Protein AF-A0A830I4G4-F1 (afdb_monomer_lite)

Secondary structure (DSSP, 8-state):
-----PPPP----------PPP------------S------S-EEEEEEE--TT--HHHHHHHHHHHHTSSEEEEEEE-HHHHHHHHS---SS-HHHHHHHHHTTS-TT-EEEEE-SS-THHHHHHHHHHHHHH-S-----------SS-----------PPPSEEEEEEETT-SS-TTHHHHHHTT-EEEEEPP-TT--HHHHHTSTTTT--SS-HHHHHHHHHHIIIIIIHHHHHHHHHHHHHHHHSHHHHHHHHHT--HHHHHHHHHHTHHHHHHHHHHHHHHHHHTTS--TTHHHHHHHHHHHHHHHHHHHHHHHHHHHHHHHHHHHHHHHHT----HHHHHHHHHHHHHHHHHHHHHHHHHHHHHHHHH-GGGG-SSSS-HHHHHHHHHHHHHHHHHHHHHHHHHHHHHHHHHHHHHHHHHHHHHHHTTS--S--------------SPPPPHHHHHHHHHHHHHHHHHHHHHHHTT-TTHHHHHHHHHHHHHHHHHHHHHHHHHHHHHHHHHTT-

Structure (mmCIF, N/CA/C/O backbone):
data_AF-A0A830I4G4-F1
#
_entry.id   AF-A0A830I4G4-F1
#
loop_
_atom_site.group_PDB
_atom_site.id
_atom_site.type_symbol
_atom_site.label_atom_id
_atom_site.label_alt_id
_atom_site.label_comp_id
_atom_site.label_asym_id
_atom_site.label_entity_id
_atom_site.label_seq_id
_atom_site.pdbx_PDB_ins_code
_atom_site.Cartn_x
_atom_site.Cartn_y
_atom_site.Cartn_z
_atom_site.occupancy
_atom_site.B_iso_or_equiv
_atom_site.auth_seq_id
_atom_site.auth_comp_id
_atom_site.auth_asym_id
_atom_site.auth_atom_id
_atom_site.pdbx_PDB_model_num
ATOM 1 N N . MET A 1 1 ? -38.313 -15.917 -20.978 1.00 35.00 1 MET A N 1
ATOM 2 C CA . MET A 1 1 ? -38.899 -17.261 -20.774 1.00 35.00 1 MET A CA 1
ATOM 3 C C . MET A 1 1 ? -38.043 -18.263 -21.531 1.00 35.00 1 MET A C 1
ATOM 5 O O . MET A 1 1 ? -37.627 -17.921 -22.624 1.00 35.00 1 MET A O 1
ATOM 9 N N . GLN A 1 2 ? -37.835 -19.449 -20.945 1.00 26.19 2 GLN A N 1
ATOM 10 C CA . GLN A 1 2 ? -36.913 -20.540 -21.333 1.00 26.19 2 GLN A CA 1
ATOM 11 C C . GLN A 1 2 ? -35.453 -20.353 -20.892 1.00 26.19 2 GLN A C 1
ATOM 13 O O . GLN A 1 2 ? -34.868 -19.310 -21.133 1.00 26.19 2 GLN A O 1
ATOM 18 N N . GLN A 1 3 ? -34.789 -21.314 -20.250 1.00 25.42 3 GLN A N 1
ATOM 19 C CA . GLN A 1 3 ? -35.221 -22.525 -19.545 1.00 25.42 3 GLN A CA 1
ATOM 20 C C . GLN A 1 3 ? -34.037 -22.918 -18.639 1.00 25.42 3 GLN A C 1
ATOM 22 O O . GLN A 1 3 ? -32.898 -22.975 -19.095 1.00 25.42 3 GLN A O 1
ATOM 27 N N . LEU A 1 4 ? -34.302 -23.142 -17.350 1.00 25.72 4 LEU A N 1
ATOM 28 C CA . LEU A 1 4 ? -33.340 -23.661 -16.376 1.00 25.72 4 LEU A CA 1
ATOM 29 C C . LEU A 1 4 ? -32.964 -25.103 -16.745 1.00 25.72 4 LEU A C 1
ATOM 31 O O . LEU A 1 4 ? -33.824 -25.985 -16.720 1.00 25.72 4 LEU A O 1
ATOM 35 N N . GLN A 1 5 ? -31.688 -25.355 -17.039 1.00 29.06 5 GLN A N 1
ATOM 36 C CA . GLN A 1 5 ? -31.151 -26.713 -17.081 1.00 29.06 5 GLN A CA 1
ATOM 37 C C . GLN A 1 5 ? -30.972 -27.234 -15.650 1.00 29.06 5 GLN A C 1
ATOM 39 O O . GLN A 1 5 ? -30.129 -26.769 -14.885 1.00 29.06 5 GLN A O 1
ATOM 44 N N . LYS A 1 6 ? -31.834 -28.195 -15.309 1.00 25.23 6 LYS A N 1
ATOM 45 C CA . LYS A 1 6 ? -31.786 -29.038 -14.114 1.00 25.23 6 LYS A CA 1
ATOM 46 C C . LYS A 1 6 ? -30.590 -29.989 -14.211 1.00 25.23 6 LYS A C 1
ATOM 48 O O . LYS A 1 6 ? -30.507 -30.754 -15.167 1.00 25.23 6 LYS A O 1
ATOM 53 N N . PHE A 1 7 ? -29.730 -29.992 -13.197 1.00 23.91 7 PHE A N 1
ATOM 54 C CA . PHE A 1 7 ? -28.850 -31.127 -12.910 1.00 23.91 7 PHE A CA 1
ATOM 55 C C . PHE A 1 7 ? -29.544 -32.078 -11.917 1.00 23.91 7 PHE A C 1
ATOM 57 O O . PHE A 1 7 ? -30.348 -31.617 -11.101 1.00 23.91 7 PHE A O 1
ATOM 64 N N . PRO A 1 8 ? -29.318 -33.399 -12.031 1.00 24.64 8 PRO A N 1
ATOM 65 C CA . PRO A 1 8 ? -30.169 -34.415 -11.426 1.00 24.64 8 PRO A CA 1
ATOM 66 C C . PRO A 1 8 ? -29.954 -34.547 -9.916 1.00 24.64 8 PRO A C 1
ATOM 68 O O . PRO A 1 8 ? -28.833 -34.548 -9.415 1.00 24.64 8 PRO A O 1
ATOM 71 N N . VAL A 1 9 ? -31.077 -34.698 -9.217 1.00 26.06 9 VAL A N 1
ATOM 72 C CA . VAL A 1 9 ? -31.178 -35.056 -7.803 1.00 26.06 9 VAL A CA 1
ATOM 73 C C . VAL A 1 9 ? -31.045 -36.573 -7.690 1.00 26.06 9 VAL A C 1
ATOM 75 O O . VAL A 1 9 ? -31.899 -37.304 -8.186 1.00 26.06 9 VAL A O 1
ATOM 78 N N . THR A 1 10 ? -30.007 -37.039 -7.004 1.00 26.08 10 THR A N 1
ATOM 79 C CA . THR A 1 10 ? -29.974 -38.369 -6.383 1.00 26.08 10 THR A CA 1
ATOM 80 C C . THR A 1 10 ? -30.012 -38.190 -4.866 1.00 26.08 10 THR A C 1
ATOM 82 O O . THR A 1 10 ? -29.250 -37.404 -4.307 1.00 26.08 10 THR A O 1
ATOM 85 N N . SER A 1 11 ? -30.965 -38.871 -4.237 1.00 28.25 11 SER A N 1
ATOM 86 C CA . SER A 1 11 ? -31.333 -38.867 -2.814 1.00 28.25 11 SER A CA 1
ATOM 87 C C . SER A 1 11 ? -30.364 -39.687 -1.927 1.00 28.25 11 SER A C 1
ATOM 89 O O . SER A 1 11 ? -29.368 -40.196 -2.433 1.00 28.25 11 SER A O 1
ATOM 91 N N . PRO A 1 12 ? -30.665 -39.913 -0.632 1.00 31.27 12 PRO A N 1
ATOM 92 C CA . PRO A 1 12 ? -30.313 -39.062 0.500 1.00 31.27 12 PRO A CA 1
ATOM 93 C C . PRO A 1 12 ? -29.294 -39.760 1.425 1.00 31.27 12 PRO A C 1
ATOM 95 O O . PRO A 1 12 ? -29.413 -40.951 1.702 1.00 31.27 12 PRO A O 1
ATOM 98 N N . ILE A 1 13 ? -28.321 -39.025 1.966 1.00 23.84 13 ILE A N 1
ATOM 99 C CA . ILE A 1 13 ? -27.503 -39.525 3.082 1.00 23.84 13 ILE A CA 1
ATOM 100 C C . ILE A 1 13 ? -28.044 -38.898 4.364 1.00 23.84 13 ILE A C 1
ATOM 102 O O . ILE A 1 13 ? -28.186 -37.681 4.469 1.00 23.84 13 ILE A O 1
ATOM 106 N N . ALA A 1 14 ? -28.427 -39.781 5.279 1.00 24.25 14 ALA A N 1
ATOM 107 C CA . ALA A 1 14 ? -29.059 -39.503 6.552 1.00 24.25 14 ALA A CA 1
ATOM 108 C C . ALA A 1 14 ? -28.147 -38.746 7.536 1.00 24.25 14 ALA A C 1
ATOM 110 O O . ALA A 1 14 ? -26.924 -38.795 7.454 1.00 24.25 14 ALA A O 1
ATOM 111 N N . HIS A 1 15 ? -28.822 -38.063 8.459 1.00 27.73 15 HIS A N 1
ATOM 112 C CA . HIS A 1 15 ? -28.374 -37.356 9.658 1.00 27.73 15 HIS A CA 1
ATOM 113 C C . HIS A 1 15 ? -27.020 -37.744 10.281 1.00 27.73 15 HIS A C 1
ATOM 115 O O . HIS A 1 15 ? -26.814 -38.887 10.673 1.00 27.73 15 HIS A O 1
ATOM 121 N N . SER A 1 16 ? -26.221 -36.716 10.584 1.00 23.80 16 SER A N 1
ATOM 122 C CA . SER A 1 16 ? -25.608 -36.528 11.909 1.00 23.80 16 SER A CA 1
ATOM 123 C C . SER A 1 16 ? -25.271 -35.043 12.095 1.00 23.80 16 SER A C 1
ATOM 125 O O . SER A 1 16 ? -24.335 -34.522 11.487 1.00 23.80 16 SER A O 1
ATOM 127 N N . VAL A 1 17 ? -26.086 -34.342 12.884 1.00 32.91 17 VAL A N 1
ATOM 128 C CA . VAL A 1 17 ? -25.791 -32.994 13.380 1.00 32.91 17 VAL A CA 1
ATOM 129 C C . VAL A 1 17 ? -24.954 -33.194 14.633 1.00 32.91 17 VAL A C 1
ATOM 131 O O . VAL A 1 17 ? -25.516 -33.498 15.669 1.00 32.91 17 VAL A O 1
ATOM 134 N N . ASP A 1 18 ? -23.634 -33.113 14.499 1.00 30.33 18 ASP A N 1
ATOM 135 C CA . ASP A 1 18 ? -22.709 -32.905 15.615 1.00 30.33 18 ASP A CA 1
ATOM 136 C C . ASP A 1 18 ? -21.326 -32.550 15.062 1.00 30.33 18 ASP A C 1
ATOM 138 O O . ASP A 1 18 ? -20.577 -33.396 14.576 1.00 30.33 18 ASP A O 1
ATOM 142 N N . ALA A 1 19 ? -20.997 -31.262 15.099 1.00 27.09 19 ALA A N 1
ATOM 143 C CA . ALA A 1 19 ? -19.624 -30.777 15.032 1.00 27.09 19 ALA A CA 1
ATOM 144 C C . ALA A 1 19 ? -19.590 -29.382 15.661 1.00 27.09 19 ALA A C 1
ATOM 146 O O . ALA A 1 19 ? -19.895 -28.374 15.019 1.00 27.09 19 ALA A O 1
ATOM 147 N N . GLY A 1 20 ? -19.280 -29.363 16.957 1.00 25.45 20 GLY A N 1
ATOM 148 C CA . GLY A 1 20 ? -19.210 -28.176 17.795 1.00 25.45 20 GLY A CA 1
ATOM 149 C C . GLY A 1 20 ? -18.312 -27.077 17.227 1.00 25.45 20 GLY A C 1
ATOM 150 O O . GLY A 1 20 ? -17.227 -27.315 16.693 1.00 25.45 20 GLY A O 1
ATOM 151 N N . VAL A 1 21 ? -18.775 -25.839 17.385 1.00 28.77 21 VAL A N 1
ATOM 152 C CA . VAL A 1 21 ? -17.962 -24.640 17.179 1.00 28.77 21 VAL A CA 1
ATOM 153 C C . VAL A 1 21 ? -16.932 -24.572 18.319 1.00 28.77 21 VAL A C 1
ATOM 155 O O . VAL A 1 21 ? -17.333 -24.653 19.480 1.00 28.77 21 VAL A O 1
ATOM 158 N N . PRO A 1 22 ? -15.620 -24.423 18.052 1.00 28.53 22 PRO A N 1
ATOM 159 C CA . PRO A 1 22 ? -14.620 -24.422 19.114 1.00 28.53 22 PRO A CA 1
ATOM 160 C C . PRO A 1 22 ? -14.761 -23.196 20.023 1.00 28.53 22 PRO A C 1
ATOM 162 O O . PRO A 1 22 ? -14.618 -22.054 19.581 1.00 28.53 22 PRO A O 1
ATOM 165 N N . VAL A 1 23 ? -14.979 -23.446 21.313 1.00 36.16 23 VAL A N 1
ATOM 166 C CA . VAL A 1 23 ? -14.815 -22.477 22.401 1.00 36.16 23 VAL A CA 1
ATOM 167 C C . VAL A 1 23 ? -13.324 -22.400 22.741 1.00 36.16 23 VAL A C 1
ATOM 169 O O . VAL A 1 23 ? -12.758 -23.354 23.263 1.00 36.16 23 VAL A O 1
ATOM 172 N N . ALA A 1 24 ? -12.666 -21.271 22.456 1.00 26.39 24 ALA A N 1
ATOM 173 C CA . ALA A 1 24 ? -11.331 -20.978 22.986 1.00 26.39 24 ALA A CA 1
ATOM 174 C C . ALA A 1 24 ? -11.082 -19.465 23.157 1.00 26.39 24 ALA A C 1
ATOM 176 O O . ALA A 1 24 ? -10.860 -18.728 22.199 1.00 26.39 24 ALA A O 1
ATOM 177 N N . LEU A 1 25 ? -11.166 -19.045 24.425 1.00 32.75 25 LEU A N 1
ATOM 178 C CA . LEU A 1 25 ? -10.258 -18.174 25.192 1.00 32.75 25 LEU A CA 1
ATOM 179 C C . LEU A 1 25 ? -9.370 -17.171 24.437 1.00 32.75 25 LEU A C 1
ATOM 181 O O . LEU A 1 25 ? -8.476 -17.578 23.711 1.00 32.75 25 LEU A O 1
ATOM 185 N N . LEU A 1 26 ? -9.497 -15.882 24.788 1.00 28.77 26 LEU A N 1
ATOM 186 C CA . LEU A 1 26 ? -8.393 -14.919 24.980 1.00 28.77 26 LEU A CA 1
ATOM 187 C C . LEU A 1 26 ? -8.947 -13.660 25.691 1.00 28.77 26 LEU A C 1
ATOM 189 O O . LEU A 1 26 ? -9.829 -12.983 25.166 1.00 28.77 26 LEU A O 1
ATOM 193 N N . LYS A 1 27 ? -8.452 -13.360 26.903 1.00 30.16 27 LYS A N 1
ATOM 194 C CA . LYS A 1 27 ? -8.827 -12.184 27.721 1.00 30.16 27 LYS A CA 1
ATOM 195 C C . LYS A 1 27 ? -7.914 -10.984 27.415 1.00 30.16 27 LYS A C 1
ATOM 197 O O . LYS A 1 27 ? -6.696 -11.149 27.476 1.00 30.16 27 LYS A O 1
ATOM 202 N N . PRO A 1 28 ? -8.461 -9.775 27.203 1.00 25.80 28 PRO A N 1
ATOM 203 C CA . PRO A 1 28 ? -7.726 -8.527 27.418 1.00 25.80 28 PRO A CA 1
ATOM 204 C C . PRO A 1 28 ? -8.340 -7.641 28.520 1.00 25.80 28 PRO A C 1
ATOM 206 O O . PRO A 1 28 ? -9.493 -7.800 28.916 1.00 25.80 28 PRO A O 1
ATOM 209 N N . SER A 1 29 ? -7.500 -6.733 29.023 1.00 28.81 29 SER A N 1
ATOM 210 C CA . SER A 1 29 ? -7.589 -5.961 30.270 1.00 28.81 29 SER A CA 1
ATOM 211 C C . SER A 1 29 ? -8.479 -4.709 30.239 1.00 28.81 29 SER A C 1
ATOM 213 O O . SER A 1 29 ? -8.705 -4.105 29.194 1.00 28.81 29 SER A O 1
ATOM 215 N N . CYS A 1 30 ? -8.900 -4.307 31.440 1.00 29.00 30 CYS A N 1
ATOM 216 C CA . CYS A 1 30 ? -9.918 -3.314 31.782 1.00 29.00 30 CYS A CA 1
ATOM 217 C C . CYS A 1 30 ? -9.571 -1.831 31.528 1.00 29.00 30 CYS A C 1
ATOM 219 O O . CYS A 1 30 ? -8.403 -1.445 31.507 1.00 29.00 30 CYS A O 1
ATOM 221 N N . SER A 1 31 ? -10.651 -1.031 31.579 1.00 34.44 31 SER A N 1
ATOM 222 C CA . SER A 1 31 ? -10.777 0.366 32.047 1.00 34.44 31 SER A CA 1
ATOM 223 C C . SER A 1 31 ? -10.767 1.483 30.996 1.00 34.44 31 SER A C 1
ATOM 225 O O . SER A 1 31 ? -9.718 1.776 30.434 1.00 34.44 31 SER A O 1
ATOM 227 N N . CYS A 1 32 ? -11.933 2.134 30.827 1.00 28.55 32 CYS A N 1
ATOM 228 C CA . CYS A 1 32 ? -12.143 3.581 30.608 1.00 28.55 32 CYS A CA 1
ATOM 229 C C . CYS A 1 32 ? -13.650 3.922 30.805 1.00 28.55 32 CYS A C 1
ATOM 231 O O . CYS A 1 32 ? -14.427 3.824 29.862 1.00 28.55 32 CYS A O 1
ATOM 233 N N . ARG A 1 33 ? -14.077 4.313 32.021 1.00 32.62 33 ARG A N 1
ATOM 234 C CA . ARG A 1 33 ? -15.404 4.916 32.306 1.00 32.62 33 ARG A CA 1
ATOM 235 C C . ARG A 1 33 ? -15.295 6.438 32.137 1.00 32.62 33 ARG A C 1
ATOM 237 O O . ARG A 1 33 ? -14.655 7.072 32.970 1.00 32.62 33 ARG A O 1
ATOM 244 N N . SER A 1 34 ? -15.886 7.038 31.099 1.00 28.05 34 SER A N 1
ATOM 245 C CA . SER A 1 34 ? -16.037 8.511 31.029 1.00 28.05 34 SER A CA 1
ATOM 246 C C . SER A 1 34 ? -17.141 8.999 30.075 1.00 28.05 34 SER A C 1
ATOM 248 O O . SER A 1 34 ? -16.947 9.948 29.312 1.00 28.05 34 SER A O 1
ATOM 250 N N . LEU A 1 35 ? -18.313 8.372 30.103 1.00 34.84 35 LEU A N 1
ATOM 251 C CA . LEU A 1 35 ? -19.533 8.956 29.543 1.00 34.84 35 LEU A CA 1
ATOM 252 C C . LEU A 1 35 ? -20.522 9.052 30.699 1.00 34.84 35 LEU A C 1
ATOM 254 O O . LEU A 1 35 ? -20.715 8.051 31.379 1.00 34.84 35 LEU A O 1
ATOM 258 N N . GLY A 1 36 ? -21.081 10.242 30.947 1.00 33.00 36 GLY A N 1
ATOM 259 C CA . GLY A 1 36 ? -22.044 10.535 32.021 1.00 33.00 36 GLY A CA 1
ATOM 260 C C . GLY A 1 36 ? -23.399 9.853 31.819 1.00 33.00 36 GLY A C 1
ATOM 261 O O . GLY A 1 36 ? -24.431 10.511 31.755 1.00 33.00 36 GLY A O 1
ATOM 262 N N . LEU A 1 37 ? -23.364 8.538 31.640 1.00 42.81 37 LEU A N 1
ATOM 263 C CA . LEU A 1 37 ? -24.480 7.631 31.824 1.00 42.81 37 LEU A CA 1
ATOM 264 C C . LEU A 1 37 ? -24.737 7.529 33.337 1.00 42.81 37 LEU A C 1
ATOM 266 O O . LEU A 1 37 ? -23.785 7.690 34.106 1.00 42.81 37 LEU A O 1
ATOM 270 N N . PRO A 1 38 ? -25.987 7.311 33.777 1.00 40.12 38 PRO A N 1
ATOM 271 C CA . PRO A 1 38 ? -26.274 7.113 35.194 1.00 40.12 38 PRO A CA 1
ATOM 272 C C . PRO A 1 38 ? -25.362 6.015 35.756 1.00 40.12 38 PRO A C 1
ATOM 274 O O . PRO A 1 38 ? -25.141 5.001 35.093 1.00 40.12 38 PRO A O 1
ATOM 277 N N . ASP A 1 39 ? -24.793 6.235 36.943 1.00 41.41 39 ASP A N 1
ATOM 278 C CA . ASP A 1 39 ? -24.032 5.202 37.643 1.00 41.41 39 ASP A CA 1
ATOM 279 C C . ASP A 1 39 ? -24.982 4.028 37.913 1.00 41.41 39 ASP A C 1
ATOM 281 O O . ASP A 1 39 ? -25.870 4.104 38.759 1.00 41.41 39 ASP A O 1
ATOM 285 N N . PHE A 1 40 ? -24.856 2.957 37.128 1.00 52.34 40 PHE A N 1
ATOM 286 C CA . PHE A 1 40 ? -25.655 1.754 37.320 1.00 52.34 40 PHE A CA 1
ATOM 287 C C . PHE A 1 40 ? -25.093 1.004 38.535 1.00 52.34 40 PHE A C 1
ATOM 289 O O . PHE A 1 40 ? -24.149 0.223 38.403 1.00 52.34 40 PHE A O 1
ATOM 296 N N . GLU A 1 41 ? -25.640 1.289 39.720 1.00 47.88 41 GLU A N 1
ATOM 297 C CA . GLU A 1 41 ? -25.389 0.523 40.953 1.00 47.88 41 GLU A CA 1
ATOM 298 C C . GLU A 1 41 ? -25.922 -0.923 40.844 1.00 47.88 41 GLU A C 1
ATOM 300 O O . GLU A 1 41 ? -25.386 -1.824 41.482 1.00 47.88 41 GLU A O 1
ATOM 305 N N . GLU A 1 42 ? -26.915 -1.157 39.977 1.00 60.47 42 GLU A N 1
ATOM 306 C CA . GLU A 1 42 ? -27.591 -2.446 39.762 1.00 60.47 42 GLU A CA 1
ATOM 307 C C . GLU A 1 42 ? -26.933 -3.318 38.680 1.00 60.47 42 GLU A C 1
ATOM 309 O O . GLU A 1 42 ? -26.390 -2.836 37.669 1.00 60.47 42 GLU A O 1
ATOM 314 N N . LYS A 1 43 ? -27.061 -4.641 38.829 1.00 74.19 43 LYS A N 1
ATOM 315 C CA . LYS A 1 43 ? -26.512 -5.645 37.903 1.00 74.19 43 LYS A CA 1
ATOM 316 C C . LYS A 1 43 ? -27.269 -5.613 36.563 1.00 74.19 43 LYS A C 1
ATOM 318 O O . LYS A 1 43 ? -28.214 -6.364 36.338 1.00 74.19 43 LYS A O 1
ATOM 323 N N . THR A 1 44 ? -26.838 -4.726 35.662 1.00 84.06 44 THR A N 1
ATOM 324 C CA . THR A 1 44 ? -27.501 -4.443 34.371 1.00 84.06 44 THR A CA 1
ATOM 325 C C . THR A 1 44 ? -26.894 -5.205 33.182 1.00 84.06 44 THR A C 1
ATOM 327 O O . THR A 1 44 ? -25.675 -5.161 32.980 1.00 84.06 44 THR A O 1
ATOM 330 N N . ALA A 1 45 ? -27.730 -5.831 32.346 1.00 86.88 45 ALA A N 1
ATOM 331 C CA . ALA A 1 45 ? -27.370 -6.368 31.029 1.00 86.88 45 ALA A CA 1
ATOM 332 C C . ALA A 1 45 ? -27.924 -5.495 29.890 1.00 86.88 45 ALA A C 1
ATOM 334 O O . ALA A 1 45 ? -29.077 -5.068 29.916 1.00 86.88 45 ALA A O 1
ATOM 335 N N . VAL A 1 46 ? -27.103 -5.260 28.866 1.00 91.38 46 VAL A N 1
ATOM 336 C CA . VAL A 1 46 ? -27.432 -4.439 27.693 1.00 91.38 46 VAL A CA 1
ATOM 337 C C . VAL A 1 46 ? -27.530 -5.329 26.460 1.00 91.38 46 VAL A C 1
ATOM 339 O O . VAL A 1 46 ? -26.620 -6.109 26.187 1.00 91.38 46 VAL A O 1
ATOM 342 N N . ILE A 1 47 ? -28.600 -5.186 25.681 1.00 93.00 47 ILE A N 1
ATOM 343 C CA . ILE A 1 47 ? -28.794 -5.877 24.402 1.00 93.00 47 ILE A CA 1
ATOM 344 C C . ILE A 1 47 ? -28.774 -4.853 23.266 1.00 93.00 47 ILE A C 1
ATOM 346 O O . ILE A 1 47 ? -29.371 -3.782 23.373 1.00 93.00 47 ILE A O 1
ATOM 350 N N . SER A 1 48 ? -28.111 -5.173 22.155 1.00 93.88 48 SER A N 1
ATOM 351 C CA . SER A 1 48 ? -28.186 -4.369 20.931 1.00 93.88 48 SER A CA 1
ATOM 352 C C . SER A 1 48 ? -28.020 -5.237 19.686 1.00 93.88 48 SER A C 1
ATOM 354 O O . SER A 1 48 ? -27.295 -6.228 19.714 1.00 93.88 48 SER A O 1
ATOM 356 N N . VAL A 1 49 ? -28.669 -4.876 18.577 1.00 92.75 49 VAL A N 1
ATOM 357 C CA . VAL A 1 49 ? -28.573 -5.600 17.297 1.00 92.75 49 VAL A CA 1
ATOM 358 C C . VAL A 1 49 ? -28.204 -4.637 16.177 1.00 92.75 49 VAL A C 1
ATOM 360 O O . VAL A 1 49 ? -28.754 -3.539 16.071 1.00 92.75 49 VAL A O 1
ATOM 363 N N . GLY A 1 50 ? -27.278 -5.046 15.308 1.00 91.06 50 GLY A N 1
ATOM 364 C CA . GLY A 1 50 ? -26.812 -4.204 14.215 1.00 91.06 50 GLY A CA 1
ATOM 365 C C . GLY A 1 50 ? -26.104 -4.938 13.079 1.00 91.06 50 GLY A C 1
ATOM 366 O O . GLY A 1 50 ? -25.859 -6.141 13.097 1.00 91.06 50 GLY A O 1
ATOM 367 N N . CYS A 1 51 ? -25.773 -4.171 12.040 1.00 89.88 51 CYS A N 1
ATOM 368 C CA . CYS A 1 51 ? -25.049 -4.658 10.864 1.00 89.88 51 CYS A CA 1
ATOM 369 C C . CYS A 1 51 ? -23.525 -4.604 11.054 1.00 89.88 51 CYS A C 1
ATOM 371 O O . CYS A 1 51 ? -22.817 -5.488 10.577 1.00 89.88 51 CYS A O 1
ATOM 373 N N . PHE A 1 52 ? -23.020 -3.546 11.700 1.00 89.69 52 PHE A N 1
ATOM 374 C CA . PHE A 1 52 ? -21.589 -3.294 11.938 1.00 89.69 52 PHE A CA 1
ATOM 375 C C . PHE A 1 52 ? -20.696 -3.399 10.684 1.00 89.69 52 PHE A C 1
ATOM 377 O O . PHE A 1 52 ? -19.541 -3.817 10.752 1.00 89.69 52 PHE A O 1
ATOM 384 N N . ASP A 1 53 ? -21.237 -3.027 9.520 1.00 87.25 53 ASP A N 1
ATOM 385 C CA . ASP A 1 53 ? -20.541 -3.092 8.231 1.00 87.25 53 ASP A CA 1
ATOM 386 C C . ASP A 1 53 ? -19.482 -1.999 8.078 1.00 87.25 53 ASP A C 1
ATOM 388 O O . ASP A 1 53 ? -19.689 -0.872 8.523 1.00 87.25 53 ASP A O 1
ATOM 392 N N . MET A 1 54 ? -18.358 -2.333 7.435 1.00 79.00 54 MET A N 1
ATOM 393 C CA . MET A 1 54 ? -17.193 -1.453 7.286 1.00 79.00 54 MET A CA 1
ATOM 394 C C . MET A 1 54 ? -16.843 -0.749 8.595 1.00 79.00 54 MET A C 1
ATOM 396 O O . MET A 1 54 ? -16.891 0.477 8.675 1.00 79.00 54 MET A O 1
ATOM 400 N N . PHE A 1 55 ? -16.555 -1.546 9.627 1.00 80.06 55 PHE A N 1
ATOM 401 C CA . PHE A 1 55 ? -16.384 -1.097 11.009 1.00 80.06 55 PHE A CA 1
ATOM 402 C C . PHE A 1 55 ? -15.596 0.227 11.110 1.00 80.06 55 PHE A C 1
ATOM 404 O O . PHE A 1 55 ? -14.465 0.321 10.635 1.00 80.06 55 PHE A O 1
ATOM 411 N N . HIS A 1 56 ? -16.213 1.251 11.706 1.00 75.62 56 HIS A N 1
ATOM 412 C CA . HIS A 1 56 ? -15.755 2.646 11.682 1.00 75.62 56 HIS A CA 1
ATOM 413 C C . HIS A 1 56 ? -15.975 3.326 13.041 1.00 75.62 56 HIS A C 1
ATOM 415 O O . HIS A 1 56 ? -16.595 2.738 13.935 1.00 75.62 56 HIS A O 1
ATOM 421 N N . ARG A 1 57 ? -15.518 4.575 13.225 1.00 70.62 57 ARG A N 1
ATOM 422 C CA . ARG A 1 57 ? -15.556 5.260 14.531 1.00 70.62 57 ARG A CA 1
ATOM 423 C C . ARG A 1 57 ? -16.962 5.370 15.115 1.00 70.62 57 ARG A C 1
ATOM 425 O O . ARG A 1 57 ? -17.123 5.251 16.325 1.00 70.62 57 ARG A O 1
ATOM 432 N N . GLY A 1 58 ? -17.973 5.553 14.264 1.00 73.00 58 GLY A N 1
ATOM 433 C CA . GLY A 1 58 ? -19.382 5.512 14.678 1.00 73.00 58 GLY A CA 1
ATOM 434 C C . GLY A 1 58 ? -19.759 4.219 15.419 1.00 73.00 58 GLY A C 1
ATOM 435 O O . GLY A 1 58 ? -20.337 4.288 16.500 1.00 73.00 58 GLY A O 1
ATOM 436 N N . HIS A 1 59 ? -19.355 3.050 14.905 1.00 85.44 59 HIS A N 1
ATOM 437 C CA . HIS A 1 59 ? -19.572 1.768 15.587 1.00 85.44 59 HIS A CA 1
ATOM 438 C C . HIS A 1 59 ? -18.744 1.652 16.868 1.00 85.44 59 HIS A C 1
ATOM 440 O O . HIS A 1 59 ? -19.266 1.201 17.879 1.00 85.44 59 HIS A O 1
ATOM 446 N N . ALA A 1 60 ? -17.482 2.093 16.853 1.00 78.25 60 ALA A N 1
ATOM 447 C CA . ALA A 1 60 ? -16.633 2.055 18.044 1.00 78.25 60 ALA A CA 1
ATOM 448 C C . ALA A 1 60 ? -17.213 2.897 19.195 1.00 78.25 60 ALA A C 1
ATOM 450 O O . ALA A 1 60 ? -17.272 2.420 20.322 1.00 78.25 60 ALA A O 1
ATOM 451 N N . LYS A 1 61 ? -17.699 4.113 18.908 1.00 76.69 61 LYS A N 1
ATOM 452 C CA . LYS A 1 61 ? -18.332 4.994 19.902 1.00 76.69 61 LYS A CA 1
ATOM 453 C C . LYS A 1 61 ? -19.659 4.427 20.414 1.00 76.69 61 LYS A C 1
ATOM 455 O O . LYS A 1 61 ? -19.943 4.527 21.605 1.00 76.69 61 LYS A O 1
ATOM 460 N N . LEU A 1 62 ? -20.455 3.828 19.525 1.00 82.00 62 LEU A N 1
ATOM 461 C CA . LEU A 1 62 ? -21.678 3.131 19.913 1.00 82.00 62 LEU A CA 1
ATOM 462 C C . LEU A 1 62 ? -21.361 1.973 20.867 1.00 82.00 62 LEU A C 1
ATOM 464 O O . LEU A 1 62 ? -21.915 1.933 21.956 1.00 82.00 62 LEU A O 1
ATOM 468 N N . LEU A 1 63 ? -20.442 1.075 20.496 1.00 86.44 63 LEU A N 1
ATOM 469 C CA . LEU A 1 63 ? -20.053 -0.060 21.340 1.00 86.44 63 LEU A CA 1
ATOM 470 C C . LEU A 1 63 ? -19.470 0.389 22.681 1.00 86.44 63 LEU A C 1
ATOM 472 O O . LEU A 1 63 ? -19.810 -0.194 23.700 1.00 86.44 63 LEU A O 1
ATOM 476 N N . ASP A 1 64 ? -18.647 1.437 22.701 1.00 81.06 64 ASP A N 1
ATOM 477 C CA . ASP A 1 64 ? -18.121 2.015 23.942 1.00 81.06 64 ASP A CA 1
ATOM 478 C C . ASP A 1 64 ? -19.247 2.526 24.857 1.00 81.06 64 ASP A C 1
ATOM 480 O O . ASP A 1 64 ? -19.265 2.246 26.052 1.00 81.06 64 ASP A O 1
ATOM 484 N N . THR A 1 65 ? -20.254 3.190 24.284 1.00 78.62 65 THR A N 1
ATOM 485 C CA . THR A 1 65 ? -21.439 3.645 25.029 1.00 78.62 65 THR A CA 1
ATOM 486 C C . THR A 1 65 ? -22.242 2.460 25.575 1.00 78.62 65 THR A C 1
ATOM 488 O O . THR A 1 65 ? -22.618 2.463 26.742 1.00 78.62 65 THR A O 1
ATOM 491 N N . LEU A 1 66 ? -22.461 1.427 24.755 1.00 87.56 66 LEU A N 1
ATOM 492 C CA . LEU A 1 66 ? -23.188 0.212 25.138 1.00 87.56 66 LEU A CA 1
ATOM 493 C C . LEU A 1 66 ? -22.470 -0.569 26.247 1.00 87.56 66 LEU A C 1
ATOM 495 O O . LEU A 1 66 ? -23.102 -1.009 27.202 1.00 87.56 66 LEU A O 1
ATOM 499 N N . MET A 1 67 ? -21.147 -0.721 26.149 1.00 85.69 67 MET A N 1
ATOM 500 C CA . MET A 1 67 ? -20.342 -1.402 27.167 1.00 85.69 67 MET A CA 1
ATOM 501 C C . MET A 1 67 ? -20.299 -0.616 28.480 1.00 85.69 67 MET A C 1
ATOM 503 O O . MET A 1 67 ? -20.285 -1.218 29.549 1.00 85.69 67 MET A O 1
ATOM 507 N N . ASN A 1 68 ? -20.297 0.717 28.423 1.00 82.06 68 ASN A N 1
ATOM 508 C CA . ASN A 1 68 ? -20.317 1.559 29.619 1.00 82.06 68 ASN A CA 1
ATOM 509 C C . ASN A 1 68 ? -21.702 1.639 30.285 1.00 82.06 68 ASN A C 1
ATOM 511 O O . ASN A 1 68 ? -21.780 2.023 31.448 1.00 82.06 68 ASN A O 1
ATOM 515 N N . ALA A 1 69 ? -22.772 1.246 29.587 1.00 81.56 69 ALA A N 1
ATOM 516 C CA . ALA A 1 69 ? -24.139 1.265 30.103 1.00 81.56 69 ALA A CA 1
ATOM 517 C C . ALA A 1 69 ? -24.529 0.026 30.936 1.00 81.56 69 ALA A C 1
ATOM 519 O O . ALA A 1 69 ? -25.640 -0.037 31.452 1.00 81.56 69 ALA A O 1
ATOM 520 N N . GLY A 1 70 ? -23.654 -0.976 31.071 1.00 82.19 70 GLY A N 1
ATOM 521 C CA . GLY A 1 70 ? -23.972 -2.158 31.871 1.00 82.19 70 GLY A CA 1
ATOM 522 C C . GLY A 1 70 ? -22.807 -3.112 32.114 1.00 82.19 70 GLY A C 1
ATOM 523 O O . GLY A 1 70 ? -21.700 -2.971 31.586 1.00 82.19 70 GLY A O 1
ATOM 524 N N . HIS A 1 71 ? -23.076 -4.134 32.921 1.00 81.19 71 HIS A N 1
ATOM 525 C CA . HIS A 1 71 ? -22.107 -5.146 33.340 1.00 81.19 71 HIS A CA 1
ATOM 526 C C . HIS A 1 71 ? -21.779 -6.136 32.217 1.00 81.19 71 HIS A C 1
ATOM 528 O O . HIS A 1 71 ? -20.631 -6.572 32.104 1.00 81.19 71 HIS A O 1
ATOM 534 N N . LYS A 1 72 ? -22.764 -6.435 31.361 1.00 84.38 72 LYS A N 1
ATOM 535 C CA . LYS A 1 72 ? -22.659 -7.364 30.228 1.00 84.38 72 LYS A CA 1
ATOM 536 C C . LYS A 1 72 ? -23.363 -6.790 29.002 1.00 84.38 72 LYS A C 1
ATOM 538 O O . LYS A 1 72 ? -24.488 -6.316 29.116 1.00 84.38 72 LYS A O 1
ATOM 543 N N . LEU A 1 73 ? -22.706 -6.836 27.847 1.00 89.50 73 LEU A N 1
ATOM 544 C CA . LEU A 1 73 ? -23.284 -6.502 26.547 1.00 89.50 73 LEU A CA 1
ATOM 545 C C . LEU A 1 73 ? -23.516 -7.790 25.754 1.00 89.50 73 LEU A C 1
ATOM 547 O O . LEU A 1 73 ? -22.582 -8.564 25.549 1.00 89.50 73 LEU A O 1
ATOM 551 N N . ILE A 1 74 ? -24.741 -7.997 25.274 1.00 90.62 74 ILE A N 1
ATOM 552 C CA . ILE A 1 74 ? -25.064 -9.027 24.288 1.00 90.62 74 ILE A CA 1
ATOM 553 C C . ILE A 1 74 ? -25.382 -8.356 22.954 1.00 90.62 74 ILE A C 1
ATOM 555 O O . ILE A 1 74 ? -26.324 -7.570 22.838 1.00 90.62 74 ILE A O 1
ATOM 559 N N . LEU A 1 75 ? -24.578 -8.668 21.938 1.00 93.38 75 LEU A N 1
ATOM 560 C CA . LEU A 1 75 ? -24.635 -8.006 20.645 1.00 93.38 75 LEU A CA 1
ATOM 561 C C . LEU A 1 75 ? -25.039 -8.953 19.510 1.00 93.38 75 LEU A C 1
ATOM 563 O O . LEU A 1 75 ? -24.328 -9.903 19.192 1.00 93.38 75 LEU A O 1
ATOM 567 N N . GLY A 1 76 ? -26.141 -8.640 18.833 1.00 92.69 76 GLY A N 1
ATOM 568 C CA . GLY A 1 76 ? -26.560 -9.317 17.610 1.00 92.69 76 GLY A CA 1
ATOM 569 C C . GLY A 1 76 ? -25.904 -8.710 16.372 1.00 92.69 76 GLY A C 1
ATOM 570 O O . GLY A 1 76 ? -26.016 -7.505 16.130 1.00 92.69 76 GLY A O 1
ATOM 571 N N . VAL A 1 77 ? -25.250 -9.535 15.554 1.00 92.50 77 VAL A N 1
ATOM 572 C CA . VAL A 1 77 ? -24.682 -9.130 14.260 1.00 92.50 77 VAL A CA 1
ATOM 573 C C . VAL A 1 77 ? -25.425 -9.842 13.136 1.00 92.50 77 VAL A C 1
ATOM 575 O O . VAL A 1 77 ? -25.353 -11.061 13.021 1.00 92.50 77 VAL A O 1
ATOM 578 N N . HIS A 1 78 ? -26.110 -9.092 12.276 1.00 91.44 78 HIS A N 1
ATOM 579 C CA . HIS A 1 78 ? -26.780 -9.666 11.102 1.00 91.44 78 HIS A CA 1
ATOM 580 C C . HIS A 1 78 ? -25.785 -10.290 10.112 1.00 91.44 78 HIS A C 1
ATOM 582 O O . HIS A 1 78 ? -24.732 -9.708 9.844 1.00 91.44 78 HIS A O 1
ATOM 588 N N . ASP A 1 79 ? -26.107 -11.435 9.520 1.00 87.44 79 ASP A N 1
ATOM 589 C CA . ASP A 1 79 ? -25.318 -12.052 8.451 1.00 87.44 79 ASP A CA 1
ATOM 590 C C . ASP A 1 79 ? -25.478 -11.324 7.095 1.00 87.44 79 ASP A C 1
ATOM 592 O O . ASP A 1 79 ? -26.254 -10.381 6.934 1.00 87.44 79 ASP A O 1
ATOM 596 N N . ASP A 1 80 ? -24.694 -11.715 6.092 1.00 82.62 80 ASP A N 1
ATOM 597 C CA . ASP A 1 80 ? -24.715 -11.045 4.786 1.00 82.62 80 ASP A CA 1
ATOM 598 C C . ASP A 1 80 ? -26.053 -11.240 4.050 1.00 82.62 80 ASP A C 1
ATOM 600 O O . ASP A 1 80 ? -26.499 -10.340 3.329 1.00 82.62 80 ASP A O 1
ATOM 604 N N . ARG A 1 81 ? -26.719 -12.388 4.249 1.00 84.56 81 ARG A N 1
ATOM 605 C CA . ARG A 1 81 ? -28.016 -12.687 3.629 1.00 84.56 81 ARG A CA 1
ATOM 606 C C . ARG A 1 81 ? -29.125 -11.830 4.232 1.00 84.56 81 ARG A C 1
ATOM 608 O O . ARG A 1 81 ? -29.867 -11.202 3.476 1.00 84.56 81 ARG A O 1
ATOM 615 N N . SER A 1 82 ? -29.235 -11.768 5.555 1.00 86.06 82 SER A N 1
ATOM 616 C CA . SER A 1 82 ? -30.233 -10.946 6.250 1.00 86.06 82 SER A CA 1
ATOM 617 C C . SER A 1 82 ? -30.077 -9.462 5.928 1.00 86.06 82 SER A C 1
ATOM 619 O O . SER A 1 82 ? -31.071 -8.799 5.634 1.00 86.06 82 SER A O 1
ATOM 621 N N . ILE A 1 83 ? -28.848 -8.934 5.864 1.00 84.75 83 ILE A N 1
ATOM 622 C CA . ILE A 1 83 ? -28.614 -7.536 5.467 1.00 84.75 83 ILE A CA 1
ATOM 623 C C . ILE A 1 83 ? -29.048 -7.267 4.031 1.00 84.75 83 ILE A C 1
ATOM 625 O O . ILE A 1 83 ? -29.694 -6.247 3.774 1.00 84.75 83 ILE A O 1
ATOM 629 N N . PHE A 1 84 ? -28.731 -8.169 3.102 1.00 82.25 84 PHE A N 1
ATOM 630 C CA . PHE A 1 84 ? -29.173 -8.031 1.720 1.00 82.25 84 PHE A CA 1
ATOM 631 C C . PHE A 1 84 ? -30.702 -8.006 1.622 1.00 82.25 84 PHE A C 1
ATOM 633 O O . PHE A 1 84 ? -31.266 -7.164 0.926 1.00 82.25 84 PHE A O 1
ATOM 640 N N . LEU A 1 85 ? -31.375 -8.879 2.371 1.00 83.00 85 LEU A N 1
ATOM 641 C CA . LEU A 1 85 ? -32.830 -8.948 2.412 1.00 83.00 85 LEU A CA 1
ATOM 642 C C . LEU A 1 85 ? -33.481 -7.733 3.101 1.00 83.00 85 LEU A C 1
ATOM 644 O O . LEU A 1 85 ? -34.555 -7.320 2.672 1.00 83.00 85 LEU A O 1
ATOM 648 N N . ASN A 1 86 ? -32.841 -7.158 4.123 1.00 80.69 86 ASN A N 1
ATOM 649 C CA . ASN A 1 86 ? -33.352 -6.007 4.876 1.00 80.69 86 ASN A CA 1
ATOM 650 C C . ASN A 1 86 ? -33.124 -4.669 4.173 1.00 80.69 86 ASN A C 1
ATOM 652 O O . ASN A 1 86 ? -33.969 -3.781 4.239 1.00 80.69 86 ASN A O 1
ATOM 656 N N . LYS A 1 87 ? -31.955 -4.489 3.552 1.00 77.44 87 LYS A N 1
ATOM 657 C CA . LYS A 1 87 ? -31.501 -3.180 3.057 1.00 77.44 87 LYS A CA 1
ATOM 658 C C . LYS A 1 87 ? -31.320 -3.125 1.541 1.00 77.44 87 LYS A C 1
ATOM 660 O O . LYS A 1 87 ? -31.042 -2.052 1.019 1.00 77.44 87 LYS A O 1
ATOM 665 N N . GLY A 1 88 ? -31.418 -4.254 0.835 1.00 78.88 88 GLY A N 1
ATOM 666 C CA . GLY A 1 88 ? -31.191 -4.325 -0.614 1.00 78.88 88 GLY A CA 1
ATOM 667 C C . GLY A 1 88 ? -29.745 -4.034 -1.037 1.00 78.88 88 GLY A C 1
ATOM 668 O O . GLY A 1 88 ? -29.476 -3.827 -2.218 1.00 78.88 88 GLY A O 1
ATOM 669 N N . ILE A 1 89 ? -28.804 -4.004 -0.088 1.00 74.31 89 ILE A N 1
ATOM 670 C CA . ILE A 1 89 ? -27.390 -3.690 -0.323 1.00 74.31 89 ILE A CA 1
ATOM 671 C C . ILE A 1 89 ? -26.507 -4.873 0.056 1.00 74.31 89 ILE A C 1
ATOM 673 O O . ILE A 1 89 ? -26.792 -5.597 1.009 1.00 74.31 89 ILE A O 1
ATOM 677 N N . ARG A 1 90 ? -25.394 -5.043 -0.664 1.00 79.56 90 ARG A N 1
ATOM 678 C CA . ARG A 1 90 ? -24.322 -5.947 -0.236 1.00 79.56 90 ARG A CA 1
ATOM 679 C C . ARG A 1 90 ? -23.450 -5.260 0.814 1.00 79.56 90 ARG A C 1
ATOM 681 O O . ARG A 1 90 ? -23.125 -4.074 0.687 1.00 79.56 90 ARG A O 1
ATOM 688 N N . THR A 1 91 ? -23.083 -6.014 1.842 1.00 78.75 91 THR A N 1
ATOM 689 C CA . THR A 1 91 ? -22.123 -5.599 2.867 1.00 78.75 91 THR A CA 1
ATOM 690 C C . THR A 1 91 ? -20.751 -5.340 2.238 1.00 78.75 91 THR A C 1
ATOM 692 O O . THR A 1 91 ? -20.376 -5.958 1.239 1.00 78.75 91 THR A O 1
ATOM 695 N N . GLY A 1 92 ? -20.022 -4.360 2.775 1.00 75.69 92 GLY A N 1
ATOM 696 C CA . GLY A 1 92 ? -18.654 -4.056 2.354 1.00 75.69 92 GLY A CA 1
ATOM 697 C C . GLY A 1 92 ? -17.634 -5.033 2.939 1.00 75.69 92 GLY A C 1
ATOM 698 O O . GLY A 1 92 ? -16.667 -5.374 2.257 1.00 75.69 92 GLY A O 1
ATOM 699 N N . ASP A 1 93 ? -17.878 -5.497 4.166 1.00 76.00 93 ASP A N 1
ATOM 700 C CA . ASP A 1 93 ? -17.114 -6.553 4.830 1.00 76.00 93 ASP A CA 1
ATOM 701 C C . ASP A 1 93 ? -18.016 -7.793 5.052 1.00 76.00 93 ASP A C 1
ATOM 703 O O . ASP A 1 93 ? -19.174 -7.635 5.455 1.00 76.00 93 ASP A O 1
ATOM 707 N N . PRO A 1 94 ? -17.523 -9.029 4.831 1.00 79.25 94 PRO A N 1
ATOM 708 C CA . PRO A 1 94 ? -18.319 -10.239 5.046 1.00 79.25 94 PRO A CA 1
ATOM 709 C C . PRO A 1 94 ? -18.626 -10.451 6.535 1.00 79.25 94 PRO A C 1
ATOM 711 O O . PRO A 1 94 ? -17.919 -9.931 7.404 1.00 79.25 94 PRO A O 1
ATOM 714 N N . THR A 1 95 ? -19.643 -11.263 6.836 1.00 81.00 95 THR A N 1
ATOM 715 C CA . THR A 1 95 ? -20.119 -11.551 8.208 1.00 81.00 95 THR A CA 1
ATOM 716 C C . THR A 1 95 ? -18.979 -11.845 9.175 1.00 81.00 95 THR A C 1
ATOM 718 O O . THR A 1 95 ? -18.884 -11.210 10.224 1.00 81.00 95 THR A O 1
ATOM 721 N N . ILE A 1 96 ? -18.060 -12.738 8.792 1.00 76.75 96 ILE A N 1
ATOM 722 C CA . ILE A 1 96 ? -16.922 -13.124 9.632 1.00 76.75 96 ILE A CA 1
ATOM 723 C C . ILE A 1 96 ? -16.031 -11.928 9.989 1.00 76.75 96 ILE A C 1
ATOM 725 O O . ILE A 1 96 ? -15.659 -11.752 11.145 1.00 76.75 96 ILE A O 1
ATOM 729 N N . THR A 1 97 ? -15.742 -11.048 9.029 1.00 75.44 97 THR A N 1
ATOM 730 C CA . THR A 1 97 ? -14.918 -9.856 9.255 1.00 75.44 97 THR A CA 1
ATOM 731 C C . THR A 1 97 ? -15.623 -8.866 10.177 1.00 75.44 97 THR A C 1
ATOM 733 O O . THR A 1 97 ? -14.984 -8.309 11.069 1.00 75.44 97 THR A O 1
ATOM 736 N N . ARG A 1 98 ? -16.937 -8.675 10.008 1.00 85.69 98 ARG A N 1
ATOM 737 C CA . ARG A 1 98 ? -17.742 -7.792 10.867 1.00 85.69 98 ARG A CA 1
ATOM 738 C C . ARG A 1 98 ? -17.769 -8.304 12.307 1.00 85.69 98 ARG A C 1
ATOM 740 O O . ARG A 1 98 ? -17.438 -7.545 13.215 1.00 85.69 98 ARG A O 1
ATOM 747 N N . VAL A 1 99 ? -18.037 -9.597 12.504 1.00 81.94 99 VAL A N 1
ATOM 748 C CA . VAL A 1 99 ? -17.992 -10.252 13.823 1.00 81.94 99 VAL A CA 1
ATOM 749 C C . VAL A 1 99 ? -16.603 -10.131 14.455 1.00 81.94 99 VAL A C 1
ATOM 751 O O . VAL A 1 99 ? -16.498 -9.709 15.603 1.00 81.94 99 VAL A O 1
ATOM 754 N N . CYS A 1 100 ? -15.522 -10.411 13.717 1.00 75.06 100 CYS A N 1
ATOM 755 C CA . CYS A 1 100 ? -14.158 -10.267 14.235 1.00 75.06 100 CYS A CA 1
ATOM 756 C C . CYS A 1 100 ? -13.822 -8.822 14.637 1.00 75.06 100 CYS A C 1
ATOM 758 O O . CYS A 1 100 ? -13.163 -8.605 15.654 1.00 75.06 100 CYS A O 1
ATOM 760 N N . ASN A 1 101 ? -14.253 -7.829 13.855 1.00 78.81 101 ASN A N 1
ATOM 761 C CA . ASN A 1 101 ? -13.995 -6.418 14.147 1.00 78.81 101 ASN A CA 1
ATOM 762 C C . ASN A 1 101 ? -14.740 -5.946 15.398 1.00 78.81 101 ASN A C 1
ATOM 764 O O . ASN A 1 101 ? -14.143 -5.270 16.233 1.00 78.81 101 ASN A O 1
ATOM 768 N N . VAL A 1 102 ? -15.999 -6.356 15.565 1.00 84.06 102 VAL A N 1
ATOM 769 C CA . VAL A 1 102 ? -16.762 -6.116 16.795 1.00 84.06 102 VAL A CA 1
ATOM 770 C C . VAL A 1 102 ? -16.101 -6.826 17.977 1.00 84.06 102 VAL A C 1
ATOM 772 O O . VAL A 1 102 ? -15.839 -6.196 18.997 1.00 84.06 102 VAL A O 1
ATOM 775 N N . ARG A 1 103 ? -15.778 -8.120 17.846 1.00 80.19 103 ARG A N 1
ATOM 776 C CA . ARG A 1 103 ? -15.230 -8.943 18.937 1.00 80.19 103 ARG A CA 1
ATOM 777 C C . ARG A 1 103 ? -13.959 -8.358 19.547 1.00 80.19 103 ARG A C 1
ATOM 779 O O . ARG A 1 103 ? -13.754 -8.505 20.746 1.00 80.19 103 ARG A O 1
ATOM 786 N N . ARG A 1 104 ? -13.136 -7.682 18.739 1.00 76.50 104 ARG A N 1
ATOM 787 C CA . ARG A 1 104 ? -11.911 -6.986 19.174 1.00 76.50 104 ARG A CA 1
ATOM 788 C C . ARG A 1 104 ? -12.161 -5.807 20.119 1.00 76.50 104 ARG A C 1
ATOM 790 O O . ARG A 1 104 ? -11.229 -5.407 20.807 1.00 76.50 104 ARG A O 1
ATOM 797 N N . MET A 1 105 ? -13.366 -5.242 20.118 1.00 78.75 105 MET A N 1
ATOM 798 C CA . MET A 1 105 ? -13.754 -4.124 20.985 1.00 78.75 105 MET A CA 1
ATOM 799 C C . MET A 1 105 ? -14.405 -4.585 22.287 1.00 78.75 105 MET A C 1
ATOM 801 O O . MET A 1 105 ? -14.344 -3.866 23.277 1.00 78.75 105 MET A O 1
ATOM 805 N N . LEU A 1 106 ? -15.051 -5.750 22.263 1.00 79.75 106 LEU A N 1
ATOM 806 C CA . LEU A 1 106 ? -15.866 -6.244 23.366 1.00 79.75 106 LEU A CA 1
ATOM 807 C C . LEU A 1 106 ? -15.034 -6.703 24.567 1.00 79.75 106 LEU A C 1
ATOM 809 O O . LEU A 1 106 ? -13.926 -7.226 24.411 1.00 79.75 106 LEU A O 1
ATOM 813 N N . ARG A 1 107 ? -15.605 -6.570 25.768 1.00 80.50 107 ARG A N 1
ATOM 814 C CA . ARG A 1 107 ? -14.998 -7.055 27.013 1.00 80.50 107 ARG A CA 1
ATOM 815 C C . ARG A 1 107 ? -15.087 -8.586 27.086 1.00 80.50 107 ARG A C 1
ATOM 817 O O . ARG A 1 107 ? -15.864 -9.202 26.353 1.00 80.50 107 ARG A O 1
ATOM 824 N N . PRO A 1 108 ? -14.304 -9.245 27.956 1.00 71.06 108 PRO A N 1
ATOM 825 C CA . PRO A 1 108 ? -14.335 -10.702 28.087 1.00 71.06 108 PRO A CA 1
ATOM 826 C C . PRO A 1 108 ? -15.715 -11.289 28.403 1.00 71.06 108 PRO A C 1
ATOM 828 O O . PRO A 1 108 ? -16.013 -12.377 27.925 1.00 71.06 108 PRO A O 1
ATOM 831 N N . GLN A 1 109 ? -16.528 -10.573 29.178 1.00 71.75 109 GLN A N 1
ATOM 832 C CA . GLN A 1 109 ? -17.869 -10.992 29.585 1.00 71.75 109 GLN A CA 1
ATOM 833 C C . GLN A 1 109 ? -18.966 -10.703 28.550 1.00 71.75 109 GLN A C 1
ATOM 835 O O . GLN A 1 109 ? -20.096 -11.147 28.728 1.00 71.75 109 GLN A O 1
ATOM 840 N N . ASP A 1 110 ? -18.661 -9.937 27.501 1.00 82.56 110 ASP A N 1
ATOM 841 C CA . ASP A 1 110 ? -19.634 -9.559 26.480 1.00 82.56 110 ASP A CA 1
ATOM 842 C C . ASP A 1 110 ? -19.764 -10.670 25.422 1.00 82.56 110 ASP A C 1
ATOM 844 O O . ASP A 1 110 ? -18.780 -11.309 25.032 1.00 82.56 110 ASP A O 1
ATOM 848 N N . GLU A 1 111 ? -20.981 -10.881 24.926 1.00 82.81 111 GLU A N 1
ATOM 849 C CA . GLU A 1 111 ? -21.329 -11.972 24.012 1.00 82.81 111 GLU A CA 1
ATOM 850 C C . GLU A 1 111 ? -21.779 -11.445 22.645 1.00 82.81 111 GLU A C 1
ATOM 852 O O . GLU A 1 111 ? -22.351 -10.360 22.528 1.00 82.81 111 GLU A O 1
ATOM 857 N N . ILE A 1 112 ? -21.534 -12.234 21.594 1.00 86.38 112 ILE A N 1
ATOM 858 C CA . ILE A 1 112 ? -22.010 -11.960 20.233 1.00 86.38 112 ILE A CA 1
ATOM 859 C C . ILE A 1 112 ? -22.860 -13.137 19.769 1.00 86.38 112 ILE A C 1
ATOM 861 O O . ILE A 1 112 ? -22.430 -14.281 19.891 1.00 86.38 112 ILE A O 1
ATOM 865 N N . PHE A 1 113 ? -24.006 -12.852 19.157 1.00 86.88 113 PHE A N 1
ATOM 866 C CA . PHE A 1 113 ? -24.783 -13.830 18.397 1.00 86.88 113 PHE A CA 1
ATOM 867 C C . PHE A 1 113 ? -24.978 -13.353 16.955 1.00 86.88 113 PHE A C 1
ATOM 869 O O . PHE A 1 113 ? -24.950 -12.153 16.668 1.00 86.88 113 PHE A O 1
ATOM 876 N N . VAL A 1 114 ? -25.140 -14.293 16.023 1.00 87.25 114 VAL A N 1
ATOM 877 C CA . VAL A 1 114 ? -25.348 -13.983 14.602 1.00 87.25 114 VAL A CA 1
ATOM 878 C C . VAL A 1 114 ? -26.834 -14.072 14.276 1.00 87.25 114 VAL A C 1
ATOM 880 O O . VAL A 1 114 ? -27.459 -15.095 14.530 1.00 87.25 114 VAL A O 1
ATOM 883 N N . VAL A 1 115 ? -27.388 -13.012 13.688 1.00 88.56 115 VAL A N 1
ATOM 884 C CA . VAL A 1 115 ? -28.785 -12.974 13.233 1.00 88.56 115 VAL A CA 1
ATOM 885 C C . VAL A 1 115 ? -28.832 -13.364 11.760 1.00 88.56 115 VAL A C 1
ATOM 887 O O . VAL A 1 115 ? -28.289 -12.656 10.913 1.00 88.56 115 VAL A O 1
ATOM 890 N N . VAL A 1 116 ? -29.471 -14.490 11.455 1.00 85.75 116 VAL A N 1
ATOM 891 C CA . VAL A 1 116 ? -29.550 -15.046 10.089 1.00 85.75 116 VAL A CA 1
ATOM 892 C C . VAL A 1 116 ? -30.823 -14.651 9.331 1.00 85.75 116 VAL A C 1
ATOM 894 O O . VAL A 1 116 ? -30.904 -14.854 8.118 1.00 85.75 116 VAL A O 1
ATOM 897 N N . ASP A 1 117 ? -31.801 -14.053 10.018 1.00 85.38 117 ASP A N 1
ATOM 898 C CA . ASP A 1 117 ? -33.069 -13.592 9.440 1.00 85.38 117 ASP A CA 1
ATOM 899 C C . ASP A 1 117 ? -33.182 -12.053 9.419 1.00 85.38 117 ASP A C 1
ATOM 901 O O . ASP A 1 117 ? -32.373 -11.320 9.996 1.00 85.38 117 ASP A O 1
ATOM 905 N N . ARG A 1 118 ? -34.193 -11.549 8.708 1.00 83.56 118 ARG A N 1
ATOM 906 C CA . ARG A 1 118 ? -34.597 -10.143 8.653 1.00 83.56 118 ARG A CA 1
ATOM 907 C C . ARG A 1 118 ? -34.967 -9.609 10.031 1.00 83.56 118 ARG A C 1
ATOM 909 O O . ARG A 1 118 ? -34.640 -8.464 10.345 1.00 83.56 118 ARG A O 1
ATOM 916 N N . ASP A 1 119 ? -35.639 -10.447 10.812 1.00 87.44 119 ASP A N 1
ATOM 917 C CA . ASP A 1 119 ? -36.175 -10.138 12.128 1.00 87.44 119 ASP A CA 1
ATOM 918 C C . ASP A 1 119 ? -35.323 -10.808 13.226 1.00 87.44 119 ASP A C 1
ATOM 920 O O . ASP A 1 119 ? -35.214 -12.034 13.245 1.00 87.44 119 ASP A O 1
ATOM 924 N N . PRO A 1 120 ? -34.702 -10.045 14.148 1.00 88.94 120 PRO A N 1
ATOM 925 C CA . PRO A 1 120 ? -33.948 -10.615 15.259 1.00 88.94 120 PRO A CA 1
ATOM 926 C C . PRO A 1 120 ? -34.831 -11.171 16.387 1.00 88.94 120 PRO A C 1
ATOM 928 O O . PRO A 1 120 ? -34.281 -11.684 17.360 1.00 88.94 120 PRO A O 1
ATOM 931 N N . THR A 1 121 ? -36.163 -11.062 16.303 1.00 89.00 121 THR A N 1
ATOM 932 C CA . THR A 1 121 ? -37.102 -11.440 17.373 1.00 89.00 121 THR A CA 1
ATOM 933 C C . THR A 1 121 ? -36.881 -12.858 17.887 1.00 89.00 121 THR A C 1
ATOM 935 O O . THR A 1 121 ? -36.892 -13.061 19.097 1.00 89.00 121 THR A O 1
ATOM 938 N N . ASP A 1 122 ? -36.641 -13.836 17.014 1.00 83.69 122 ASP A N 1
ATOM 939 C CA . ASP A 1 122 ? -36.463 -15.223 17.457 1.00 83.69 122 ASP A CA 1
ATOM 940 C C . ASP A 1 122 ? -35.161 -15.412 18.245 1.00 83.69 122 ASP A C 1
ATOM 942 O O . ASP A 1 122 ? -35.175 -16.031 19.305 1.00 83.69 122 ASP A O 1
ATOM 946 N N . CYS A 1 123 ? -34.071 -14.756 17.834 1.00 84.56 123 CYS A N 1
ATOM 947 C CA . CYS A 1 123 ? -32.852 -14.707 18.641 1.00 84.56 123 CYS A CA 1
ATOM 948 C C . CYS A 1 123 ? -33.086 -13.985 19.982 1.00 84.56 123 CYS A C 1
ATOM 950 O O . CYS A 1 123 ? -32.556 -14.392 21.013 1.00 84.56 123 CYS A O 1
ATOM 952 N N . LEU A 1 124 ? -33.887 -12.913 19.996 1.00 84.38 124 LEU A N 1
ATOM 953 C CA . LEU A 1 124 ? -34.215 -12.189 21.229 1.00 84.38 124 LEU A CA 1
ATOM 954 C C . LEU A 1 124 ? -35.045 -13.045 22.195 1.00 84.38 124 LEU A C 1
ATOM 956 O O . LEU A 1 124 ? -34.804 -12.969 23.398 1.00 84.38 124 LEU A O 1
ATOM 960 N N . LYS A 1 125 ? -35.956 -13.889 21.692 1.00 85.12 125 LYS A N 1
ATOM 961 C CA . LYS A 1 125 ? -36.739 -14.839 22.502 1.00 85.12 125 LYS A CA 1
ATOM 962 C C . LYS A 1 125 ? -35.879 -15.882 23.210 1.00 85.12 125 LYS A C 1
ATOM 964 O O . LYS A 1 125 ? -36.290 -16.386 24.248 1.00 85.12 125 LYS A O 1
ATOM 969 N N . GLU A 1 126 ? -34.702 -16.195 22.680 1.00 80.75 126 GLU A N 1
ATOM 970 C CA . GLU A 1 126 ? -33.739 -17.085 23.338 1.00 80.75 126 GLU A CA 1
ATOM 971 C C . GLU A 1 126 ? -32.868 -16.326 24.350 1.00 80.75 126 GLU A C 1
ATOM 973 O O . GLU A 1 126 ? -32.645 -16.783 25.472 1.00 80.75 126 GLU A O 1
ATOM 978 N N . VAL A 1 127 ? -32.389 -15.138 23.971 1.00 82.38 127 VAL A N 1
ATOM 979 C CA . VAL A 1 127 ? -31.433 -14.356 24.770 1.00 82.38 127 VAL A CA 1
ATOM 980 C C . VAL A 1 127 ? -32.079 -13.724 26.003 1.00 82.38 127 VAL A C 1
ATOM 982 O O . VAL A 1 127 ? -31.489 -13.762 27.084 1.00 82.38 127 VAL A O 1
ATOM 985 N N . VAL A 1 128 ? -33.265 -13.129 25.856 1.00 84.31 128 VAL A N 1
ATOM 986 C CA . VAL A 1 128 ? -33.922 -12.357 26.921 1.00 84.31 128 VAL A CA 1
ATOM 987 C C . VAL A 1 128 ? -34.251 -13.224 28.142 1.00 84.31 128 VAL A C 1
ATOM 989 O O . VAL A 1 128 ? -33.806 -12.871 29.236 1.00 84.31 128 VAL A O 1
ATOM 992 N N . PRO A 1 129 ? -34.941 -14.375 28.008 1.00 80.69 129 PRO A N 1
ATOM 993 C CA . PRO A 1 129 ? -35.256 -15.212 29.162 1.00 80.69 129 PRO A CA 1
ATOM 994 C C . PRO A 1 129 ? -34.005 -15.754 29.854 1.00 80.69 129 PRO A C 1
ATOM 996 O O . PRO A 1 129 ? -33.985 -15.848 31.076 1.00 80.69 129 PRO A O 1
ATOM 999 N N . ARG A 1 130 ? -32.945 -16.069 29.095 1.00 79.69 130 ARG A N 1
ATOM 1000 C CA . ARG A 1 130 ? -31.660 -16.519 29.653 1.00 79.69 130 ARG A CA 1
ATOM 1001 C C . ARG A 1 130 ? -31.033 -15.453 30.553 1.00 79.69 130 ARG A C 1
ATOM 1003 O O . ARG A 1 130 ? -30.596 -15.760 31.654 1.00 79.69 130 ARG A O 1
ATOM 1010 N N . LEU A 1 131 ? -31.030 -14.190 30.122 1.00 76.69 131 LEU A N 1
ATOM 1011 C CA . LEU A 1 131 ? -30.494 -13.081 30.924 1.00 76.69 131 LEU A CA 1
ATOM 1012 C C . LEU A 1 131 ? -31.304 -12.822 32.202 1.00 76.69 131 LEU A C 1
ATOM 1014 O O . LEU A 1 131 ? -30.722 -12.487 33.234 1.00 76.69 131 LEU A O 1
ATOM 1018 N N . LEU A 1 132 ? -32.624 -13.001 32.133 1.00 77.31 132 LEU A N 1
ATOM 1019 C CA . LEU A 1 132 ? -33.522 -12.844 33.278 1.00 77.31 132 LEU A CA 1
ATOM 1020 C C . LEU A 1 132 ? -33.432 -14.004 34.286 1.00 77.31 132 LEU A C 1
ATOM 1022 O O . LEU A 1 132 ? -33.828 -13.818 35.432 1.00 77.31 132 LEU A O 1
ATOM 1026 N N . ARG A 1 133 ? -32.925 -15.182 33.890 1.00 69.75 133 ARG A N 1
ATOM 1027 C CA . ARG A 1 133 ? -32.790 -16.355 34.774 1.00 69.75 133 ARG A CA 1
ATOM 1028 C C . ARG A 1 133 ? -31.373 -16.582 35.304 1.00 69.75 133 ARG A C 1
ATOM 1030 O O . ARG A 1 133 ? -31.210 -16.755 36.505 1.00 69.75 133 ARG A O 1
ATOM 1037 N N . ASP A 1 134 ? -30.362 -16.564 34.432 1.00 57.16 134 ASP A N 1
ATOM 1038 C CA . ASP A 1 134 ? -29.103 -17.293 34.686 1.00 57.16 134 ASP A CA 1
ATOM 1039 C C . ASP A 1 134 ? -27.919 -16.386 35.105 1.00 57.16 134 ASP A C 1
ATOM 1041 O O . ASP A 1 134 ? -26.862 -16.857 35.528 1.00 57.16 134 ASP A O 1
ATOM 1045 N N . GLY A 1 135 ? -28.071 -15.058 35.049 1.00 53.44 135 GLY A N 1
ATOM 1046 C CA . GLY A 1 135 ? -27.039 -14.128 35.530 1.00 53.44 135 GLY A CA 1
ATOM 1047 C C . GLY A 1 135 ? -25.735 -14.114 34.708 1.00 53.44 135 GLY A C 1
ATOM 1048 O O . GLY A 1 135 ? -25.703 -14.487 33.536 1.00 53.44 135 GLY A O 1
ATOM 1049 N N . VAL A 1 136 ? -24.655 -13.565 35.289 1.00 45.03 136 VAL A N 1
ATOM 1050 C CA . VAL A 1 136 ? -23.407 -13.190 34.571 1.00 45.03 136 VAL A CA 1
ATOM 1051 C C . VAL A 1 136 ? -22.616 -14.404 34.082 1.00 45.03 136 VAL A C 1
ATOM 1053 O O . VAL A 1 136 ? -22.017 -14.332 33.002 1.00 45.03 136 VAL A O 1
ATOM 1056 N N . ASP A 1 137 ? -22.697 -15.515 34.807 1.00 46.44 137 ASP A N 1
ATOM 1057 C CA . ASP A 1 137 ? -21.909 -16.709 34.558 1.00 46.44 137 ASP A CA 1
ATOM 1058 C C . ASP A 1 137 ? -22.866 -17.830 34.162 1.00 46.44 137 ASP A C 1
ATOM 1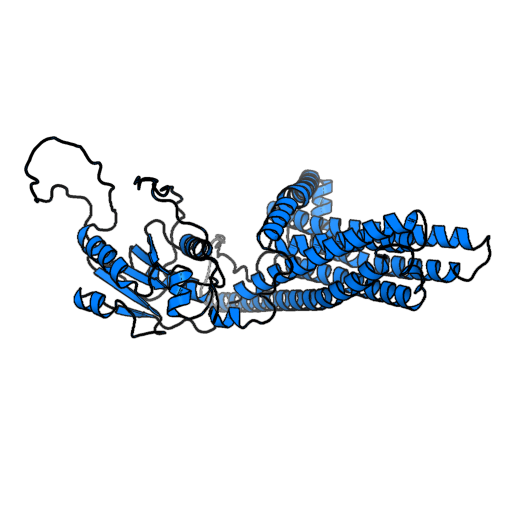060 O O . ASP A 1 137 ? -23.432 -18.515 35.008 1.00 46.44 137 ASP A O 1
ATOM 1064 N N . GLY A 1 138 ? -23.067 -18.011 32.856 1.00 45.97 138 GLY A N 1
ATOM 1065 C CA . GLY A 1 138 ? -23.586 -19.274 32.344 1.00 45.97 138 GLY A CA 1
ATOM 1066 C C . GLY A 1 138 ? -22.547 -20.353 32.632 1.00 45.97 138 GLY A C 1
ATOM 1067 O O . GLY A 1 138 ? -21.688 -20.614 31.790 1.00 45.97 138 GLY A O 1
ATOM 1068 N N . GLY A 1 139 ? -22.555 -20.889 33.853 1.00 33.12 139 GLY A N 1
ATOM 1069 C CA . GLY A 1 139 ? -21.811 -22.085 34.208 1.00 33.12 139 GLY A CA 1
ATOM 1070 C C . GLY A 1 139 ? -22.286 -23.203 33.296 1.00 33.12 139 GLY A C 1
ATOM 1071 O O . GLY A 1 139 ? -23.484 -23.443 33.196 1.00 33.12 139 GLY A O 1
ATOM 1072 N N . GLY A 1 140 ? -21.356 -23.810 32.561 1.00 36.38 140 GLY A N 1
ATOM 1073 C CA . GLY A 1 140 ? -21.660 -24.995 31.776 1.00 36.38 140 GLY A CA 1
ATOM 1074 C C . GLY A 1 140 ? -22.199 -26.079 32.697 1.00 36.38 140 GLY A C 1
ATOM 1075 O O . GLY A 1 140 ? -21.613 -26.338 33.747 1.00 36.38 140 GLY A O 1
ATOM 1076 N N . ASP A 1 141 ? -23.315 -26.675 32.300 1.00 36.31 141 ASP A N 1
ATOM 1077 C CA . ASP A 1 141 ? -23.850 -27.861 32.945 1.00 36.31 141 ASP A CA 1
ATOM 1078 C C . ASP A 1 141 ? -22.826 -28.999 32.795 1.00 36.31 141 ASP A C 1
ATOM 1080 O O . ASP A 1 141 ? -22.609 -29.523 31.698 1.00 36.31 141 ASP A O 1
ATOM 1084 N N . ASP A 1 142 ? -22.190 -29.390 33.899 1.00 33.34 142 ASP A N 1
ATOM 1085 C CA . ASP A 1 142 ? -21.654 -30.740 34.041 1.00 33.34 142 ASP A CA 1
ATOM 1086 C C . ASP A 1 142 ? -22.869 -31.683 34.123 1.00 33.34 142 ASP A C 1
ATOM 1088 O O . ASP A 1 142 ? -23.530 -31.788 35.157 1.00 33.34 142 ASP A O 1
ATOM 1092 N N . TYR A 1 143 ? -23.222 -32.329 33.009 1.00 36.94 143 TYR A N 1
ATOM 1093 C CA . TYR A 1 143 ? -24.290 -33.330 32.975 1.00 36.94 143 TYR A CA 1
ATOM 1094 C C . TYR A 1 143 ? -23.794 -34.646 33.589 1.00 36.94 143 TYR A C 1
ATOM 1096 O O . TYR A 1 143 ? -23.005 -35.362 32.971 1.00 36.94 143 TYR A O 1
ATOM 1104 N N . GLU A 1 144 ? -24.282 -34.996 34.781 1.00 29.33 144 GLU A N 1
ATOM 1105 C CA . GLU A 1 144 ? -24.161 -36.353 35.323 1.00 29.33 144 GLU A CA 1
ATOM 1106 C C . GLU A 1 144 ? -25.397 -37.172 34.913 1.00 29.33 144 GLU A C 1
ATOM 1108 O O . GLU A 1 144 ? -26.522 -36.923 35.351 1.00 29.33 144 GLU A O 1
ATOM 1113 N N . GLU A 1 145 ? -25.195 -38.143 34.022 1.00 34.16 145 GLU A N 1
ATOM 1114 C CA . GLU A 1 145 ? -26.232 -39.060 33.557 1.00 34.16 145 GLU A CA 1
ATOM 1115 C C . GLU A 1 145 ? -26.560 -40.057 34.680 1.00 34.16 145 GLU A C 1
ATOM 1117 O O . GLU A 1 145 ? -25.831 -41.021 34.912 1.00 34.16 145 GLU A O 1
ATOM 1122 N N . THR A 1 146 ? -27.657 -39.827 35.408 1.00 30.52 146 THR A N 1
ATOM 1123 C CA . THR A 1 146 ? -28.220 -40.832 36.318 1.00 30.52 146 THR A CA 1
ATOM 1124 C C . THR A 1 146 ? -29.573 -41.329 35.836 1.00 30.52 146 THR A C 1
ATOM 1126 O O . THR A 1 146 ? -30.470 -40.597 35.424 1.00 30.52 146 THR A O 1
ATOM 1129 N N . SER A 1 147 ? -29.664 -42.649 35.848 1.00 40.19 147 SER A N 1
ATOM 1130 C CA . SER A 1 147 ? -30.742 -43.483 35.363 1.00 40.19 147 SER A CA 1
ATOM 1131 C C . SER A 1 147 ? -32.046 -43.295 36.144 1.00 40.19 147 SER A C 1
ATOM 1133 O O . SER A 1 147 ? -32.090 -43.454 37.359 1.00 40.19 147 SER A O 1
ATOM 1135 N N . GLY A 1 148 ? -33.141 -43.110 35.402 1.00 35.19 148 GLY A N 1
ATOM 1136 C CA . GLY A 1 148 ? -34.485 -43.492 35.841 1.00 35.19 148 GLY A CA 1
ATOM 1137 C C . GLY A 1 148 ? -35.333 -42.395 36.489 1.00 35.19 148 GLY A C 1
ATOM 1138 O O . GLY A 1 148 ? -35.159 -42.065 37.650 1.00 35.19 148 GLY A O 1
ATOM 1139 N N . ASN A 1 149 ? -36.336 -41.955 35.723 1.00 4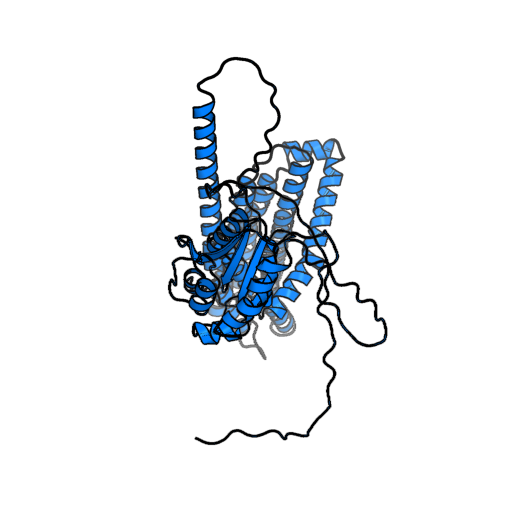2.69 149 ASN A N 1
ATOM 1140 C CA . ASN A 1 149 ? -37.644 -41.412 36.112 1.00 42.69 149 ASN A CA 1
ATOM 1141 C C . ASN A 1 149 ? -37.750 -40.379 37.257 1.00 42.69 149 ASN A C 1
ATOM 1143 O O . ASN A 1 149 ? -37.648 -40.707 38.434 1.00 42.69 149 ASN A O 1
ATOM 1147 N N . PHE A 1 150 ? -38.254 -39.206 36.842 1.00 31.09 150 PHE A N 1
ATOM 1148 C CA . PHE A 1 150 ? -38.800 -38.071 37.604 1.00 31.09 150 PHE A CA 1
ATOM 1149 C C . PHE A 1 150 ? -37.796 -36.941 37.890 1.00 31.09 150 PHE A C 1
ATOM 1151 O O . PHE A 1 150 ? -36.966 -37.029 38.787 1.00 31.09 150 PHE A O 1
ATOM 1158 N N . VAL A 1 151 ? -37.899 -35.857 37.108 1.00 35.78 151 VAL A N 1
ATOM 1159 C CA . VAL A 1 151 ? -37.127 -34.621 37.306 1.00 35.78 151 VAL A CA 1
ATOM 1160 C C . VAL A 1 151 ? -37.862 -33.746 38.319 1.00 35.78 151 VAL A C 1
ATOM 1162 O O . VAL A 1 151 ? -38.950 -33.239 38.046 1.00 35.78 151 VAL A O 1
ATOM 1165 N N . ASP A 1 152 ? -37.261 -33.593 39.493 1.00 29.70 152 ASP A N 1
ATOM 1166 C CA . ASP A 1 152 ? -37.620 -32.592 40.495 1.00 29.70 152 ASP A CA 1
ATOM 1167 C C . ASP A 1 152 ? -37.189 -31.200 39.993 1.00 29.70 152 ASP A C 1
ATOM 1169 O O . ASP A 1 152 ? -36.019 -30.969 39.699 1.00 29.70 152 ASP A O 1
ATOM 1173 N N . LEU A 1 153 ? -38.150 -30.283 39.849 1.00 37.44 153 LEU A N 1
ATOM 1174 C CA . LEU A 1 153 ? -37.959 -28.911 39.353 1.00 37.44 153 LEU A CA 1
ATOM 1175 C C . LEU A 1 153 ? -37.644 -27.907 40.478 1.00 37.44 153 LEU A C 1
ATOM 1177 O O . LEU A 1 153 ? -38.004 -26.732 40.383 1.00 37.44 153 LEU A O 1
ATOM 1181 N N . SER A 1 154 ? -37.000 -28.336 41.561 1.00 27.02 154 SER A N 1
ATOM 1182 C CA . SER A 1 154 ? -36.562 -27.418 42.613 1.00 27.02 154 SER A CA 1
ATOM 1183 C C . SER A 1 154 ? -35.120 -26.926 42.377 1.00 27.02 154 SER A C 1
ATOM 1185 O O . SER A 1 154 ? -34.218 -27.729 42.129 1.00 27.02 154 SER A O 1
ATOM 1187 N N . PRO A 1 155 ? -34.861 -25.602 42.438 1.00 35.31 155 PRO A N 1
ATOM 1188 C CA . PRO A 1 155 ? -33.528 -25.057 42.214 1.00 35.31 155 PRO A CA 1
ATOM 1189 C C . PRO A 1 155 ? -32.624 -25.397 43.402 1.00 35.31 155 PRO A C 1
ATOM 1191 O O . PRO A 1 155 ? -32.848 -24.947 44.528 1.00 35.31 155 PRO A O 1
ATOM 1194 N N . ARG A 1 156 ? -31.579 -26.186 43.147 1.00 30.83 156 ARG A N 1
ATOM 1195 C CA . ARG A 1 156 ? -30.462 -26.395 44.072 1.00 30.83 156 ARG A CA 1
ATOM 1196 C C . ARG A 1 156 ? -29.234 -25.661 43.550 1.00 30.83 156 ARG A C 1
ATOM 1198 O O . ARG A 1 156 ? -28.737 -25.989 42.482 1.00 30.83 156 ARG A O 1
ATOM 1205 N N . GLY A 1 157 ? -28.723 -24.731 44.353 1.00 33.94 157 GLY A N 1
ATOM 1206 C CA . GLY A 1 157 ? -27.382 -24.167 44.192 1.00 33.94 157 GLY A CA 1
ATOM 1207 C C . GLY A 1 157 ? -27.358 -22.644 44.195 1.00 33.94 157 GLY A C 1
ATOM 1208 O O . GLY A 1 157 ? -27.666 -21.999 43.199 1.00 33.94 157 GLY A O 1
ATOM 1209 N N . GLU A 1 158 ? -26.948 -22.066 45.321 1.00 38.50 158 GLU A N 1
ATOM 1210 C CA . GLU A 1 158 ? -26.512 -20.674 45.428 1.00 38.50 158 GLU A CA 1
ATOM 1211 C C . GLU A 1 158 ? -25.289 -20.464 44.516 1.00 38.50 158 GLU A C 1
ATOM 1213 O O . GLU A 1 158 ? -24.210 -20.971 44.821 1.00 38.50 158 GLU A O 1
ATOM 1218 N N . GLY A 1 159 ? -25.432 -19.766 43.377 1.00 40.12 159 GLY A N 1
ATOM 1219 C CA . GLY A 1 159 ? -24.276 -19.635 42.481 1.00 40.12 159 GLY A CA 1
ATOM 1220 C C . GLY A 1 159 ? -24.349 -18.848 41.169 1.00 40.12 159 GLY A C 1
ATOM 1221 O O . GLY A 1 159 ? -23.392 -18.956 40.424 1.00 40.12 159 GLY A O 1
ATOM 1222 N N . SER A 1 160 ? -25.383 -18.063 40.840 1.00 46.53 160 SER A N 1
ATOM 1223 C CA . SER A 1 160 ? -25.283 -16.947 39.862 1.00 46.53 160 SER A CA 1
ATOM 1224 C C . SER A 1 160 ? -26.588 -16.151 39.878 1.00 46.53 160 SER A C 1
ATOM 1226 O O . SER A 1 160 ? -27.597 -16.571 39.325 1.00 46.53 160 SER A O 1
ATOM 1228 N N . ALA A 1 161 ? -26.614 -15.007 40.564 1.00 55.91 161 ALA A N 1
ATOM 1229 C CA . ALA A 1 161 ? -27.815 -14.172 40.607 1.00 55.91 161 ALA A CA 1
ATOM 1230 C C . ALA A 1 161 ? -28.107 -13.559 39.222 1.00 55.91 161 ALA A C 1
ATOM 1232 O O . ALA A 1 161 ? -27.196 -12.971 38.612 1.00 55.91 161 ALA A O 1
ATOM 1233 N N . ALA A 1 162 ? -29.366 -13.684 38.780 1.00 64.44 162 ALA A N 1
ATOM 1234 C CA . ALA A 1 162 ? -29.950 -13.068 37.587 1.00 64.44 162 ALA A CA 1
ATOM 1235 C C . ALA A 1 162 ? -29.601 -11.574 37.452 1.00 64.44 162 ALA A C 1
ATOM 1237 O O . ALA A 1 162 ? -29.274 -10.904 38.435 1.00 64.44 162 ALA A O 1
ATOM 1238 N N . PHE A 1 163 ? -29.653 -11.038 36.228 1.00 72.25 163 PHE A N 1
ATOM 1239 C CA . PHE A 1 163 ? -29.526 -9.592 36.046 1.00 72.25 163 PHE A CA 1
ATOM 1240 C C . PHE A 1 163 ? -30.780 -8.900 36.586 1.00 72.25 163 PHE A C 1
ATOM 1242 O O . PHE A 1 163 ? -31.891 -9.213 36.171 1.00 72.25 163 PHE A O 1
ATOM 1249 N N . GLU A 1 164 ? -30.585 -7.941 37.487 1.00 77.06 164 GLU A N 1
ATOM 1250 C CA . GLU A 1 164 ? -31.659 -7.141 38.091 1.00 77.06 164 GLU A CA 1
ATOM 1251 C C . GLU A 1 164 ? -32.345 -6.255 37.048 1.00 77.06 164 GLU A C 1
ATOM 1253 O O . GLU A 1 164 ? -33.534 -5.959 37.150 1.00 77.06 164 GLU A O 1
ATOM 1258 N N . ARG A 1 165 ? -31.599 -5.874 36.003 1.00 84.56 165 ARG A N 1
ATOM 1259 C CA . ARG A 1 165 ? -32.094 -5.033 34.920 1.00 84.56 165 ARG A CA 1
ATOM 1260 C C . ARG A 1 165 ? -31.572 -5.499 33.567 1.00 84.56 165 ARG A C 1
ATOM 1262 O O . ARG A 1 165 ? -30.370 -5.687 33.377 1.00 84.56 165 ARG A O 1
ATOM 1269 N N . VAL A 1 166 ? -32.473 -5.624 32.597 1.00 88.06 166 VAL A N 1
ATOM 1270 C CA . VAL A 1 166 ? -32.143 -5.874 31.187 1.00 88.06 166 VAL A CA 1
ATOM 1271 C C . VAL A 1 166 ? -32.673 -4.708 30.361 1.00 88.06 166 VAL A C 1
ATOM 1273 O O . VAL A 1 166 ? -33.853 -4.377 30.448 1.00 88.06 166 VAL A O 1
ATOM 1276 N N . VAL A 1 167 ? -31.807 -4.082 29.565 1.00 90.38 167 VAL A N 1
ATOM 1277 C CA . VAL A 1 167 ? -32.166 -2.955 28.691 1.00 90.38 167 VAL A CA 1
ATOM 1278 C C . VAL A 1 167 ? -31.783 -3.246 27.248 1.00 90.38 167 VAL A C 1
ATOM 1280 O O . VAL A 1 167 ? -30.747 -3.854 26.972 1.00 90.38 167 VAL A O 1
ATOM 1283 N N . TYR A 1 168 ? -32.599 -2.779 26.307 1.00 91.69 168 TYR A N 1
ATOM 1284 C CA . TYR A 1 168 ? -32.272 -2.809 24.888 1.00 91.69 168 TYR A CA 1
ATOM 1285 C C . TYR A 1 168 ? -31.860 -1.414 24.429 1.00 91.69 168 TYR A C 1
ATOM 1287 O O . TYR A 1 168 ? -32.631 -0.463 24.515 1.00 91.69 168 TYR A O 1
ATOM 1295 N N . MET A 1 169 ? -30.647 -1.276 23.904 1.00 90.25 169 MET A N 1
ATOM 1296 C CA . MET A 1 169 ? -30.105 0.012 23.482 1.00 90.25 169 MET A CA 1
ATOM 1297 C C . MET A 1 169 ? -29.792 -0.003 21.988 1.00 90.25 169 MET A C 1
ATOM 1299 O O . MET A 1 169 ? -29.154 -0.925 21.475 1.00 90.25 169 MET A O 1
ATOM 1303 N N . ARG A 1 170 ? -30.199 1.037 21.260 1.00 88.12 170 ARG A N 1
ATOM 1304 C CA . ARG A 1 170 ? -29.912 1.174 19.821 1.00 88.12 170 ARG A CA 1
ATOM 1305 C C . ARG A 1 170 ? -29.782 2.629 19.398 1.00 88.12 170 ARG A C 1
ATOM 1307 O O . ARG A 1 170 ? -30.155 3.524 20.143 1.00 88.12 170 ARG A O 1
ATOM 1314 N N . GLY A 1 171 ? -29.290 2.861 18.183 1.00 79.50 171 GLY A N 1
ATOM 1315 C CA . GLY A 1 171 ? -29.362 4.183 17.562 1.00 79.50 171 GLY A CA 1
ATOM 1316 C C . GLY A 1 171 ? -30.809 4.646 17.354 1.00 79.50 171 GLY A C 1
ATOM 1317 O O . GLY A 1 171 ? -31.709 3.829 17.131 1.00 79.50 171 GLY A O 1
ATOM 1318 N N . ASP A 1 172 ? -31.011 5.960 17.395 1.00 78.69 172 ASP A N 1
ATOM 1319 C CA . ASP A 1 172 ? -32.264 6.662 17.073 1.00 78.69 172 ASP A CA 1
ATOM 1320 C C . ASP A 1 172 ? -32.608 6.680 15.566 1.00 78.69 172 ASP A C 1
ATOM 1322 O O . ASP A 1 172 ? -33.616 7.249 15.155 1.00 78.69 172 ASP A O 1
ATOM 1326 N N . ASP A 1 173 ? -31.806 6.004 14.739 1.00 72.69 173 ASP A N 1
ATOM 1327 C CA . ASP A 1 173 ? -31.908 5.954 13.277 1.00 72.69 173 ASP A CA 1
ATOM 1328 C C . ASP A 1 173 ? -33.128 5.179 12.756 1.00 72.69 173 ASP A C 1
ATOM 1330 O O . ASP A 1 173 ? -33.590 5.414 11.639 1.00 72.69 173 ASP A O 1
ATOM 1334 N N . MET A 1 174 ? -33.655 4.248 13.550 1.00 76.88 174 MET A N 1
ATOM 1335 C CA . MET A 1 174 ? -34.855 3.480 13.217 1.00 76.88 174 MET A CA 1
ATOM 1336 C C . MET A 1 174 ? -35.632 3.150 14.505 1.00 76.88 174 MET A C 1
ATOM 1338 O O . MET A 1 174 ? -35.426 2.094 15.107 1.00 76.88 174 MET A O 1
ATOM 1342 N N . PRO A 1 175 ? -36.530 4.057 14.942 1.00 77.88 175 PRO A N 1
ATOM 1343 C CA . PRO A 1 175 ? -37.309 3.892 16.171 1.00 77.88 175 PRO A CA 1
ATOM 1344 C C . PRO A 1 175 ? -38.274 2.704 16.135 1.00 77.88 175 PRO A C 1
ATOM 1346 O O . PRO A 1 175 ? -38.548 2.095 17.167 1.00 77.88 175 PRO A O 1
ATOM 1349 N N . GLN A 1 176 ? -38.784 2.371 14.948 1.00 84.25 176 GLN A N 1
ATOM 1350 C CA . GLN A 1 176 ? -39.646 1.215 14.723 1.00 84.25 176 GLN A CA 1
ATOM 1351 C C . GLN A 1 176 ? -38.824 0.083 14.125 1.00 84.25 176 GLN A C 1
ATOM 1353 O O . GLN A 1 176 ? -38.377 0.184 12.982 1.00 84.25 176 GLN A O 1
ATOM 1358 N N . PHE A 1 177 ? -38.603 -0.979 14.899 1.00 86.38 177 PHE A N 1
ATOM 1359 C CA . PHE A 1 177 ? -37.778 -2.105 14.485 1.00 86.38 177 PHE A CA 1
ATOM 1360 C C . PHE A 1 177 ? -38.398 -3.456 14.840 1.00 86.38 177 PHE A C 1
ATOM 1362 O O . PHE A 1 177 ? -39.091 -3.554 15.855 1.00 86.38 177 PHE A O 1
ATOM 1369 N N . PRO A 1 178 ? -38.123 -4.502 14.038 1.00 85.50 178 PRO A N 1
ATOM 1370 C CA . PRO A 1 178 ? -38.600 -5.847 14.337 1.00 85.50 178 PRO A CA 1
ATOM 1371 C C . PRO A 1 178 ? -38.032 -6.337 15.680 1.00 85.50 178 PRO A C 1
ATOM 1373 O O . PRO A 1 178 ? -36.836 -6.186 15.937 1.00 85.50 178 PRO A O 1
ATOM 1376 N N . GLY A 1 179 ? -38.905 -6.841 16.555 1.00 85.88 179 GLY A N 1
ATOM 1377 C CA . GLY A 1 179 ? -38.579 -7.250 17.928 1.00 85.88 179 GLY A CA 1
ATOM 1378 C C . GLY A 1 179 ? -38.887 -6.226 19.017 1.00 85.88 179 GLY A C 1
ATOM 1379 O O . GLY A 1 179 ? -38.860 -6.582 20.193 1.00 85.88 179 GLY A O 1
ATOM 1380 N N . ARG A 1 180 ? -39.248 -4.984 18.666 1.00 89.50 180 ARG A N 1
ATOM 1381 C CA . ARG A 1 180 ? -39.606 -3.955 19.654 1.00 89.50 180 ARG A CA 1
ATOM 1382 C C . ARG A 1 180 ? -40.826 -4.335 20.497 1.00 89.50 180 ARG A C 1
ATOM 1384 O O . ARG A 1 180 ? -40.743 -4.280 21.717 1.00 89.50 180 ARG A O 1
ATOM 1391 N N . GLU A 1 181 ? -41.914 -4.765 19.858 1.00 89.81 181 GLU A N 1
ATOM 1392 C CA . GLU A 1 181 ? -43.143 -5.184 20.553 1.00 89.81 181 GLU A CA 1
ATOM 1393 C C . GLU A 1 181 ? -42.875 -6.333 21.531 1.00 89.81 181 GLU A C 1
ATOM 1395 O O . GLU A 1 181 ? -43.375 -6.332 22.652 1.00 89.81 181 GLU A O 1
ATOM 1400 N N . TYR A 1 182 ? -42.028 -7.290 21.132 1.00 90.88 182 TYR A N 1
ATOM 1401 C CA . TYR A 1 182 ? -41.609 -8.378 22.008 1.00 90.88 182 TYR A CA 1
ATOM 1402 C C . TYR A 1 182 ? -40.850 -7.846 23.231 1.00 90.88 182 TYR A C 1
ATOM 1404 O O . TYR A 1 182 ? -41.220 -8.177 24.353 1.00 90.88 182 TYR A O 1
ATOM 1412 N N . LEU A 1 183 ? -39.842 -6.990 23.039 1.00 89.38 183 LEU A N 1
ATOM 1413 C CA . LEU A 1 183 ? -39.064 -6.410 24.140 1.00 89.38 183 LEU A CA 1
ATOM 1414 C C . LEU A 1 183 ? -39.957 -5.637 25.122 1.00 89.38 183 LEU A C 1
ATOM 1416 O O . LEU A 1 183 ? -39.892 -5.876 26.326 1.00 89.38 183 LEU A O 1
ATOM 1420 N N . GLU A 1 184 ? -40.842 -4.781 24.608 1.00 90.00 184 GLU A N 1
ATOM 1421 C CA . GLU A 1 184 ? -41.784 -4.009 25.425 1.00 90.00 184 GLU A CA 1
ATOM 1422 C C . GLU A 1 184 ? -42.773 -4.929 26.169 1.00 90.00 184 GLU A C 1
ATOM 1424 O O . GLU A 1 184 ? -43.049 -4.703 27.345 1.00 90.00 184 GLU A O 1
ATOM 1429 N N . SER A 1 185 ? -43.234 -6.026 25.546 1.00 89.56 185 SER A N 1
ATOM 1430 C CA . SER A 1 185 ? -44.102 -7.023 26.202 1.00 89.56 185 SER A CA 1
ATOM 1431 C C . SER A 1 185 ? -43.425 -7.767 27.359 1.00 89.56 185 SER A C 1
ATOM 1433 O O . SER A 1 185 ? -44.104 -8.233 28.270 1.00 89.56 185 SER A O 1
ATOM 1435 N N . GLN A 1 186 ? -42.094 -7.886 27.325 1.00 86.56 186 GLN A N 1
ATOM 1436 C CA . GLN A 1 186 ? -41.289 -8.481 28.396 1.00 86.56 186 GLN A CA 1
ATOM 1437 C C . GLN A 1 186 ? -40.883 -7.450 29.464 1.00 86.56 186 GLN A C 1
ATOM 1439 O O . GLN A 1 186 ? -40.122 -7.781 30.369 1.00 86.56 186 GLN A O 1
ATOM 1444 N N . GLY A 1 187 ? -41.357 -6.202 29.360 1.00 85.75 187 GLY A N 1
ATOM 1445 C CA . GLY A 1 187 ? -40.990 -5.118 30.273 1.00 85.75 187 GLY A CA 1
ATOM 1446 C C . GLY A 1 187 ? -39.561 -4.600 30.086 1.00 85.75 187 GLY A C 1
ATOM 1447 O O . GLY A 1 187 ? -39.041 -3.931 30.976 1.00 85.75 187 GLY A O 1
ATOM 1448 N N . ILE A 1 188 ? -38.911 -4.896 28.953 1.00 88.12 188 ILE A N 1
ATOM 1449 C CA . ILE A 1 188 ? -37.557 -4.415 28.661 1.00 88.12 188 ILE A CA 1
ATOM 1450 C C . ILE A 1 188 ? -37.624 -2.976 28.168 1.00 88.12 188 ILE A C 1
ATOM 1452 O O . ILE A 1 188 ? -38.262 -2.664 27.162 1.00 88.12 188 ILE A O 1
ATOM 1456 N N . GLU A 1 189 ? -36.891 -2.102 28.848 1.00 88.31 189 GLU A N 1
ATOM 1457 C CA . GLU A 1 189 ? -36.750 -0.709 28.448 1.00 88.31 189 GLU A CA 1
ATOM 1458 C C . GLU A 1 189 ? -35.928 -0.587 27.155 1.00 88.31 189 GLU A C 1
ATOM 1460 O O . GLU A 1 189 ? -34.819 -1.122 27.046 1.00 88.31 189 GLU A O 1
ATOM 1465 N N . VAL A 1 190 ? -36.462 0.156 26.180 1.00 89.19 190 VAL A N 1
ATOM 1466 C CA . VAL A 1 190 ? -35.793 0.469 24.911 1.00 89.19 190 VAL A CA 1
ATOM 1467 C C . VAL A 1 190 ? -35.228 1.888 24.964 1.00 89.19 190 VAL A C 1
ATOM 1469 O O . VAL A 1 190 ? -35.976 2.865 24.941 1.00 89.19 190 VAL A O 1
ATOM 1472 N N . ILE A 1 191 ? -33.902 2.009 24.984 1.00 87.06 191 ILE A N 1
ATOM 1473 C CA . ILE A 1 191 ? -33.185 3.287 25.060 1.00 87.06 191 ILE A CA 1
ATOM 1474 C C . ILE A 1 191 ? -32.596 3.635 23.690 1.00 87.06 191 ILE A C 1
ATOM 1476 O O . ILE A 1 191 ? -31.847 2.858 23.087 1.00 87.06 191 ILE A O 1
ATOM 1480 N N . PHE A 1 192 ? -32.895 4.843 23.213 1.00 83.31 192 PHE A N 1
ATOM 1481 C CA . PHE A 1 192 ? -32.342 5.373 21.970 1.00 83.31 192 PHE A CA 1
ATOM 1482 C C . PHE A 1 192 ? -31.115 6.241 22.239 1.00 83.31 192 PHE A C 1
ATOM 1484 O O . PHE A 1 192 ? -31.151 7.188 23.022 1.00 83.31 192 PHE A O 1
ATOM 1491 N N . LEU A 1 193 ? -30.020 5.913 21.563 1.00 78.31 193 LEU A N 1
ATOM 1492 C CA . LEU A 1 193 ? -28.766 6.647 21.600 1.00 78.31 193 LEU A CA 1
ATOM 1493 C C . LEU A 1 193 ? -28.681 7.577 20.384 1.00 78.31 193 LEU A C 1
ATOM 1495 O O . LEU A 1 193 ? -28.977 7.135 19.270 1.00 78.31 193 LEU A O 1
ATOM 1499 N N . PRO A 1 194 ? -28.225 8.829 20.559 1.00 71.06 194 PRO A N 1
ATOM 1500 C CA . PRO A 1 194 ? -28.094 9.760 19.450 1.00 71.06 194 PRO A CA 1
ATOM 1501 C C . PRO A 1 194 ? -27.085 9.238 18.426 1.00 71.06 194 PRO A C 1
ATOM 1503 O O . PRO A 1 194 ? -25.953 8.870 18.771 1.00 71.06 194 PRO A O 1
ATOM 1506 N N . TYR A 1 195 ? -27.474 9.231 17.151 1.00 62.09 195 TYR A N 1
ATOM 1507 C CA . TYR A 1 195 ? -26.594 8.789 16.077 1.00 62.09 195 TYR A CA 1
ATOM 1508 C C . TYR A 1 195 ? -25.292 9.604 16.036 1.00 62.09 195 TYR A C 1
ATOM 1510 O O . TYR A 1 195 ? -25.279 10.838 16.085 1.00 62.09 195 TYR A O 1
ATOM 1518 N N . THR A 1 196 ? -24.155 8.914 15.904 1.00 60.03 196 THR A N 1
ATOM 1519 C CA . THR A 1 196 ? -22.853 9.586 15.810 1.00 60.03 196 THR A CA 1
ATOM 1520 C C . THR A 1 196 ? -22.701 10.244 14.438 1.00 60.03 196 THR A C 1
ATOM 1522 O O . THR A 1 196 ? -22.448 9.580 13.435 1.00 60.03 196 THR A O 1
ATOM 1525 N N . GLN A 1 197 ? -22.833 11.569 14.403 1.00 56.44 197 GLN A N 1
ATOM 1526 C CA . GLN A 1 197 ? -22.650 12.380 13.200 1.00 56.44 197 GLN A CA 1
ATOM 1527 C C . GLN A 1 197 ? -21.204 12.311 12.674 1.00 56.44 197 GLN A C 1
ATOM 1529 O O . GLN A 1 197 ? -20.242 12.275 13.444 1.00 56.44 197 GLN A O 1
ATOM 1534 N N . GLY A 1 198 ? -21.059 12.326 11.346 1.00 55.09 198 GLY A N 1
ATOM 1535 C CA . GLY A 1 198 ? -19.774 12.451 10.651 1.00 55.09 198 GLY A CA 1
ATOM 1536 C C . GLY A 1 198 ? -19.307 11.206 9.894 1.00 55.09 198 GLY A C 1
ATOM 1537 O O . GLY A 1 198 ? -18.504 11.357 8.979 1.00 55.09 198 GLY A O 1
ATOM 1538 N N . VAL A 1 199 ? -19.797 9.997 10.215 1.00 62.25 199 VAL A N 1
ATOM 1539 C CA . VAL A 1 199 ? -19.343 8.744 9.572 1.00 62.25 199 VAL A CA 1
ATOM 1540 C C . VAL A 1 199 ? -20.442 7.693 9.519 1.00 62.25 199 VAL A C 1
ATOM 1542 O O . VAL A 1 199 ? -21.020 7.348 10.545 1.00 62.25 199 VAL A O 1
ATOM 1545 N N . SER A 1 200 ? -20.646 7.094 8.345 1.00 72.44 200 SER A N 1
ATOM 1546 C CA . SER A 1 200 ? -21.488 5.909 8.183 1.00 72.44 200 SER A CA 1
ATOM 1547 C C . SER A 1 200 ? -20.915 4.955 7.138 1.00 72.44 200 SER A C 1
ATOM 1549 O O . SER A 1 200 ? -20.180 5.367 6.236 1.00 72.44 200 SER A O 1
ATOM 1551 N N . ALA A 1 201 ? -21.323 3.686 7.192 1.00 71.31 201 ALA A N 1
ATOM 1552 C CA . ALA A 1 201 ? -21.037 2.725 6.131 1.00 71.31 201 ALA A CA 1
ATOM 1553 C C . ALA A 1 201 ? -21.524 3.228 4.754 1.00 71.31 201 ALA A C 1
ATOM 1555 O O . ALA A 1 201 ? -20.899 2.967 3.734 1.00 71.31 201 ALA A O 1
ATOM 1556 N N . THR A 1 202 ? -22.606 4.007 4.699 1.00 71.75 202 THR A N 1
ATOM 1557 C CA . THR A 1 202 ? -23.072 4.639 3.454 1.00 71.75 202 THR A CA 1
ATOM 1558 C C . THR A 1 202 ? -22.106 5.719 2.966 1.00 71.75 202 THR A C 1
ATOM 1560 O O . THR A 1 202 ? -21.757 5.725 1.791 1.00 71.75 202 THR A O 1
ATOM 1563 N N . SER A 1 203 ? -21.599 6.575 3.860 1.00 67.31 203 SER A N 1
ATOM 1564 C CA . SER A 1 203 ? -20.567 7.568 3.527 1.00 67.31 203 SER A CA 1
ATOM 1565 C C . SER A 1 203 ? -19.281 6.902 3.017 1.00 67.31 203 SER A C 1
ATOM 1567 O O . SER A 1 203 ? -18.732 7.304 1.994 1.00 67.31 203 SER A O 1
ATOM 1569 N N . LEU A 1 204 ? -18.857 5.802 3.651 1.00 67.62 204 LEU A N 1
ATOM 1570 C CA . LEU A 1 204 ? -17.703 5.011 3.209 1.00 67.62 204 LEU A CA 1
ATOM 1571 C C . LEU A 1 204 ? -17.922 4.337 1.848 1.00 67.62 204 LEU A C 1
ATOM 1573 O O . LEU A 1 204 ? -16.986 4.258 1.055 1.00 67.62 204 LEU A O 1
ATOM 1577 N N . ARG A 1 205 ? -19.144 3.870 1.561 1.00 68.44 205 ARG A N 1
ATOM 1578 C CA . ARG A 1 205 ? -19.537 3.350 0.238 1.00 68.44 205 ARG A CA 1
ATOM 1579 C C . ARG A 1 205 ? -19.504 4.446 -0.830 1.00 68.44 205 ARG A C 1
ATOM 1581 O O . ARG A 1 205 ? -19.059 4.192 -1.944 1.00 68.44 205 ARG A O 1
ATOM 1588 N N . ASN A 1 206 ? -19.934 5.653 -0.467 1.00 60.25 206 ASN A N 1
ATOM 1589 C CA . ASN A 1 206 ? -19.991 6.824 -1.339 1.00 60.25 206 ASN A CA 1
ATOM 1590 C C . ASN A 1 206 ? -18.642 7.556 -1.466 1.00 60.25 206 ASN A C 1
ATOM 1592 O O . ASN A 1 206 ? -18.553 8.537 -2.198 1.00 60.25 206 ASN A O 1
ATOM 1596 N N . ALA A 1 207 ? -17.574 7.103 -0.807 1.00 58.88 207 ALA A N 1
ATOM 1597 C CA . ALA A 1 207 ? -16.216 7.557 -1.094 1.00 58.88 207 ALA A CA 1
ATOM 1598 C C . ALA A 1 207 ? -15.727 6.881 -2.394 1.00 58.88 207 ALA A C 1
ATOM 1600 O O . ALA A 1 207 ? -15.081 5.829 -2.375 1.00 58.88 207 ALA A O 1
ATOM 1601 N N . TRP A 1 208 ? -16.114 7.464 -3.535 1.00 46.12 208 TRP A N 1
ATOM 1602 C CA . TRP A 1 208 ? -15.862 6.956 -4.890 1.00 46.12 208 TRP A CA 1
ATOM 1603 C C . TRP A 1 208 ? -14.380 6.595 -5.133 1.00 46.12 208 TRP A C 1
ATOM 1605 O O . TRP A 1 208 ? -13.466 7.280 -4.678 1.00 46.12 208 TRP A O 1
ATOM 1615 N N . GLY A 1 209 ? -14.139 5.498 -5.864 1.00 54.22 209 GLY A N 1
ATOM 1616 C CA . GLY A 1 209 ? -12.810 5.045 -6.313 1.00 54.22 209 GLY A CA 1
ATOM 1617 C C . GLY A 1 209 ? -12.035 4.176 -5.318 1.00 54.22 209 GLY A C 1
ATOM 1618 O O . GLY A 1 209 ? -11.203 3.369 -5.726 1.00 54.22 209 GLY A O 1
ATOM 1619 N N . CYS A 1 210 ? -12.347 4.248 -4.022 1.00 52.34 210 CYS A N 1
ATOM 1620 C CA . CYS A 1 210 ? -11.638 3.444 -3.035 1.00 52.34 210 CYS A CA 1
ATOM 1621 C C . CYS A 1 210 ? -12.023 1.972 -3.067 1.00 52.34 210 CYS A C 1
ATOM 1623 O O . CYS A 1 210 ? -11.226 1.193 -2.585 1.00 52.34 210 CYS A O 1
ATOM 1625 N N . THR A 1 211 ? -13.173 1.558 -3.605 1.00 55.91 211 THR A N 1
ATOM 1626 C CA . THR A 1 211 ? -13.642 0.153 -3.637 1.00 55.91 211 THR A CA 1
ATOM 1627 C C . THR A 1 211 ? -13.100 -0.677 -4.800 1.00 55.91 211 THR A C 1
ATOM 1629 O O . THR A 1 211 ? -13.208 -1.904 -4.751 1.00 55.91 211 THR A O 1
ATOM 1632 N N . ILE A 1 212 ? -12.478 -0.046 -5.800 1.00 65.06 212 ILE A N 1
ATOM 1633 C CA . ILE A 1 212 ? -11.876 -0.741 -6.942 1.00 65.06 212 ILE A CA 1
ATOM 1634 C C . ILE A 1 212 ? -10.749 -1.641 -6.423 1.00 65.06 212 ILE A C 1
ATOM 1636 O O . ILE A 1 212 ? -9.893 -1.213 -5.646 1.00 65.06 212 ILE A O 1
ATOM 1640 N N . LYS A 1 213 ? -10.802 -2.916 -6.805 1.00 72.12 213 LYS A N 1
ATOM 1641 C CA . LYS A 1 213 ? -9.757 -3.912 -6.564 1.00 72.12 213 LYS A CA 1
ATOM 1642 C C . LYS A 1 213 ? -9.171 -4.256 -7.927 1.00 72.12 213 LYS A C 1
ATOM 1644 O O . LYS A 1 213 ? -9.924 -4.624 -8.824 1.00 72.12 213 LYS A O 1
ATOM 1649 N N . VAL A 1 214 ? -7.865 -4.088 -8.087 1.00 83.69 214 VAL A N 1
ATOM 1650 C CA . VAL A 1 214 ? -7.150 -4.529 -9.291 1.00 83.69 214 VAL A CA 1
ATOM 1651 C C . VAL A 1 214 ? -6.791 -6.007 -9.151 1.00 83.69 214 VAL A C 1
ATOM 1653 O O . VAL A 1 214 ? -6.900 -6.755 -10.117 1.00 83.69 214 VAL A O 1
ATOM 1656 N N . LEU A 1 215 ? -6.430 -6.440 -7.940 1.00 80.75 215 LEU A N 1
ATOM 1657 C CA . LEU A 1 215 ? -6.193 -7.841 -7.603 1.00 80.75 215 LEU A CA 1
ATOM 1658 C C . LEU A 1 215 ? -7.309 -8.389 -6.713 1.00 80.75 215 LEU A C 1
ATOM 1660 O O . LEU A 1 215 ? -7.799 -7.701 -5.811 1.00 80.75 215 LEU A O 1
ATOM 1664 N N . ASP A 1 216 ? -7.662 -9.658 -6.931 1.00 80.00 216 ASP A N 1
ATOM 1665 C CA . ASP A 1 216 ? -8.529 -10.403 -6.018 1.00 80.00 216 ASP A CA 1
ATOM 1666 C C . ASP A 1 216 ? -7.916 -10.469 -4.611 1.00 80.00 216 ASP A C 1
ATOM 1668 O O . ASP A 1 216 ? -6.693 -10.511 -4.447 1.00 80.00 216 ASP A O 1
ATOM 1672 N N . ASP A 1 217 ? -8.765 -10.498 -3.581 1.00 70.62 217 ASP A N 1
ATOM 1673 C CA . ASP A 1 217 ? -8.309 -10.490 -2.190 1.00 70.62 217 ASP A CA 1
ATOM 1674 C C . ASP A 1 217 ? -7.440 -11.700 -1.843 1.00 70.62 217 ASP A C 1
ATOM 1676 O O . ASP A 1 217 ? -6.495 -11.547 -1.075 1.00 70.62 217 ASP A O 1
ATOM 1680 N N . ARG A 1 218 ? -7.695 -12.877 -2.431 1.00 66.56 218 ARG A N 1
ATOM 1681 C CA . ARG A 1 218 ? -6.881 -14.076 -2.174 1.00 66.56 218 ARG A CA 1
ATOM 1682 C C . ARG A 1 218 ? -5.440 -13.870 -2.631 1.00 66.56 218 ARG A C 1
ATOM 1684 O O . ARG A 1 218 ? -4.508 -14.173 -1.893 1.00 66.56 218 ARG A O 1
ATOM 1691 N N . ILE A 1 219 ? -5.269 -13.307 -3.828 1.00 75.19 219 ILE A N 1
ATOM 1692 C CA . ILE A 1 219 ? -3.956 -13.023 -4.418 1.00 75.19 219 ILE A CA 1
ATOM 1693 C C . ILE A 1 219 ? -3.273 -11.894 -3.645 1.00 75.19 219 ILE A C 1
ATOM 1695 O O . ILE A 1 219 ? -2.109 -12.014 -3.273 1.00 75.19 219 ILE A O 1
ATOM 1699 N N . ALA A 1 220 ? -4.003 -10.814 -3.365 1.00 68.88 220 ALA A N 1
ATOM 1700 C CA . ALA A 1 220 ? -3.486 -9.662 -2.639 1.00 68.88 220 ALA A CA 1
ATOM 1701 C C . ALA A 1 220 ? -2.982 -10.035 -1.234 1.00 68.88 220 ALA A C 1
ATOM 1703 O O . ALA A 1 220 ? -1.890 -9.624 -0.849 1.00 68.88 220 ALA A O 1
ATOM 1704 N N . ILE A 1 221 ? -3.748 -10.835 -0.484 1.00 66.25 221 ILE A N 1
ATOM 1705 C CA . ILE A 1 221 ? -3.367 -11.295 0.859 1.00 66.25 221 ILE A CA 1
ATOM 1706 C C . ILE A 1 221 ? -2.154 -12.223 0.786 1.00 66.25 221 ILE A C 1
ATOM 1708 O O . ILE A 1 221 ? -1.204 -12.018 1.538 1.00 66.25 221 ILE A O 1
ATOM 1712 N N . ALA A 1 222 ? -2.141 -13.181 -0.146 1.00 71.56 222 ALA A N 1
ATOM 1713 C CA . ALA A 1 222 ? -1.001 -14.078 -0.324 1.00 71.56 222 ALA A CA 1
ATOM 1714 C C . ALA A 1 222 ? 0.286 -13.310 -0.679 1.00 71.56 222 ALA A C 1
ATOM 1716 O O . ALA A 1 222 ? 1.343 -13.578 -0.113 1.00 71.56 222 ALA A O 1
ATOM 1717 N N . LEU A 1 223 ? 0.199 -12.311 -1.566 1.00 77.81 223 LEU A N 1
ATOM 1718 C CA . LEU A 1 223 ? 1.325 -11.438 -1.914 1.00 77.81 223 LEU A CA 1
ATOM 1719 C C . LEU A 1 223 ? 1.808 -10.616 -0.718 1.00 77.81 223 LEU A C 1
ATOM 1721 O O . LEU A 1 223 ? 3.014 -10.501 -0.505 1.00 77.81 223 LEU A O 1
ATOM 1725 N N . LEU A 1 224 ? 0.886 -10.053 0.066 1.00 71.19 224 LEU A N 1
ATOM 1726 C CA . LEU A 1 224 ? 1.222 -9.302 1.275 1.00 71.19 224 LEU A CA 1
ATOM 1727 C C . LEU A 1 224 ? 1.932 -10.176 2.300 1.00 71.19 224 LEU A C 1
ATOM 1729 O O . LEU A 1 224 ? 2.953 -9.764 2.841 1.00 71.19 224 LEU A O 1
ATOM 1733 N N . GLU A 1 225 ? 1.415 -11.376 2.549 1.00 70.19 225 GLU A N 1
ATOM 1734 C CA . GLU A 1 225 ? 2.009 -12.324 3.484 1.00 70.19 225 GLU A CA 1
ATOM 1735 C C . GLU A 1 225 ? 3.390 -12.785 3.011 1.00 70.19 225 GLU A C 1
ATOM 1737 O O . GLU A 1 225 ? 4.350 -12.760 3.787 1.00 70.19 225 GLU A O 1
ATOM 1742 N N . ALA A 1 226 ? 3.522 -13.122 1.726 1.00 78.38 226 ALA A N 1
ATOM 1743 C CA . ALA A 1 226 ? 4.793 -13.510 1.134 1.00 78.38 226 ALA A CA 1
ATOM 1744 C C . ALA A 1 226 ? 5.823 -12.374 1.214 1.00 78.38 226 ALA A C 1
ATOM 1746 O O . ALA A 1 226 ? 6.948 -12.586 1.667 1.00 78.38 226 ALA A O 1
ATOM 1747 N N . HIS A 1 227 ? 5.442 -11.150 0.841 1.00 82.50 227 HIS A N 1
ATOM 1748 C CA . HIS A 1 227 ? 6.313 -9.983 0.953 1.00 82.50 227 HIS A CA 1
ATOM 1749 C C . HIS A 1 227 ? 6.704 -9.708 2.407 1.00 82.50 227 HIS A C 1
ATOM 1751 O O . HIS A 1 227 ? 7.881 -9.499 2.698 1.00 82.50 227 HIS A O 1
ATOM 1757 N N . GLU A 1 228 ? 5.745 -9.730 3.332 1.00 76.50 228 GLU A N 1
ATOM 1758 C CA . GLU A 1 228 ? 5.996 -9.475 4.746 1.00 76.50 228 GLU A CA 1
ATOM 1759 C C . GLU A 1 228 ? 6.979 -10.505 5.322 1.00 76.50 228 GLU A C 1
ATOM 1761 O O . GLU A 1 228 ? 7.936 -10.130 6.002 1.00 76.50 228 GLU A O 1
ATOM 1766 N N . ASN A 1 229 ? 6.789 -11.792 5.026 1.00 75.25 229 ASN A N 1
ATOM 1767 C CA . ASN A 1 229 ? 7.571 -12.878 5.612 1.00 75.25 229 ASN A CA 1
ATOM 1768 C C . ASN A 1 229 ? 8.929 -13.100 4.933 1.00 75.25 229 ASN A C 1
ATOM 1770 O O . ASN A 1 229 ? 9.901 -13.384 5.633 1.00 75.25 229 ASN A O 1
ATOM 1774 N N . HIS A 1 230 ? 9.021 -12.946 3.610 1.00 87.12 230 HIS A N 1
ATOM 1775 C CA . HIS A 1 230 ? 10.232 -13.276 2.849 1.00 87.12 230 HIS A CA 1
ATOM 1776 C C . HIS A 1 230 ? 11.081 -12.065 2.459 1.00 87.12 230 HIS A C 1
ATOM 1778 O O . HIS A 1 230 ? 12.286 -12.217 2.274 1.00 87.12 230 HIS A O 1
ATOM 1784 N N . VAL A 1 231 ? 10.497 -10.867 2.365 1.00 85.12 231 VAL A N 1
ATOM 1785 C CA . VAL A 1 231 ? 11.215 -9.664 1.909 1.00 85.12 231 VAL A CA 1
ATOM 1786 C C . VAL A 1 231 ? 11.331 -8.647 3.037 1.00 85.12 231 VAL A C 1
ATOM 1788 O O . VAL A 1 231 ? 12.431 -8.335 3.494 1.00 85.12 231 VAL A O 1
ATOM 1791 N N . TYR A 1 232 ? 10.199 -8.152 3.536 1.00 80.44 232 TYR A N 1
ATOM 1792 C CA . TYR A 1 232 ? 10.173 -7.030 4.464 1.00 80.44 232 TYR A CA 1
ATOM 1793 C C . TYR A 1 232 ? 10.753 -7.386 5.836 1.00 80.44 232 TYR A C 1
ATOM 1795 O O . TYR A 1 232 ? 11.715 -6.747 6.268 1.00 80.44 232 TYR A O 1
ATOM 1803 N N . LYS A 1 233 ? 10.224 -8.408 6.529 1.00 79.38 233 LYS A N 1
ATOM 1804 C CA . LYS A 1 233 ? 10.701 -8.784 7.874 1.00 79.38 233 LYS A CA 1
ATOM 1805 C C . LYS A 1 233 ? 12.176 -9.198 7.892 1.00 79.38 233 LYS A C 1
ATOM 1807 O O . LYS A 1 233 ? 12.878 -8.707 8.780 1.00 79.38 233 LYS A O 1
ATOM 1812 N N . PRO A 1 234 ? 12.683 -10.069 6.994 1.00 88.88 234 PRO A N 1
ATOM 1813 C CA . PRO A 1 234 ? 14.081 -10.495 7.045 1.00 88.88 234 PRO A CA 1
ATOM 1814 C C . PRO A 1 234 ? 15.043 -9.328 6.833 1.00 88.88 234 PRO A C 1
ATOM 1816 O O . PRO A 1 234 ? 15.976 -9.148 7.618 1.00 88.88 234 PRO A O 1
ATOM 1819 N N . LEU A 1 235 ? 14.770 -8.492 5.828 1.00 86.00 235 LEU A N 1
ATOM 1820 C CA . LEU A 1 235 ? 15.608 -7.347 5.501 1.00 86.00 235 LEU A CA 1
ATOM 1821 C C . LEU A 1 235 ? 15.574 -6.299 6.617 1.00 86.00 235 LEU A C 1
ATOM 1823 O O . LEU A 1 235 ? 16.624 -5.870 7.093 1.00 86.00 235 LEU A O 1
ATOM 1827 N N . ARG A 1 236 ? 14.380 -5.975 7.126 1.00 83.19 236 ARG A N 1
ATOM 1828 C CA . ARG A 1 236 ? 14.214 -5.072 8.268 1.00 83.19 236 ARG A CA 1
ATOM 1829 C C . ARG A 1 236 ? 14.958 -5.574 9.503 1.00 83.19 236 ARG A C 1
ATOM 1831 O O . ARG A 1 236 ? 15.698 -4.809 10.109 1.00 83.19 236 ARG A O 1
ATOM 1838 N N . LYS A 1 237 ? 14.817 -6.854 9.866 1.00 86.62 237 LYS A N 1
ATOM 1839 C CA . LYS A 1 237 ? 15.551 -7.451 10.997 1.00 86.62 237 LYS A CA 1
ATOM 1840 C C . LYS A 1 237 ? 17.062 -7.445 10.768 1.00 86.62 237 LYS A C 1
ATOM 1842 O O . LYS A 1 237 ? 17.820 -7.350 11.729 1.00 86.62 237 LYS A O 1
ATOM 1847 N N . SER A 1 238 ? 17.519 -7.588 9.525 1.00 90.62 238 SER A N 1
ATOM 1848 C CA . SER A 1 238 ? 18.939 -7.474 9.181 1.00 90.62 238 SER A CA 1
ATOM 1849 C C . SER A 1 238 ? 19.458 -6.057 9.435 1.00 90.62 238 SER A C 1
ATOM 1851 O O . SER A 1 238 ? 20.432 -5.888 10.167 1.00 90.62 238 SER A O 1
ATOM 1853 N N . LEU A 1 239 ? 18.748 -5.041 8.934 1.00 88.62 239 LEU A N 1
ATOM 1854 C CA . LEU A 1 239 ? 19.077 -3.629 9.148 1.00 88.62 239 LEU A CA 1
ATOM 1855 C C . LEU A 1 239 ? 19.016 -3.254 10.634 1.00 88.62 239 LEU A C 1
ATOM 1857 O O . LEU A 1 239 ? 19.962 -2.679 11.162 1.00 88.62 239 LEU A O 1
ATOM 1861 N N . GLU A 1 240 ? 17.958 -3.651 11.347 1.00 87.56 240 GLU A N 1
ATOM 1862 C CA . GLU A 1 240 ? 17.821 -3.413 12.789 1.00 87.56 240 GLU A CA 1
ATOM 1863 C C . GLU A 1 240 ? 18.960 -4.064 13.591 1.00 87.56 240 GLU A C 1
ATOM 1865 O O . GLU A 1 240 ? 19.477 -3.447 14.522 1.00 87.56 240 GLU A O 1
ATOM 1870 N N . ARG A 1 241 ? 19.395 -5.283 13.234 1.00 89.88 241 ARG A N 1
ATOM 1871 C CA . ARG A 1 241 ? 20.577 -5.918 13.845 1.00 89.88 241 ARG A CA 1
ATOM 1872 C C . ARG A 1 241 ? 21.855 -5.147 13.535 1.00 89.88 241 ARG A C 1
ATOM 1874 O O . ARG A 1 241 ? 22.632 -4.904 14.451 1.00 89.88 241 ARG A O 1
ATOM 1881 N N . GLY A 1 242 ? 22.056 -4.729 12.286 1.00 88.75 242 GLY A N 1
ATOM 1882 C CA . GLY A 1 242 ? 23.211 -3.924 11.884 1.00 88.75 242 GLY A CA 1
ATOM 1883 C C . GLY A 1 242 ? 23.307 -2.620 12.678 1.00 88.75 242 GLY A C 1
ATOM 1884 O O . GLY A 1 242 ? 24.352 -2.318 13.250 1.00 88.75 242 GLY A O 1
ATOM 1885 N N . VAL A 1 243 ? 22.190 -1.898 12.807 1.00 88.62 243 VAL A N 1
ATOM 1886 C CA . VAL A 1 243 ? 22.122 -0.655 13.587 1.00 88.62 243 VAL A CA 1
ATOM 1887 C C . VAL A 1 243 ? 22.339 -0.917 15.081 1.00 88.62 243 VAL A C 1
ATOM 1889 O O . VAL A 1 243 ? 23.074 -0.170 15.722 1.00 88.62 243 VAL A O 1
ATOM 1892 N N . LYS A 1 244 ? 21.768 -1.988 15.652 1.00 87.38 244 LYS A N 1
ATOM 1893 C CA . LYS A 1 244 ? 21.998 -2.366 17.060 1.00 87.38 244 LYS A CA 1
ATOM 1894 C C . LYS A 1 244 ? 23.459 -2.727 17.338 1.00 87.38 244 LYS A C 1
ATOM 1896 O O . LYS A 1 244 ? 24.006 -2.277 18.341 1.00 87.38 244 LYS A O 1
ATOM 1901 N N . ASN A 1 245 ? 24.097 -3.476 16.442 1.00 88.31 245 ASN A N 1
ATOM 1902 C CA . ASN A 1 245 ? 25.517 -3.819 16.540 1.00 88.31 245 ASN A CA 1
ATOM 1903 C C . ASN A 1 245 ? 26.403 -2.572 16.406 1.00 88.31 245 ASN A C 1
ATOM 1905 O O . ASN A 1 245 ? 27.382 -2.417 17.129 1.00 88.31 245 ASN A O 1
ATOM 1909 N N . ALA A 1 246 ? 26.049 -1.632 15.526 1.00 86.69 246 ALA A N 1
ATOM 1910 C CA . ALA A 1 246 ? 26.734 -0.344 15.475 1.00 86.69 246 ALA A CA 1
ATOM 1911 C C . ALA A 1 246 ? 26.557 0.414 16.805 1.00 86.69 246 ALA A C 1
ATOM 1913 O O . ALA A 1 246 ? 27.535 0.882 17.390 1.00 86.69 246 ALA A O 1
ATOM 1914 N N . ALA A 1 247 ? 25.336 0.454 17.340 1.00 85.81 247 ALA A N 1
ATOM 1915 C CA . ALA A 1 247 ? 25.010 1.106 18.605 1.00 85.81 247 ALA A CA 1
ATOM 1916 C C . ALA A 1 247 ? 25.654 0.457 19.844 1.00 85.81 247 ALA A C 1
ATOM 1918 O O . ALA A 1 247 ? 25.726 1.100 20.891 1.00 85.81 247 ALA A O 1
ATOM 1919 N N . SER A 1 248 ? 26.141 -0.785 19.785 1.00 87.19 248 SER A N 1
ATOM 1920 C CA . SER A 1 248 ? 26.904 -1.367 20.897 1.00 87.19 248 SER A CA 1
ATOM 1921 C C . SER A 1 248 ? 28.347 -0.858 20.953 1.00 87.19 248 SER A C 1
ATOM 1923 O O . SER A 1 248 ? 28.976 -0.933 22.004 1.00 87.19 248 SER A O 1
ATOM 1925 N N . THR A 1 249 ? 28.869 -0.289 19.862 1.00 90.00 249 THR A N 1
ATOM 1926 C CA . THR A 1 249 ? 30.226 0.279 19.811 1.00 90.00 249 THR A CA 1
ATOM 1927 C C . THR A 1 249 ? 30.237 1.766 20.175 1.00 90.00 249 THR A C 1
ATOM 1929 O O . THR A 1 249 ? 29.305 2.507 19.856 1.00 90.00 249 THR A O 1
ATOM 1932 N N . ARG A 1 250 ? 31.323 2.247 20.800 1.00 86.81 250 ARG A N 1
ATOM 1933 C CA . ARG A 1 250 ? 31.495 3.678 21.126 1.00 86.81 250 ARG A CA 1
ATOM 1934 C C . ARG A 1 250 ? 31.437 4.557 19.871 1.00 86.81 250 ARG A C 1
ATOM 1936 O O . ARG A 1 250 ? 30.728 5.560 19.858 1.00 86.81 250 ARG A O 1
ATOM 1943 N N . ASN A 1 251 ? 32.136 4.146 18.812 1.00 87.56 251 ASN A N 1
ATOM 1944 C CA . ASN A 1 251 ? 32.176 4.872 17.542 1.00 87.56 251 ASN A CA 1
ATOM 1945 C C . ASN A 1 251 ? 30.812 4.868 16.846 1.00 87.56 251 ASN A C 1
ATOM 1947 O O . ASN A 1 251 ? 30.378 5.904 16.353 1.00 87.56 251 ASN A O 1
ATOM 1951 N N . GLY A 1 252 ? 30.099 3.740 16.852 1.00 85.75 252 GLY A N 1
ATOM 1952 C CA . GLY A 1 252 ? 28.773 3.656 16.248 1.00 85.75 252 GLY A CA 1
ATOM 1953 C C . GLY A 1 252 ? 27.707 4.437 17.019 1.00 85.75 252 GLY A C 1
ATOM 1954 O O . GLY A 1 252 ? 26.870 5.070 16.382 1.00 85.75 252 GLY A O 1
ATOM 1955 N N . ARG A 1 253 ? 27.768 4.517 18.360 1.00 83.69 253 ARG A N 1
ATOM 1956 C CA . ARG A 1 253 ? 26.912 5.454 19.122 1.00 83.69 253 ARG A CA 1
ATOM 1957 C C . ARG A 1 253 ? 27.199 6.908 18.779 1.00 83.69 253 ARG A C 1
ATOM 1959 O O . ARG A 1 253 ? 26.258 7.674 18.612 1.00 83.69 253 ARG A O 1
ATOM 1966 N N . ALA A 1 254 ? 28.473 7.283 18.664 1.00 84.50 254 ALA A N 1
ATOM 1967 C CA . ALA A 1 254 ? 28.853 8.635 18.263 1.00 84.50 254 ALA A CA 1
ATOM 1968 C C . ALA A 1 254 ? 28.382 8.955 16.833 1.00 84.50 254 ALA A C 1
ATOM 1970 O O . ALA A 1 254 ? 27.906 10.060 16.575 1.00 84.50 254 ALA A O 1
ATOM 1971 N N . ALA A 1 255 ? 28.461 7.978 15.923 1.00 84.88 255 ALA A N 1
ATOM 1972 C CA . ALA A 1 255 ? 27.963 8.098 14.558 1.00 84.88 255 ALA A CA 1
ATOM 1973 C C . ALA A 1 255 ? 26.435 8.215 14.510 1.00 84.88 255 ALA A C 1
ATOM 1975 O O . ALA A 1 255 ? 25.932 9.086 13.811 1.00 84.88 255 ALA A O 1
ATOM 1976 N N . LEU A 1 256 ? 25.692 7.408 15.274 1.00 84.12 256 LEU A N 1
ATOM 1977 C CA . LEU A 1 256 ? 24.243 7.560 15.419 1.00 84.12 256 LEU A CA 1
ATOM 1978 C C . LEU A 1 256 ? 23.923 8.959 15.949 1.00 84.12 256 LEU A C 1
ATOM 1980 O O . LEU A 1 256 ? 23.271 9.723 15.258 1.00 84.12 256 LEU A O 1
ATOM 1984 N N . ALA A 1 257 ? 24.486 9.362 17.089 1.00 78.50 257 ALA A N 1
ATOM 1985 C CA . ALA A 1 257 ? 24.177 10.648 17.714 1.00 78.50 257 ALA A CA 1
ATOM 1986 C C . ALA A 1 257 ? 24.431 11.875 16.813 1.00 78.50 257 ALA A C 1
ATOM 1988 O O . ALA A 1 257 ? 23.647 12.820 16.855 1.00 78.50 257 ALA A O 1
ATOM 1989 N N . ASN A 1 258 ? 25.494 11.863 15.997 1.00 79.25 258 ASN A N 1
ATOM 1990 C CA . ASN A 1 258 ? 25.962 13.067 15.294 1.00 79.25 258 ASN A CA 1
ATOM 1991 C C . ASN A 1 258 ? 25.857 13.011 13.761 1.00 79.25 258 ASN A C 1
ATOM 1993 O O . ASN A 1 258 ? 25.867 14.056 13.105 1.00 79.25 258 ASN A O 1
ATOM 1997 N N . VAL A 1 259 ? 25.796 11.816 13.168 1.00 82.25 259 VAL A N 1
ATOM 1998 C CA . VAL A 1 259 ? 25.943 11.613 11.716 1.00 82.25 259 VAL A CA 1
ATOM 1999 C C . VAL A 1 259 ? 24.698 10.964 11.114 1.00 82.25 259 VAL A C 1
ATOM 2001 O O . VAL A 1 259 ? 24.112 11.539 10.197 1.00 82.25 259 VAL A O 1
ATOM 2004 N N . VAL A 1 260 ? 24.265 9.821 11.650 1.00 85.12 260 VAL A N 1
ATOM 2005 C CA . VAL A 1 260 ? 23.220 8.949 11.090 1.00 85.12 260 VAL A CA 1
ATOM 2006 C C . VAL A 1 260 ? 21.910 9.127 11.860 1.00 85.12 260 VAL A C 1
ATOM 2008 O O . VAL A 1 260 ? 21.470 8.243 12.594 1.00 85.12 260 VAL A O 1
ATOM 2011 N N . THR A 1 261 ? 21.287 10.294 11.693 1.00 87.56 261 THR A N 1
ATOM 2012 C CA . THR A 1 261 ? 19.942 10.557 12.226 1.00 87.56 261 THR A CA 1
ATOM 2013 C C . THR A 1 261 ? 18.869 10.062 11.248 1.00 87.56 261 THR A C 1
ATOM 2015 O O . THR A 1 261 ? 19.119 10.089 10.041 1.00 87.56 261 THR A O 1
ATOM 2018 N N . PRO A 1 262 ? 17.665 9.659 11.714 1.00 87.12 262 PRO A N 1
ATOM 2019 C CA . PRO A 1 262 ? 16.592 9.191 10.831 1.00 87.12 262 PRO A CA 1
ATOM 2020 C C . PRO A 1 262 ? 16.319 10.162 9.677 1.00 87.12 262 PRO A C 1
ATOM 2022 O O . PRO A 1 262 ? 16.455 9.794 8.518 1.00 87.12 262 PRO A O 1
ATOM 2025 N N . ASN A 1 263 ? 16.097 11.442 9.989 1.00 90.00 263 ASN A N 1
ATOM 2026 C CA . ASN A 1 263 ? 15.816 12.454 8.970 1.00 90.00 263 ASN A CA 1
ATOM 2027 C C . ASN A 1 263 ? 16.973 12.642 7.981 1.00 90.00 263 ASN A C 1
ATOM 2029 O O . ASN A 1 263 ? 16.732 12.951 6.820 1.00 90.00 263 ASN A O 1
ATOM 2033 N N . ARG A 1 264 ? 18.234 12.489 8.414 1.00 90.81 264 ARG A N 1
ATOM 2034 C CA . ARG A 1 264 ? 19.376 12.577 7.493 1.00 90.81 264 ARG A CA 1
ATOM 2035 C C . ARG A 1 264 ? 19.393 11.405 6.527 1.00 90.81 264 ARG A C 1
ATOM 2037 O O . ARG A 1 264 ? 19.677 11.626 5.355 1.00 90.81 264 ARG A O 1
ATOM 2044 N N . VAL A 1 265 ? 19.067 10.197 6.988 1.00 91.94 265 VAL A N 1
ATOM 2045 C CA . VAL A 1 265 ? 18.934 9.022 6.113 1.00 91.94 265 VAL A CA 1
ATOM 2046 C C . VAL A 1 265 ? 17.809 9.248 5.101 1.00 91.94 265 VAL A C 1
ATOM 2048 O O . VAL A 1 265 ? 18.055 9.121 3.904 1.00 91.94 265 VAL A O 1
ATOM 2051 N N . THR A 1 266 ? 16.641 9.711 5.550 1.00 91.44 266 THR A N 1
ATOM 2052 C CA . THR A 1 266 ? 15.503 10.059 4.685 1.00 91.44 266 THR A CA 1
ATOM 2053 C C . THR A 1 266 ? 15.865 11.118 3.633 1.00 91.44 266 THR A C 1
ATOM 2055 O O . THR A 1 266 ? 15.630 10.938 2.438 1.00 91.44 266 THR A O 1
ATOM 2058 N N . ILE A 1 267 ? 16.493 12.227 4.043 1.00 91.62 267 ILE A N 1
ATOM 2059 C CA . ILE A 1 267 ? 16.908 13.304 3.127 1.00 91.62 267 ILE A CA 1
ATOM 2060 C C . ILE A 1 267 ? 17.957 12.798 2.134 1.00 91.62 267 ILE A C 1
ATOM 2062 O O . ILE A 1 267 ? 17.896 13.132 0.952 1.00 91.62 267 ILE A O 1
ATOM 2066 N N . THR A 1 268 ? 18.898 11.971 2.594 1.00 92.06 268 THR A N 1
ATOM 2067 C CA . THR A 1 268 ? 19.916 11.356 1.731 1.00 92.06 268 THR A CA 1
ATOM 2068 C C . THR A 1 268 ? 19.260 10.449 0.695 1.00 92.06 268 THR A C 1
ATOM 2070 O O . THR A 1 268 ? 19.595 10.542 -0.482 1.00 92.06 268 THR A O 1
ATOM 2073 N N . SER A 1 269 ? 18.274 9.643 1.102 1.00 93.00 269 SER A N 1
ATOM 2074 C CA . SER A 1 269 ? 17.466 8.822 0.196 1.00 93.00 269 SER A CA 1
ATOM 2075 C C . SER A 1 269 ? 16.779 9.671 -0.877 1.00 93.00 269 SER A C 1
ATOM 2077 O O . SER A 1 269 ? 16.873 9.375 -2.067 1.00 93.00 269 SER A O 1
ATOM 2079 N N . CYS A 1 270 ? 16.158 10.785 -0.479 1.00 91.50 270 CYS A N 1
ATOM 2080 C CA . CYS A 1 270 ? 15.509 11.721 -1.396 1.00 91.50 270 CYS A CA 1
ATOM 2081 C C . CYS A 1 270 ? 16.505 12.386 -2.368 1.00 91.50 270 CYS A C 1
ATOM 2083 O O . CYS A 1 270 ? 16.193 12.581 -3.545 1.00 91.50 270 CYS A O 1
ATOM 2085 N N . ALA A 1 271 ? 17.726 12.693 -1.917 1.00 92.88 271 ALA A N 1
ATOM 2086 C CA . ALA A 1 271 ? 18.755 13.327 -2.740 1.00 92.88 271 ALA A CA 1
ATOM 2087 C C . ALA A 1 271 ? 19.180 12.468 -3.947 1.00 92.88 271 ALA A C 1
ATOM 2089 O O . ALA A 1 271 ? 19.579 13.022 -4.972 1.00 92.88 271 ALA A O 1
ATOM 2090 N N . PHE A 1 272 ? 19.028 11.138 -3.875 1.00 92.50 272 PHE A N 1
ATOM 2091 C CA . PHE A 1 272 ? 19.289 10.227 -4.997 1.00 92.50 272 PHE A CA 1
ATOM 2092 C C . PHE A 1 272 ? 18.310 10.381 -6.170 1.00 92.50 272 PHE A C 1
ATOM 2094 O O . PHE A 1 272 ? 18.626 9.945 -7.281 1.00 92.50 272 PHE A O 1
ATOM 2101 N N . THR A 1 273 ? 17.178 11.066 -5.975 1.00 93.44 273 THR A N 1
ATOM 2102 C CA . THR A 1 273 ? 16.214 11.354 -7.048 1.00 93.44 273 THR A CA 1
ATOM 2103 C C . THR A 1 273 ? 16.872 12.109 -8.204 1.00 93.44 273 THR A C 1
ATOM 2105 O O . THR A 1 273 ? 16.704 11.735 -9.361 1.00 93.44 273 THR A O 1
ATOM 2108 N N . ILE A 1 274 ? 17.665 13.149 -7.920 1.00 94.38 274 ILE A N 1
ATOM 2109 C CA . ILE A 1 274 ? 18.268 13.987 -8.969 1.00 94.38 274 ILE A CA 1
ATOM 2110 C C . ILE A 1 274 ? 19.292 13.193 -9.804 1.00 94.38 274 ILE A C 1
ATOM 2112 O O . ILE A 1 274 ? 19.132 13.150 -11.026 1.00 94.38 274 ILE A O 1
ATOM 2116 N N . PRO A 1 275 ? 20.302 12.518 -9.211 1.00 96.25 275 PRO A N 1
ATOM 2117 C CA . PRO A 1 275 ? 21.222 11.665 -9.963 1.00 96.25 275 PRO A CA 1
ATOM 2118 C C . PRO A 1 275 ? 20.517 10.585 -10.786 1.00 96.25 275 PRO A C 1
ATOM 2120 O O . PRO A 1 275 ? 20.929 10.322 -11.915 1.00 96.25 275 PRO A O 1
ATOM 2123 N N . TYR A 1 276 ? 19.445 9.989 -10.254 1.00 96.12 276 TYR A N 1
ATOM 2124 C CA . TYR A 1 276 ? 18.659 8.981 -10.963 1.00 96.12 276 TYR A CA 1
ATOM 2125 C C . TYR A 1 276 ? 18.027 9.556 -12.239 1.00 96.12 276 TYR A C 1
ATOM 2127 O O . TYR A 1 276 ? 18.188 8.997 -13.325 1.00 96.12 276 TYR A O 1
ATOM 2135 N N . VAL A 1 277 ? 17.375 10.716 -12.128 1.00 95.50 277 VAL A N 1
ATOM 2136 C CA . VAL A 1 277 ? 16.784 11.421 -13.274 1.00 95.50 277 VAL A CA 1
ATOM 2137 C C . VAL A 1 277 ? 17.850 11.786 -14.301 1.00 95.50 277 VAL A C 1
ATOM 2139 O O . VAL A 1 277 ? 17.671 11.537 -15.492 1.00 95.50 277 VAL A O 1
ATOM 2142 N N . VAL A 1 278 ? 18.980 12.337 -13.853 1.00 96.19 278 VAL A N 1
ATOM 2143 C CA . VAL A 1 278 ? 20.091 12.711 -14.736 1.00 96.19 278 VAL A CA 1
ATOM 2144 C C . VAL A 1 278 ? 20.624 11.490 -15.485 1.00 96.19 278 VAL A C 1
ATOM 2146 O O . VAL A 1 278 ? 20.772 11.553 -16.705 1.00 96.19 278 VAL A O 1
ATOM 2149 N N . ALA A 1 279 ? 20.847 10.366 -14.798 1.00 95.75 279 ALA A N 1
ATOM 2150 C CA . ALA A 1 279 ? 21.284 9.124 -15.428 1.00 95.75 279 ALA A CA 1
ATOM 2151 C C . ALA A 1 279 ? 20.290 8.660 -16.507 1.00 95.75 279 ALA A C 1
ATOM 2153 O O . ALA A 1 279 ? 20.702 8.326 -17.615 1.00 95.75 279 ALA A O 1
ATOM 2154 N N . MET A 1 280 ? 18.984 8.722 -16.240 1.00 94.75 280 MET A N 1
ATOM 2155 C CA . MET A 1 280 ? 17.950 8.341 -17.211 1.00 94.75 280 MET A CA 1
ATOM 2156 C C . MET A 1 280 ? 17.872 9.259 -18.427 1.00 94.75 280 MET A C 1
ATOM 2158 O O . MET A 1 280 ? 17.780 8.782 -19.561 1.00 94.75 280 MET A O 1
ATOM 2162 N N . LEU A 1 281 ? 17.980 10.570 -18.230 1.00 93.06 281 LEU A N 1
ATOM 2163 C CA . LEU A 1 281 ? 18.007 11.521 -19.340 1.00 93.06 281 LEU A CA 1
ATOM 2164 C C . LEU A 1 281 ? 19.271 11.356 -20.198 1.00 93.06 281 LEU A C 1
ATOM 2166 O O . LEU A 1 281 ? 19.192 11.418 -21.428 1.00 93.06 281 LEU A O 1
ATOM 2170 N N . LEU A 1 282 ? 20.426 11.093 -19.576 1.00 93.12 282 LEU A N 1
ATOM 2171 C CA . LEU A 1 282 ? 21.672 10.804 -20.289 1.00 93.12 282 LEU A CA 1
ATOM 2172 C C . LEU A 1 282 ? 21.594 9.476 -21.052 1.00 93.12 282 LEU A C 1
ATOM 2174 O O . LEU A 1 282 ? 21.967 9.444 -22.225 1.00 93.12 282 LEU A O 1
ATOM 2178 N N . ALA A 1 283 ? 21.044 8.417 -20.449 1.00 90.38 283 ALA A N 1
ATOM 2179 C CA . ALA A 1 283 ? 20.796 7.140 -21.123 1.00 90.38 283 ALA A CA 1
ATOM 2180 C C . ALA A 1 283 ? 19.918 7.322 -22.372 1.00 90.38 283 ALA A C 1
ATOM 2182 O O . ALA A 1 283 ? 20.272 6.849 -23.456 1.00 90.38 283 ALA A O 1
ATOM 2183 N N . CYS A 1 284 ? 18.820 8.077 -22.232 1.00 88.56 284 CYS A N 1
ATOM 2184 C CA . CYS A 1 284 ? 17.908 8.432 -23.318 1.00 88.56 284 CYS A CA 1
ATOM 2185 C C . CYS A 1 284 ? 18.625 9.172 -24.454 1.00 88.56 284 CYS A C 1
ATOM 2187 O O . CYS A 1 284 ? 18.496 8.810 -25.627 1.00 88.56 284 CYS A O 1
ATOM 2189 N N . ARG A 1 285 ? 19.451 10.167 -24.112 1.00 88.50 285 ARG A N 1
ATOM 2190 C CA . ARG A 1 285 ? 20.227 10.940 -25.088 1.00 88.50 285 ARG A CA 1
ATOM 2191 C C . ARG A 1 285 ? 21.239 10.077 -25.850 1.00 88.50 285 ARG A C 1
ATOM 2193 O O . ARG A 1 285 ? 21.336 10.220 -27.066 1.00 88.50 285 ARG A O 1
ATOM 2200 N N . GLN A 1 286 ? 21.962 9.187 -25.165 1.00 87.31 286 GLN A N 1
ATOM 2201 C CA . GLN A 1 286 ? 22.934 8.285 -25.806 1.00 87.31 286 GLN A CA 1
ATOM 2202 C C . GLN A 1 286 ? 22.262 7.259 -26.725 1.00 87.31 286 GLN A C 1
ATOM 2204 O O . GLN A 1 286 ? 22.781 6.920 -27.787 1.00 87.31 286 GLN A O 1
ATOM 2209 N N . GLN A 1 287 ? 21.072 6.783 -26.360 1.00 78.44 287 GLN A N 1
ATOM 2210 C CA . GLN A 1 287 ? 20.327 5.869 -27.220 1.00 78.44 287 GLN A CA 1
ATOM 2211 C C . GLN A 1 287 ? 19.864 6.560 -28.512 1.00 78.44 287 GLN A C 1
ATOM 2213 O O . GLN A 1 287 ? 19.993 5.980 -29.587 1.00 78.44 287 GLN A O 1
ATOM 2218 N N . GLN A 1 288 ? 19.416 7.818 -28.441 1.00 75.38 288 GLN A N 1
ATOM 2219 C CA . GLN A 1 288 ? 18.974 8.579 -29.619 1.00 75.38 288 GLN A CA 1
ATOM 2220 C C . GLN A 1 288 ? 20.115 9.007 -30.560 1.00 75.38 288 GLN A C 1
ATOM 2222 O O . GLN A 1 288 ? 19.898 9.124 -31.761 1.00 75.38 288 GLN A O 1
ATOM 2227 N N . SER A 1 289 ? 21.335 9.244 -30.067 1.00 70.75 289 SER A N 1
ATOM 2228 C CA . SER A 1 289 ? 22.474 9.612 -30.933 1.00 70.75 289 SER A CA 1
ATOM 2229 C C . SER A 1 289 ? 22.960 8.442 -31.800 1.00 70.75 289 SER A C 1
ATOM 2231 O O . SER A 1 289 ? 23.431 8.617 -32.925 1.00 70.75 289 SER A O 1
ATOM 2233 N N . SER A 1 290 ? 22.813 7.225 -31.287 1.00 60.75 290 SER A N 1
ATOM 2234 C CA . SER A 1 290 ? 23.296 6.003 -31.931 1.00 60.75 290 SER A CA 1
ATOM 2235 C C . SER A 1 290 ? 22.386 5.437 -33.033 1.00 60.75 290 SER A C 1
ATOM 2237 O O . SER A 1 290 ? 22.806 4.533 -33.748 1.00 60.75 290 SER A O 1
ATOM 2239 N N . THR A 1 291 ? 21.165 5.960 -33.208 1.00 58.38 291 THR A N 1
ATOM 2240 C CA . THR A 1 291 ? 20.300 5.629 -34.360 1.00 58.38 291 THR A CA 1
ATOM 2241 C C . THR A 1 291 ? 20.685 6.396 -35.629 1.00 58.38 291 THR A C 1
ATOM 2243 O O . THR A 1 291 ? 20.210 6.055 -36.706 1.00 58.38 291 THR A O 1
ATOM 2246 N N . HIS A 1 292 ? 21.546 7.416 -35.519 1.00 53.53 292 HIS A N 1
ATOM 2247 C CA . HIS A 1 292 ? 21.893 8.329 -36.615 1.00 53.53 292 HIS A CA 1
ATOM 2248 C C . HIS A 1 292 ? 23.365 8.271 -37.069 1.00 53.53 292 HIS A C 1
ATOM 2250 O O . HIS A 1 292 ? 23.734 9.026 -37.964 1.00 53.53 292 HIS A O 1
ATOM 2256 N N . SER A 1 293 ? 24.222 7.420 -36.486 1.00 46.09 293 SER A N 1
ATOM 2257 C CA . SER A 1 293 ? 25.679 7.467 -36.718 1.00 46.09 293 SER A CA 1
ATOM 2258 C C . SER A 1 293 ? 26.315 6.133 -37.144 1.00 46.09 293 SER A C 1
ATOM 2260 O O . SER A 1 293 ? 25.871 5.051 -36.763 1.00 46.09 293 SER A O 1
ATOM 2262 N N . SER A 1 294 ? 27.355 6.241 -37.980 1.00 46.03 294 SER A N 1
ATOM 2263 C CA . SER A 1 294 ? 28.133 5.165 -38.610 1.00 46.03 294 SER A CA 1
ATOM 2264 C C . SER A 1 294 ? 29.072 4.408 -37.643 1.00 46.03 294 SER A C 1
ATOM 2266 O O . SER A 1 294 ? 29.313 4.809 -36.507 1.00 46.03 294 SER A O 1
ATOM 2268 N N . SER A 1 295 ? 29.575 3.260 -38.104 1.00 51.22 295 SER A N 1
AT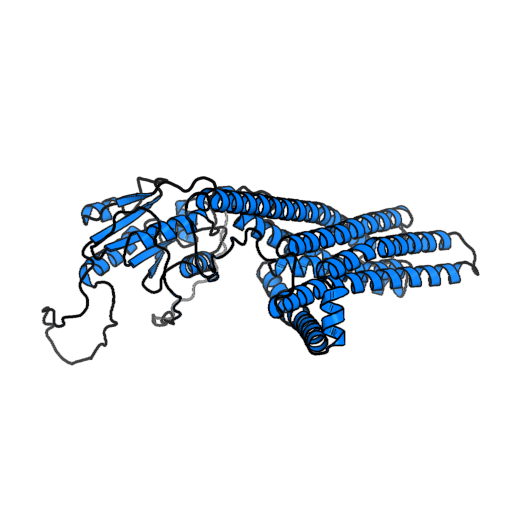OM 2269 C CA . SER A 1 295 ? 29.983 2.052 -37.357 1.00 51.22 295 SER A CA 1
ATOM 2270 C C . SER A 1 295 ? 30.956 2.162 -36.166 1.00 51.22 295 SER A C 1
ATOM 2272 O O . SER A 1 295 ? 30.944 1.256 -35.334 1.00 51.22 295 SER A O 1
ATOM 2274 N N . SER A 1 296 ? 31.765 3.215 -36.009 1.00 49.69 296 SER A N 1
ATOM 2275 C CA . SER A 1 296 ? 32.731 3.327 -34.893 1.00 49.69 296 SER A CA 1
ATOM 2276 C C . SER A 1 296 ? 32.217 4.124 -33.684 1.00 49.69 296 SER A C 1
ATOM 2278 O O . SER A 1 296 ? 32.561 3.799 -32.548 1.00 49.69 296 SER A O 1
ATOM 2280 N N . SER A 1 297 ? 31.342 5.117 -33.887 1.00 54.88 297 SER A N 1
ATOM 2281 C CA . SER A 1 297 ? 30.721 5.915 -32.812 1.00 54.88 297 SER A CA 1
ATOM 2282 C C . SER A 1 297 ? 29.499 5.239 -32.177 1.00 54.88 297 SER A C 1
ATOM 2284 O O . SER A 1 297 ? 29.044 5.640 -31.106 1.00 54.88 297 SER A O 1
ATOM 2286 N N . SER A 1 298 ? 28.991 4.173 -32.802 1.00 65.50 298 SER A N 1
ATOM 2287 C CA . SER A 1 298 ? 27.831 3.421 -32.317 1.00 65.50 298 SER A CA 1
ATOM 2288 C C . SER A 1 298 ? 28.151 2.567 -31.077 1.00 65.50 298 SER A C 1
ATOM 2290 O O . SER A 1 298 ? 27.351 2.506 -30.144 1.00 65.50 298 SER A O 1
ATOM 2292 N N . CYS A 1 299 ? 29.349 1.970 -31.001 1.00 76.94 299 CYS A N 1
ATOM 2293 C CA . CYS A 1 299 ? 29.726 1.081 -29.892 1.00 76.94 299 CYS A CA 1
ATOM 2294 C C . CYS A 1 299 ? 29.925 1.839 -28.564 1.00 76.94 299 CYS A C 1
ATOM 2296 O O . CYS A 1 299 ? 29.414 1.424 -27.523 1.00 76.94 299 CYS A O 1
ATOM 2298 N N . SER A 1 300 ? 30.589 3.001 -28.596 1.00 82.56 300 SER A N 1
ATOM 2299 C CA . SER A 1 300 ? 30.791 3.834 -27.401 1.00 82.56 300 SER A CA 1
ATOM 2300 C C . SER A 1 300 ? 29.474 4.381 -26.840 1.00 82.56 300 SER A C 1
ATOM 2302 O O . SER A 1 300 ? 29.281 4.386 -25.624 1.00 82.56 300 SER A O 1
ATOM 2304 N N . ALA A 1 301 ? 28.533 4.769 -27.706 1.00 82.06 301 ALA A N 1
ATOM 2305 C CA . ALA A 1 301 ? 27.205 5.228 -27.301 1.00 82.06 301 ALA A CA 1
ATOM 2306 C C . ALA A 1 301 ? 26.358 4.109 -26.663 1.00 82.06 301 ALA A C 1
ATOM 2308 O O . ALA A 1 301 ? 25.641 4.357 -25.691 1.00 82.06 301 ALA A O 1
ATOM 2309 N N . VAL A 1 302 ? 26.465 2.869 -27.159 1.00 85.31 302 VAL A N 1
ATOM 2310 C CA . VAL A 1 302 ? 25.794 1.696 -26.565 1.00 85.31 302 VAL A CA 1
ATOM 2311 C C . VAL A 1 302 ? 26.341 1.398 -25.168 1.00 85.31 302 VAL A C 1
ATOM 2313 O O . VAL A 1 302 ? 25.554 1.252 -24.231 1.00 85.31 302 VAL A O 1
ATOM 2316 N N . ILE A 1 303 ? 27.668 1.374 -25.002 1.00 88.25 303 ILE A N 1
ATOM 2317 C CA . ILE A 1 303 ? 28.311 1.153 -23.695 1.00 88.25 303 ILE A CA 1
ATOM 2318 C C . ILE A 1 303 ? 27.916 2.259 -22.709 1.00 88.25 303 ILE A C 1
ATOM 2320 O O . ILE A 1 303 ? 27.543 1.970 -21.572 1.00 88.25 303 ILE A O 1
ATOM 2324 N N . ALA A 1 304 ? 27.934 3.521 -23.149 1.00 90.12 304 ALA A N 1
ATOM 2325 C CA . ALA A 1 304 ? 27.520 4.648 -22.320 1.00 90.12 304 ALA A CA 1
ATOM 2326 C C . ALA A 1 304 ? 26.046 4.535 -21.892 1.00 90.12 304 ALA A C 1
ATOM 2328 O O . ALA A 1 304 ? 25.727 4.738 -20.722 1.00 90.12 304 ALA A O 1
ATOM 2329 N N . SER A 1 305 ? 25.145 4.166 -22.809 1.00 89.31 305 SER A N 1
ATOM 2330 C CA . SER A 1 305 ? 23.725 3.962 -22.499 1.00 89.31 305 SER A CA 1
ATOM 2331 C C . SER A 1 305 ? 23.515 2.855 -21.457 1.00 89.31 305 SER A C 1
ATOM 2333 O O . SER A 1 305 ? 22.796 3.073 -20.479 1.00 89.31 305 SER A O 1
ATOM 2335 N N . LEU A 1 306 ? 24.207 1.716 -21.592 1.00 91.88 306 LEU A N 1
ATOM 2336 C CA . LEU A 1 306 ? 24.159 0.630 -20.607 1.00 91.88 306 LEU A CA 1
ATOM 2337 C C . LEU A 1 306 ? 24.689 1.072 -19.239 1.00 91.88 306 LEU A C 1
ATOM 2339 O O . LEU A 1 306 ? 24.089 0.748 -18.212 1.00 91.88 306 LEU A O 1
ATOM 2343 N N . ALA A 1 307 ? 25.790 1.827 -19.214 1.00 94.69 307 ALA A N 1
ATOM 2344 C CA . ALA A 1 307 ? 26.370 2.346 -17.980 1.00 94.69 307 ALA A CA 1
ATOM 2345 C C . ALA A 1 307 ? 25.389 3.272 -17.247 1.00 94.69 307 ALA A C 1
ATOM 2347 O O . ALA A 1 307 ? 25.171 3.110 -16.047 1.00 94.69 307 ALA A O 1
ATOM 2348 N N . TYR A 1 308 ? 24.728 4.187 -17.964 1.00 96.12 308 TYR A N 1
ATOM 2349 C CA . TYR A 1 308 ? 23.708 5.056 -17.375 1.00 96.12 308 TYR A CA 1
ATOM 2350 C C . TYR A 1 308 ? 22.458 4.288 -16.919 1.00 96.12 308 TYR A C 1
ATOM 2352 O O . TYR A 1 308 ? 21.914 4.599 -15.858 1.00 96.12 308 TYR A O 1
ATOM 2360 N N . CYS A 1 309 ? 22.025 3.260 -17.658 1.00 94.44 309 CYS A N 1
ATOM 2361 C CA . CYS A 1 309 ? 20.914 2.399 -17.238 1.00 94.44 309 CYS A CA 1
ATOM 2362 C C . CYS A 1 309 ? 21.245 1.615 -15.963 1.00 94.44 309 CYS A C 1
ATOM 2364 O O . CYS A 1 309 ? 20.438 1.562 -15.036 1.00 94.44 309 CYS A O 1
ATOM 2366 N N . SER A 1 310 ? 22.457 1.067 -15.888 1.00 95.69 310 SER A N 1
ATOM 2367 C CA . SER A 1 310 ? 22.958 0.338 -14.717 1.00 95.69 310 SER A CA 1
ATOM 2368 C C . SER A 1 310 ? 23.125 1.258 -13.505 1.00 95.69 310 SER A C 1
ATOM 2370 O O . SER A 1 310 ? 22.794 0.878 -12.380 1.00 95.69 310 SER A O 1
ATOM 2372 N N . LEU A 1 311 ? 23.585 2.493 -13.731 1.00 96.44 311 LEU A N 1
ATOM 2373 C CA . LEU A 1 311 ? 23.669 3.522 -12.700 1.00 96.44 311 LEU A CA 1
ATOM 2374 C C . LEU A 1 311 ? 22.278 3.864 -12.158 1.00 96.44 311 LEU A C 1
ATOM 2376 O O . LEU A 1 311 ? 22.088 3.851 -10.947 1.00 96.44 311 LEU A O 1
ATOM 2380 N N . ALA A 1 312 ? 21.291 4.108 -13.021 1.00 96.25 312 ALA A N 1
ATOM 2381 C CA . ALA A 1 312 ? 19.925 4.392 -12.583 1.00 96.25 312 ALA A CA 1
ATOM 2382 C C . ALA A 1 312 ? 19.310 3.229 -11.790 1.00 96.25 312 ALA A C 1
ATOM 2384 O O . ALA A 1 312 ? 18.738 3.460 -10.726 1.00 96.25 312 ALA A O 1
ATOM 2385 N N . ALA A 1 313 ? 19.493 1.986 -12.246 1.00 95.94 313 ALA A N 1
ATOM 2386 C CA . ALA A 1 313 ? 19.050 0.804 -11.507 1.00 95.94 313 ALA A CA 1
ATOM 2387 C C . ALA A 1 313 ? 19.691 0.738 -10.108 1.00 95.94 313 ALA A C 1
ATOM 2389 O O . ALA A 1 313 ? 19.003 0.538 -9.108 1.00 95.94 313 ALA A O 1
ATOM 2390 N N . SER A 1 314 ? 20.999 0.996 -10.022 1.00 95.75 314 SER A N 1
ATOM 2391 C CA . SER A 1 314 ? 21.733 1.022 -8.750 1.00 95.75 314 SER A CA 1
ATOM 2392 C C . SER A 1 314 ? 21.245 2.136 -7.820 1.00 95.75 314 SER A C 1
ATOM 2394 O O . SER A 1 314 ? 21.096 1.915 -6.622 1.00 95.75 314 SER A O 1
ATOM 2396 N N . LEU A 1 315 ? 20.958 3.326 -8.353 1.00 95.69 315 LEU A N 1
ATOM 2397 C CA . LEU A 1 315 ? 20.453 4.458 -7.571 1.00 95.69 315 LEU A CA 1
ATOM 2398 C C . LEU A 1 315 ? 19.045 4.183 -7.021 1.00 95.69 315 LEU A C 1
ATOM 2400 O O . LEU A 1 315 ? 18.788 4.487 -5.859 1.00 95.69 315 LEU A O 1
ATOM 2404 N N . ALA A 1 316 ? 18.162 3.562 -7.812 1.00 94.38 316 ALA A N 1
ATOM 2405 C CA . ALA A 1 316 ? 16.838 3.137 -7.351 1.00 94.38 316 ALA A CA 1
ATOM 2406 C C . ALA A 1 316 ? 16.927 2.061 -6.253 1.00 94.38 316 ALA A C 1
ATOM 2408 O O . ALA A 1 316 ? 16.205 2.127 -5.261 1.00 94.38 316 ALA A O 1
ATOM 2409 N N . PHE A 1 317 ? 17.856 1.109 -6.389 1.00 93.69 317 PHE A N 1
ATOM 2410 C CA . PHE A 1 317 ? 18.128 0.112 -5.353 1.00 93.69 317 PHE A CA 1
ATOM 2411 C C . PHE A 1 317 ? 18.642 0.750 -4.054 1.00 93.69 317 PHE A C 1
ATOM 2413 O O . PHE A 1 317 ? 18.156 0.435 -2.969 1.00 93.69 317 PHE A O 1
ATOM 2420 N N . VAL A 1 318 ? 19.607 1.671 -4.151 1.00 93.56 318 VAL A N 1
ATOM 2421 C CA . VAL A 1 318 ? 20.154 2.383 -2.986 1.00 93.56 318 VAL A CA 1
ATOM 2422 C C . VAL A 1 318 ? 19.075 3.216 -2.297 1.00 93.56 318 VAL A C 1
ATOM 2424 O O . VAL A 1 318 ? 18.999 3.194 -1.071 1.00 93.56 318 VAL A O 1
ATOM 2427 N N . HIS A 1 319 ? 18.215 3.895 -3.060 1.00 93.44 319 HIS A N 1
ATOM 2428 C CA . HIS A 1 319 ? 17.057 4.610 -2.525 1.00 93.44 319 HIS A CA 1
ATOM 2429 C C . HIS A 1 319 ? 16.142 3.680 -1.708 1.00 93.44 319 HIS A C 1
ATOM 2431 O O . HIS A 1 319 ? 15.885 3.967 -0.540 1.00 93.44 319 HIS A O 1
ATOM 2437 N N . ASP A 1 320 ? 15.739 2.527 -2.260 1.00 91.31 320 ASP A N 1
ATOM 2438 C CA . ASP A 1 320 ? 14.888 1.552 -1.553 1.00 91.31 320 ASP A CA 1
ATOM 2439 C C . ASP A 1 320 ? 15.545 1.009 -0.270 1.00 91.31 320 ASP A C 1
ATOM 2441 O O . ASP A 1 320 ? 14.883 0.797 0.746 1.00 91.31 320 ASP A O 1
ATOM 2445 N N . MET A 1 321 ? 16.866 0.802 -0.275 1.00 90.38 321 MET A N 1
ATOM 2446 C CA . MET A 1 321 ? 17.590 0.375 0.927 1.00 90.38 321 MET A CA 1
ATOM 2447 C C . MET A 1 321 ? 17.666 1.473 1.992 1.00 90.38 321 MET A C 1
ATOM 2449 O O . MET A 1 321 ? 17.564 1.166 3.182 1.00 90.38 321 MET A O 1
ATOM 2453 N N . LEU A 1 322 ? 17.846 2.734 1.592 1.00 91.56 322 LEU A N 1
ATOM 2454 C CA . LEU A 1 322 ? 17.905 3.868 2.516 1.00 91.56 322 LEU A CA 1
ATOM 2455 C C . LEU A 1 322 ? 16.541 4.186 3.132 1.00 91.56 322 LEU A C 1
ATOM 2457 O O . LEU A 1 322 ? 16.492 4.452 4.331 1.00 91.56 322 LEU A O 1
ATOM 2461 N N . ASP A 1 323 ? 15.465 4.082 2.350 1.00 88.81 323 ASP A N 1
ATOM 2462 C CA . ASP A 1 323 ? 14.079 4.142 2.838 1.00 88.81 323 ASP A CA 1
ATOM 2463 C C . ASP A 1 323 ? 13.856 3.114 3.963 1.00 88.81 323 ASP A C 1
ATOM 2465 O O . ASP A 1 323 ? 13.475 3.426 5.083 1.00 88.81 323 ASP A O 1
ATOM 2469 N N . ARG A 1 324 ? 14.267 1.858 3.768 1.00 87.38 324 ARG A N 1
ATOM 2470 C CA . ARG A 1 324 ? 14.144 0.845 4.836 1.00 87.38 324 ARG A CA 1
ATOM 2471 C C . ARG A 1 324 ? 15.059 1.099 6.033 1.00 87.38 324 ARG A C 1
ATOM 2473 O O . ARG A 1 324 ? 14.732 0.697 7.159 1.00 87.38 324 ARG A O 1
ATOM 2480 N N . LEU A 1 325 ? 16.236 1.677 5.794 1.00 90.19 325 LEU A N 1
ATOM 2481 C CA . LEU A 1 325 ? 17.224 1.952 6.831 1.00 90.19 325 LEU A CA 1
ATOM 2482 C C . LEU A 1 325 ? 16.737 3.043 7.784 1.00 90.19 325 LEU A C 1
ATOM 2484 O O . LEU A 1 325 ? 16.974 2.918 8.988 1.00 90.19 325 LEU A O 1
ATOM 2488 N N . ASP A 1 326 ? 16.049 4.075 7.297 1.00 88.44 326 ASP A N 1
ATOM 2489 C CA . ASP A 1 326 ? 15.593 5.168 8.155 1.00 88.44 326 ASP A CA 1
ATOM 2490 C C . ASP A 1 326 ? 14.631 4.676 9.254 1.00 88.44 326 ASP A C 1
ATOM 2492 O O . ASP A 1 326 ? 14.769 5.058 10.419 1.00 88.44 326 ASP A O 1
ATOM 2496 N N . GLY A 1 327 ? 13.774 3.700 8.939 1.00 85.50 327 GLY A N 1
ATOM 2497 C CA . GLY A 1 327 ? 12.852 3.076 9.873 1.00 85.50 327 GLY A CA 1
ATOM 2498 C C . GLY A 1 327 ? 13.574 2.227 10.917 1.00 85.50 327 GLY A C 1
ATOM 2499 O O . GLY A 1 327 ? 13.183 2.220 12.092 1.00 85.50 327 GLY A O 1
ATOM 2500 N N . ALA A 1 328 ? 14.658 1.551 10.521 1.00 87.62 328 ALA A N 1
ATOM 2501 C CA . ALA A 1 328 ? 15.523 0.803 11.433 1.00 87.62 328 ALA A CA 1
ATOM 2502 C C . ALA A 1 328 ? 16.289 1.743 12.379 1.00 87.62 328 ALA A C 1
ATOM 2504 O O . ALA A 1 328 ? 16.335 1.499 13.589 1.00 87.62 328 ALA A O 1
ATOM 2505 N N . VAL A 1 329 ? 16.823 2.852 11.858 1.00 89.50 329 VAL A N 1
ATOM 2506 C CA . VAL A 1 329 ? 17.499 3.892 12.649 1.00 89.50 329 VAL A CA 1
ATOM 2507 C C . VAL A 1 329 ? 16.510 4.563 13.603 1.00 89.50 329 VAL A C 1
ATOM 2509 O O . VAL A 1 329 ? 16.787 4.661 14.796 1.00 89.50 329 VAL A O 1
ATOM 2512 N N . ALA A 1 330 ? 15.311 4.925 13.142 1.00 87.00 330 ALA A N 1
ATOM 2513 C CA . ALA A 1 330 ? 14.251 5.471 13.990 1.00 87.00 330 ALA A CA 1
ATOM 2514 C C . ALA A 1 330 ? 13.846 4.494 15.109 1.00 87.00 330 ALA A C 1
ATOM 2516 O O . ALA A 1 330 ? 13.583 4.908 16.239 1.00 87.00 330 ALA A O 1
ATOM 2517 N N . GLY A 1 331 ? 13.822 3.189 14.818 1.00 83.75 331 GLY A N 1
ATOM 2518 C CA . GLY A 1 331 ? 13.626 2.137 15.817 1.00 83.75 331 GLY A CA 1
ATOM 2519 C C . GLY A 1 331 ? 14.730 2.100 16.873 1.00 83.75 331 GLY A C 1
ATOM 2520 O O . GLY A 1 331 ? 14.432 2.050 18.067 1.00 83.75 331 GLY A O 1
ATOM 2521 N N . ALA A 1 332 ? 15.992 2.182 16.450 1.00 84.06 332 ALA A N 1
ATOM 2522 C CA . ALA A 1 332 ? 17.135 2.210 17.356 1.00 84.06 332 ALA A CA 1
ATOM 2523 C C . ALA A 1 332 ? 17.128 3.454 18.256 1.00 84.06 332 ALA A C 1
ATOM 2525 O O . ALA A 1 332 ? 17.311 3.330 19.466 1.00 84.06 332 ALA A O 1
ATOM 2526 N N . TYR A 1 333 ? 16.825 4.629 17.701 1.00 87.12 333 TYR A N 1
ATOM 2527 C CA . TYR A 1 333 ? 16.692 5.874 18.463 1.00 87.12 333 TYR A CA 1
ATOM 2528 C C . TYR A 1 333 ? 15.660 5.762 19.584 1.00 87.12 333 TYR A C 1
ATOM 2530 O O . TYR A 1 333 ? 15.951 6.142 20.717 1.00 87.12 333 TYR A O 1
ATOM 2538 N N . ARG A 1 334 ? 14.493 5.166 19.294 1.00 84.31 334 ARG A N 1
ATOM 2539 C CA . ARG A 1 334 ? 13.471 4.885 20.314 1.00 84.31 334 ARG A CA 1
ATOM 2540 C C . ARG A 1 334 ? 13.992 3.950 21.403 1.00 84.31 334 ARG A C 1
ATOM 2542 O O . ARG A 1 334 ? 13.767 4.217 22.575 1.00 84.31 334 ARG A O 1
ATOM 2549 N N . SER A 1 335 ? 14.710 2.886 21.034 1.00 82.31 335 SER A N 1
ATOM 2550 C CA . SER A 1 335 ? 15.256 1.932 22.014 1.00 82.31 335 SER A CA 1
ATOM 2551 C C . SER A 1 335 ? 16.385 2.499 22.881 1.00 82.31 335 SER A C 1
ATOM 2553 O O . SER A 1 335 ? 16.590 2.029 23.993 1.00 82.31 335 SER A O 1
ATOM 2555 N N . LEU A 1 336 ? 17.114 3.498 22.378 1.00 79.94 336 LEU A N 1
ATOM 2556 C CA . LEU A 1 336 ? 18.257 4.114 23.054 1.00 79.94 336 LEU A CA 1
ATOM 2557 C C . LEU A 1 336 ? 17.891 5.404 23.805 1.00 79.94 336 LEU A C 1
ATOM 2559 O O . LEU A 1 336 ? 18.769 6.008 24.413 1.00 79.94 336 LEU A O 1
ATOM 2563 N N . GLY A 1 337 ? 16.634 5.855 23.736 1.00 80.81 337 GLY A N 1
ATOM 2564 C CA . GLY A 1 337 ? 16.201 7.117 24.346 1.00 80.81 337 GLY A CA 1
ATOM 2565 C C . GLY A 1 337 ? 16.825 8.363 23.707 1.00 80.81 337 GLY A C 1
ATOM 2566 O O . GLY A 1 337 ? 16.930 9.401 24.355 1.00 80.81 337 GLY A O 1
ATOM 2567 N N . LEU A 1 338 ? 17.267 8.272 22.449 1.00 80.50 338 LEU A N 1
ATOM 2568 C CA . LEU A 1 338 ? 17.884 9.394 21.740 1.00 80.50 338 LEU A CA 1
ATOM 2569 C C . LEU A 1 338 ? 16.821 10.389 21.236 1.00 80.50 338 LEU A C 1
ATOM 2571 O O . LEU A 1 338 ? 15.697 9.983 20.907 1.00 80.50 338 LEU A O 1
ATOM 2575 N N . PRO A 1 339 ? 17.161 11.688 21.125 1.00 78.25 339 PRO A N 1
ATOM 2576 C CA . PRO A 1 339 ? 16.250 12.688 20.581 1.00 78.25 339 PRO A CA 1
ATOM 2577 C C . PRO A 1 339 ? 15.873 12.325 19.140 1.00 78.25 339 PRO A C 1
ATOM 2579 O O . PRO A 1 339 ? 16.737 12.160 18.280 1.00 78.25 339 PRO A O 1
ATOM 2582 N N . HIS A 1 340 ? 14.573 12.175 18.885 1.00 78.44 340 HIS A N 1
ATOM 2583 C CA . HIS A 1 340 ? 14.026 11.845 17.572 1.00 78.44 340 HIS A CA 1
ATOM 2584 C C . HIS A 1 340 ? 12.771 12.676 17.309 1.00 78.44 340 HIS A C 1
ATOM 2586 O O . HIS A 1 340 ? 11.956 12.891 18.207 1.00 78.44 340 HIS A O 1
ATOM 2592 N N . ASP A 1 341 ? 12.576 13.092 16.060 1.00 73.88 341 ASP A N 1
ATOM 2593 C CA . ASP A 1 341 ? 11.494 14.012 15.682 1.00 73.88 341 ASP A CA 1
ATOM 2594 C C . ASP A 1 341 ? 10.113 13.342 15.558 1.00 73.88 341 ASP A C 1
ATOM 2596 O O . ASP A 1 341 ? 9.153 13.950 15.077 1.00 73.88 341 ASP A O 1
ATOM 2600 N N . GLY A 1 342 ? 9.992 12.090 16.014 1.00 80.75 342 GLY A N 1
ATOM 2601 C CA . GLY A 1 342 ? 8.742 11.337 16.115 1.00 80.75 342 GLY A CA 1
ATOM 2602 C C . GLY A 1 342 ? 7.867 11.448 14.862 1.00 80.75 342 GLY A C 1
ATOM 2603 O O . GLY A 1 342 ? 8.222 10.961 13.790 1.00 80.75 342 GLY A O 1
ATOM 2604 N N . ASN A 1 343 ? 6.720 12.118 15.009 1.00 81.06 343 ASN A N 1
ATOM 2605 C CA . ASN A 1 343 ? 5.719 12.283 13.952 1.00 81.06 343 ASN A CA 1
ATOM 2606 C C . ASN A 1 343 ? 6.175 13.168 12.784 1.00 81.06 343 ASN A C 1
ATOM 2608 O O . ASN A 1 343 ? 5.678 12.980 11.677 1.00 81.06 343 ASN A O 1
ATOM 2612 N N . TYR A 1 344 ? 7.098 14.111 13.001 1.00 86.06 344 TYR A N 1
ATOM 2613 C CA . TYR A 1 344 ? 7.657 14.898 11.899 1.00 86.06 344 TYR A CA 1
ATOM 2614 C C . TYR A 1 344 ? 8.579 14.043 11.030 1.00 86.06 344 TYR A C 1
ATOM 2616 O O . TYR A 1 344 ? 8.450 14.077 9.812 1.00 86.06 344 TYR A O 1
ATOM 2624 N N . GLY A 1 345 ? 9.434 13.220 11.646 1.00 86.06 345 GLY A N 1
ATOM 2625 C CA . GLY A 1 345 ? 10.291 12.283 10.914 1.00 86.06 345 GLY A CA 1
ATOM 2626 C C . GLY A 1 345 ? 9.473 11.313 10.058 1.00 86.06 345 GLY A C 1
ATOM 2627 O O . GLY A 1 345 ? 9.734 11.178 8.871 1.00 86.06 345 GLY A O 1
ATOM 2628 N N . ALA A 1 346 ? 8.405 10.732 10.618 1.00 84.38 346 ALA A N 1
ATOM 2629 C CA . ALA A 1 346 ? 7.499 9.849 9.873 1.00 84.38 346 ALA A CA 1
ATOM 2630 C C . ALA A 1 346 ? 6.710 10.564 8.756 1.00 84.38 346 ALA A C 1
ATOM 2632 O O . ALA A 1 346 ? 6.337 9.947 7.758 1.00 84.38 346 ALA A O 1
ATOM 2633 N N . TYR A 1 347 ? 6.405 11.855 8.929 1.00 89.50 347 TYR A N 1
ATOM 2634 C CA . TYR A 1 347 ? 5.812 12.670 7.870 1.00 89.50 347 TYR A CA 1
ATOM 2635 C C . TYR A 1 347 ? 6.822 12.934 6.750 1.00 89.50 347 TYR A C 1
ATOM 2637 O O . TYR A 1 347 ? 6.477 12.766 5.584 1.00 89.50 347 TYR A O 1
ATOM 2645 N N . LEU A 1 348 ? 8.050 13.320 7.105 1.00 90.25 348 LEU A N 1
ATOM 2646 C CA . LEU A 1 348 ? 9.129 13.608 6.165 1.00 90.25 348 LEU A CA 1
ATOM 2647 C C . LEU A 1 348 ? 9.470 12.381 5.314 1.00 90.25 348 LEU A C 1
ATOM 2649 O O . LEU A 1 348 ? 9.478 12.494 4.093 1.00 90.25 348 LEU A O 1
ATOM 2653 N N . ASP A 1 349 ? 9.653 11.229 5.959 1.00 89.19 349 ASP A N 1
ATOM 2654 C CA . ASP A 1 349 ? 9.802 9.905 5.342 1.00 89.19 349 ASP A CA 1
ATOM 2655 C C . ASP A 1 349 ? 8.721 9.662 4.279 1.00 89.19 349 ASP A C 1
ATOM 2657 O O . ASP A 1 349 ? 8.980 9.624 3.072 1.00 89.19 349 ASP A O 1
ATOM 2661 N N . ALA A 1 350 ? 7.459 9.725 4.711 1.00 88.88 350 ALA A N 1
ATOM 2662 C CA . ALA A 1 350 ? 6.326 9.521 3.825 1.00 88.88 350 ALA A CA 1
ATOM 2663 C C . ALA A 1 350 ? 6.221 10.535 2.672 1.00 88.88 350 ALA A C 1
ATOM 2665 O O . ALA A 1 350 ? 5.538 10.221 1.700 1.00 88.88 350 ALA A O 1
ATOM 2666 N N . MET A 1 351 ? 6.795 11.741 2.774 1.00 91.88 351 MET A N 1
ATOM 2667 C CA . MET A 1 351 ? 6.829 12.727 1.684 1.00 91.88 351 MET A CA 1
ATOM 2668 C C . MET A 1 351 ? 7.982 12.461 0.715 1.00 91.88 351 MET A C 1
ATOM 2670 O O . MET A 1 351 ? 7.776 12.527 -0.497 1.00 91.88 351 MET A O 1
ATOM 2674 N N . CYS A 1 352 ? 9.172 12.151 1.231 1.00 91.75 352 CYS A N 1
ATOM 2675 C CA . CYS A 1 352 ? 10.362 11.859 0.434 1.00 91.75 352 CYS A CA 1
ATOM 2676 C C . CYS A 1 352 ? 10.135 10.670 -0.509 1.00 91.75 352 CYS A C 1
ATOM 2678 O O . CYS A 1 352 ? 10.449 10.774 -1.696 1.00 91.75 352 CYS A O 1
ATOM 2680 N N . ASP A 1 353 ? 9.457 9.628 -0.032 1.00 90.50 353 ASP A N 1
ATOM 2681 C CA . ASP A 1 353 ? 8.962 8.515 -0.850 1.00 90.50 353 ASP A CA 1
ATOM 2682 C C . ASP A 1 353 ? 8.154 8.965 -2.072 1.00 90.50 353 ASP A C 1
ATOM 2684 O O . ASP A 1 353 ? 8.295 8.446 -3.181 1.00 90.50 353 ASP A O 1
ATOM 2688 N N . LYS A 1 354 ? 7.246 9.930 -1.875 1.00 92.69 354 LYS A N 1
ATOM 2689 C CA . LYS A 1 354 ? 6.357 10.414 -2.943 1.00 92.69 354 LYS A CA 1
ATOM 2690 C C . LYS A 1 354 ? 7.119 11.276 -3.928 1.00 92.69 354 LYS A C 1
ATOM 2692 O O . LYS A 1 354 ? 6.834 11.203 -5.118 1.00 92.69 354 LYS A O 1
ATOM 2697 N N . VAL A 1 355 ? 8.090 12.054 -3.453 1.00 93.44 355 VAL A N 1
ATOM 2698 C CA . VAL A 1 355 ? 8.959 12.857 -4.317 1.00 93.44 355 VAL A CA 1
ATOM 2699 C C . VAL A 1 355 ? 9.746 11.957 -5.265 1.00 93.44 355 VAL A C 1
ATOM 2701 O O . VAL A 1 355 ? 9.702 12.193 -6.475 1.00 93.44 355 VAL A O 1
ATOM 2704 N N . PHE A 1 356 ? 10.402 10.909 -4.755 1.00 94.06 356 PHE A N 1
ATOM 2705 C CA . PHE A 1 356 ? 11.128 9.963 -5.604 1.00 94.06 356 PHE A CA 1
ATOM 2706 C C . PHE A 1 356 ? 10.180 9.257 -6.581 1.00 94.06 356 PHE A C 1
ATOM 2708 O O . PHE A 1 356 ? 10.377 9.347 -7.793 1.00 94.06 356 PHE A O 1
ATOM 2715 N N . GLY A 1 357 ? 9.107 8.638 -6.072 1.00 93.44 357 GLY A N 1
ATOM 2716 C CA . GLY A 1 357 ? 8.162 7.870 -6.886 1.00 93.44 357 GLY A CA 1
ATOM 2717 C C . GLY A 1 357 ? 7.503 8.687 -8.002 1.00 93.44 357 GLY A C 1
ATOM 2718 O O . GLY A 1 357 ? 7.516 8.286 -9.166 1.00 93.44 357 GLY A O 1
ATOM 2719 N N . ILE A 1 358 ? 6.984 9.883 -7.693 1.00 95.88 358 ILE A N 1
ATOM 2720 C CA . ILE A 1 358 ? 6.369 10.767 -8.699 1.00 95.88 358 ILE A CA 1
ATOM 2721 C C . ILE A 1 358 ? 7.401 11.184 -9.749 1.00 95.88 358 ILE A C 1
ATOM 2723 O O . ILE A 1 358 ? 7.127 11.090 -10.946 1.00 95.88 358 ILE A O 1
ATOM 2727 N N . THR A 1 359 ? 8.587 11.621 -9.322 1.00 95.19 359 THR A N 1
ATOM 2728 C CA . THR A 1 359 ? 9.617 12.110 -10.248 1.00 95.19 359 THR A CA 1
ATOM 2729 C C . THR A 1 359 ? 10.106 10.990 -11.167 1.00 95.19 359 THR A C 1
ATOM 2731 O O . THR A 1 359 ? 10.201 11.185 -12.380 1.00 95.19 359 THR A O 1
ATOM 2734 N N . ALA A 1 360 ? 10.354 9.797 -10.617 1.00 94.81 360 ALA A N 1
ATOM 2735 C CA . ALA A 1 360 ? 10.776 8.632 -11.383 1.00 94.81 360 ALA A CA 1
ATOM 2736 C C . ALA A 1 360 ? 9.724 8.227 -12.426 1.00 94.81 360 ALA A C 1
ATOM 2738 O O . ALA A 1 360 ? 10.073 8.010 -13.588 1.00 94.81 360 ALA A O 1
ATOM 2739 N N . LEU A 1 361 ? 8.441 8.185 -12.049 1.00 96.06 361 LEU A N 1
ATOM 2740 C CA . LEU A 1 361 ? 7.353 7.843 -12.967 1.00 96.06 361 LEU A CA 1
ATOM 2741 C C . LEU A 1 361 ? 7.168 8.888 -14.072 1.00 96.06 361 LEU A C 1
ATOM 2743 O O . LEU A 1 361 ? 6.987 8.511 -15.225 1.00 96.06 361 LEU A O 1
ATOM 2747 N N . VAL A 1 362 ? 7.255 10.185 -13.762 1.00 96.19 362 VAL A N 1
ATOM 2748 C CA . VAL A 1 362 ? 7.152 11.258 -14.771 1.00 96.19 362 VAL A CA 1
ATOM 2749 C C . VAL A 1 362 ? 8.271 11.150 -15.809 1.00 96.19 362 VAL A C 1
ATOM 2751 O O . VAL A 1 362 ? 8.018 11.249 -17.015 1.00 96.19 362 VAL A O 1
ATOM 2754 N N . VAL A 1 363 ? 9.504 10.900 -15.362 1.00 95.25 363 VAL A N 1
ATOM 2755 C CA . VAL A 1 363 ? 10.645 10.697 -16.263 1.00 95.25 363 VAL A CA 1
ATOM 2756 C C . VAL A 1 363 ? 10.446 9.451 -17.118 1.00 95.25 363 VAL A C 1
ATOM 2758 O O . VAL A 1 363 ? 10.633 9.514 -18.332 1.00 95.25 363 VAL A O 1
ATOM 2761 N N . TRP A 1 364 ? 9.993 8.347 -16.523 1.00 94.44 364 TRP A N 1
ATOM 2762 C CA . TRP A 1 364 ? 9.728 7.116 -17.260 1.00 94.44 364 TRP A CA 1
ATOM 2763 C C . TRP A 1 364 ? 8.618 7.259 -18.295 1.00 94.44 364 TRP A C 1
ATOM 2765 O O . TRP A 1 364 ? 8.812 6.852 -19.437 1.00 94.44 364 TRP A O 1
ATOM 2775 N N . VAL A 1 365 ? 7.492 7.882 -17.940 1.00 94.62 365 VAL A N 1
ATOM 2776 C CA . VAL A 1 365 ? 6.411 8.182 -18.890 1.00 94.62 365 VAL A CA 1
ATOM 2777 C C . VAL A 1 365 ? 6.954 9.003 -20.057 1.00 94.62 365 VAL A C 1
ATOM 2779 O O . VAL A 1 365 ? 6.701 8.664 -21.209 1.00 94.62 365 VAL A O 1
ATOM 2782 N N . SER A 1 366 ? 7.769 10.023 -19.779 1.00 92.88 366 SER A N 1
ATOM 2783 C CA . SER A 1 366 ? 8.375 10.861 -20.819 1.00 92.88 366 SER A CA 1
ATOM 2784 C C . SER A 1 366 ? 9.292 10.056 -21.749 1.00 92.88 366 SER A C 1
ATOM 2786 O O . SER A 1 366 ? 9.173 10.150 -22.970 1.00 92.88 366 SER A O 1
ATOM 2788 N N . ILE A 1 367 ? 10.180 9.225 -21.192 1.00 91.38 367 ILE A N 1
ATOM 2789 C CA . ILE A 1 367 ? 11.105 8.381 -21.967 1.00 91.38 367 ILE A CA 1
ATOM 2790 C C . ILE A 1 367 ? 10.340 7.362 -22.814 1.00 91.38 367 ILE A C 1
ATOM 2792 O O . ILE A 1 367 ? 10.633 7.208 -24.002 1.00 91.38 367 ILE A O 1
ATOM 2796 N N . VAL A 1 368 ? 9.352 6.683 -22.231 1.00 90.25 368 VAL A N 1
ATOM 2797 C CA . VAL A 1 368 ? 8.555 5.661 -22.918 1.00 90.25 368 VAL A CA 1
ATOM 2798 C C . VAL A 1 368 ? 7.733 6.2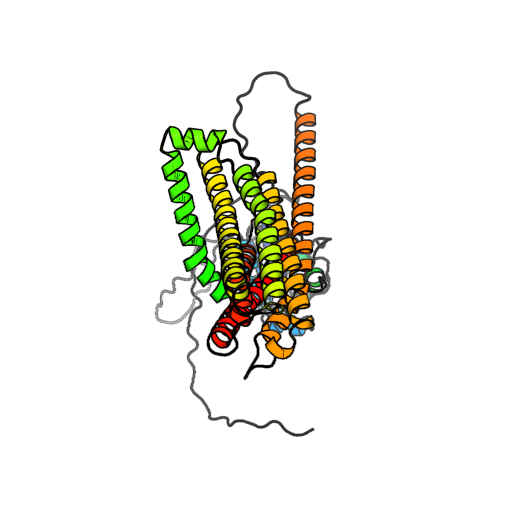79 -24.045 1.00 90.25 368 VAL A C 1
ATOM 2800 O O . VAL A 1 368 ? 7.779 5.776 -25.164 1.00 90.25 368 VAL A O 1
ATOM 2803 N N . VAL A 1 369 ? 7.051 7.401 -23.802 1.00 90.00 369 VAL A N 1
ATOM 2804 C CA . VAL A 1 369 ? 6.277 8.104 -24.839 1.00 90.00 369 VAL A CA 1
ATOM 2805 C C . VAL A 1 369 ? 7.180 8.539 -25.993 1.00 90.00 369 VAL A C 1
ATOM 2807 O O . VAL A 1 369 ? 6.871 8.255 -27.149 1.00 90.00 369 VAL A O 1
ATOM 2810 N N . VAL A 1 370 ? 8.338 9.146 -25.706 1.00 87.75 370 VAL A N 1
ATOM 2811 C CA . VAL A 1 370 ? 9.306 9.529 -26.750 1.00 87.75 370 VAL A CA 1
ATOM 2812 C C . VAL A 1 370 ? 9.796 8.308 -27.534 1.00 87.75 370 VAL A C 1
ATOM 2814 O O . VAL A 1 370 ? 9.939 8.379 -28.754 1.00 87.75 370 VAL A O 1
ATOM 2817 N N . THR A 1 371 ? 10.025 7.184 -26.854 1.00 84.31 371 THR A N 1
ATOM 2818 C CA . THR A 1 371 ? 10.459 5.926 -27.478 1.00 84.31 371 THR A CA 1
ATOM 2819 C C . THR A 1 371 ? 9.394 5.377 -28.429 1.00 84.31 371 THR A C 1
ATOM 2821 O O . THR A 1 371 ? 9.712 5.044 -29.570 1.00 84.31 371 THR A O 1
ATOM 2824 N N . LEU A 1 372 ? 8.130 5.347 -27.994 1.00 82.56 372 LEU A N 1
ATOM 2825 C CA . LEU A 1 372 ? 6.997 4.893 -28.805 1.00 82.56 372 LEU A CA 1
ATOM 2826 C C . LEU A 1 372 ? 6.772 5.787 -30.035 1.00 82.56 372 LEU A C 1
ATOM 2828 O O . LEU A 1 372 ? 6.455 5.277 -31.105 1.00 82.56 372 LEU A O 1
ATOM 2832 N N . MET A 1 373 ? 6.974 7.104 -29.907 1.00 83.00 373 MET A N 1
ATOM 2833 C CA . MET A 1 373 ? 6.814 8.051 -31.019 1.00 83.00 373 MET A CA 1
ATOM 2834 C C . MET A 1 373 ? 7.951 7.981 -32.045 1.00 83.00 373 MET A C 1
ATOM 2836 O O . MET A 1 373 ? 7.699 8.076 -33.243 1.00 83.00 373 MET A O 1
ATOM 2840 N N . LYS A 1 374 ? 9.208 7.856 -31.595 1.00 78.56 374 LYS A N 1
ATOM 2841 C CA . LYS A 1 374 ? 10.384 7.903 -32.485 1.00 78.56 374 LYS A CA 1
ATOM 2842 C C . LYS A 1 374 ? 10.722 6.560 -33.131 1.00 78.56 374 LYS A C 1
ATOM 2844 O O . LYS A 1 374 ? 11.300 6.552 -34.214 1.00 78.56 374 LYS A O 1
ATOM 2849 N N . SER A 1 375 ? 10.369 5.446 -32.491 1.00 67.38 375 SER A N 1
ATOM 2850 C CA . SER A 1 375 ? 10.763 4.103 -32.929 1.00 67.38 375 SER A CA 1
ATOM 2851 C C . SER A 1 375 ? 9.568 3.141 -32.980 1.00 67.38 375 SER A C 1
ATOM 2853 O O . SER A 1 375 ? 9.562 2.136 -32.266 1.00 67.38 375 SER A O 1
ATOM 2855 N N . PRO A 1 376 ? 8.565 3.381 -33.849 1.00 61.91 376 PRO A N 1
ATOM 2856 C CA . PRO A 1 376 ? 7.374 2.529 -33.940 1.00 61.91 376 PRO A CA 1
ATOM 2857 C C . PRO A 1 376 ? 7.698 1.078 -34.343 1.00 61.91 376 PRO A C 1
ATOM 2859 O O . PRO A 1 376 ? 6.964 0.162 -33.989 1.00 61.91 376 PRO A O 1
ATOM 2862 N N . GLY A 1 377 ? 8.833 0.828 -35.011 1.00 56.41 377 GLY A N 1
ATOM 2863 C CA . GLY A 1 377 ? 9.303 -0.527 -35.339 1.00 56.41 377 GLY A CA 1
ATOM 2864 C C . GLY A 1 377 ? 9.697 -1.377 -34.121 1.00 56.41 377 GLY A C 1
ATOM 2865 O O . GLY A 1 377 ? 9.597 -2.599 -34.177 1.00 56.41 377 GLY A O 1
ATOM 2866 N N . MET A 1 378 ? 10.043 -0.747 -32.990 1.00 56.03 378 MET A N 1
ATOM 2867 C CA . MET A 1 378 ? 10.310 -1.421 -31.707 1.00 56.03 378 MET A CA 1
ATOM 2868 C C . MET A 1 378 ? 9.028 -2.018 -31.085 1.00 56.03 378 MET A C 1
ATOM 2870 O O . MET A 1 378 ? 9.082 -2.793 -30.133 1.00 56.03 378 MET A O 1
ATOM 2874 N N . VAL A 1 379 ? 7.863 -1.666 -31.645 1.00 52.50 379 VAL A N 1
ATOM 2875 C CA . VAL A 1 379 ? 6.528 -2.152 -31.272 1.00 52.50 379 VAL A CA 1
ATOM 2876 C C . VAL A 1 379 ? 6.088 -3.336 -32.150 1.00 52.50 379 VAL A C 1
ATOM 2878 O O . VAL A 1 379 ? 5.062 -3.941 -31.863 1.00 52.50 379 VAL A O 1
ATOM 2881 N N . MET A 1 380 ? 6.825 -3.711 -33.202 1.00 47.44 380 MET A N 1
ATOM 2882 C CA . MET A 1 380 ? 6.312 -4.649 -34.221 1.00 47.44 380 MET A CA 1
ATOM 2883 C C . MET A 1 380 ? 7.187 -5.879 -34.500 1.00 47.44 380 MET A C 1
ATOM 2885 O O . MET A 1 380 ? 6.845 -6.684 -35.365 1.00 47.44 380 MET A O 1
ATOM 2889 N N . THR A 1 381 ? 8.276 -6.102 -33.763 1.00 48.00 381 THR A N 1
ATOM 2890 C CA . THR A 1 381 ? 9.075 -7.327 -33.923 1.00 48.00 381 THR A CA 1
ATOM 2891 C C . THR A 1 381 ? 8.480 -8.477 -33.097 1.00 48.00 381 THR A C 1
ATOM 2893 O O . THR A 1 381 ? 8.647 -8.526 -31.883 1.00 48.00 381 THR A O 1
ATOM 2896 N N . SER A 1 382 ? 7.747 -9.361 -33.791 1.00 43.31 382 SER A N 1
ATOM 2897 C CA . SER A 1 382 ? 7.337 -10.736 -33.429 1.00 43.31 382 SER A CA 1
ATOM 2898 C C . SER A 1 382 ? 6.714 -10.979 -32.039 1.00 43.31 382 SER A C 1
ATOM 2900 O O . SER A 1 382 ? 7.429 -11.220 -31.075 1.00 43.31 382 SER A O 1
ATOM 2902 N N . GLY A 1 383 ? 5.374 -11.058 -31.981 1.00 54.84 383 GLY A N 1
ATOM 2903 C CA . GLY A 1 383 ? 4.617 -11.745 -30.915 1.00 54.84 383 GLY A CA 1
ATOM 2904 C C . GLY A 1 383 ? 4.653 -11.073 -29.535 1.00 54.84 383 GLY A C 1
ATOM 2905 O O . GLY A 1 383 ? 5.561 -11.304 -28.754 1.00 54.84 383 GLY A O 1
ATOM 2906 N N . VAL A 1 384 ? 3.619 -10.278 -29.226 1.00 55.97 384 VAL A N 1
ATOM 2907 C CA . VAL A 1 384 ? 3.463 -9.443 -28.009 1.00 55.97 384 VAL A CA 1
ATOM 2908 C C . VAL A 1 384 ? 4.692 -8.567 -27.735 1.00 55.97 384 VAL A C 1
ATOM 2910 O O . VAL A 1 384 ? 5.593 -8.896 -26.970 1.00 55.97 384 VAL A O 1
ATOM 2913 N N . SER A 1 385 ? 4.741 -7.426 -28.413 1.00 68.00 385 SER A N 1
ATOM 2914 C CA . SER A 1 385 ? 5.896 -6.537 -28.387 1.00 68.00 385 SER A CA 1
ATOM 2915 C C . SER A 1 385 ? 6.031 -5.777 -27.068 1.00 68.00 385 SER A C 1
ATOM 2917 O O . SER A 1 385 ? 5.036 -5.390 -26.448 1.00 68.00 385 SER A O 1
ATOM 2919 N N . ALA A 1 386 ? 7.271 -5.461 -26.687 1.00 72.12 386 ALA A N 1
ATOM 2920 C CA . ALA A 1 386 ? 7.617 -4.572 -25.574 1.00 72.12 386 ALA A CA 1
ATOM 2921 C C . ALA A 1 386 ? 6.804 -3.263 -25.578 1.00 72.12 386 ALA A C 1
ATOM 2923 O O . ALA A 1 386 ? 6.527 -2.701 -24.521 1.00 72.12 386 ALA A O 1
ATOM 2924 N N . GLY A 1 387 ? 6.353 -2.812 -26.754 1.00 78.88 387 GLY A N 1
ATOM 2925 C CA . GLY A 1 387 ? 5.444 -1.680 -26.910 1.00 78.88 387 GLY A CA 1
ATOM 2926 C C . GLY A 1 387 ? 4.112 -1.823 -26.160 1.00 78.88 387 GLY A C 1
ATOM 2927 O O . GLY A 1 387 ? 3.657 -0.848 -25.570 1.00 78.88 387 GLY A O 1
ATOM 2928 N N . VAL A 1 388 ? 3.506 -3.015 -26.103 1.00 84.12 388 VAL A N 1
ATOM 2929 C CA . VAL A 1 388 ? 2.257 -3.243 -25.346 1.00 84.12 388 VAL A CA 1
ATOM 2930 C C . VAL A 1 388 ? 2.489 -3.035 -23.851 1.00 84.12 388 VAL A C 1
ATOM 2932 O O . VAL A 1 388 ? 1.723 -2.328 -23.196 1.00 84.12 388 VAL A O 1
ATOM 2935 N N . PHE A 1 389 ? 3.574 -3.596 -23.314 1.00 89.62 389 PHE A N 1
ATOM 2936 C CA . PHE A 1 389 ? 3.942 -3.398 -21.914 1.00 89.62 389 PHE A CA 1
ATOM 2937 C C . PHE A 1 389 ? 4.330 -1.948 -21.619 1.00 89.62 389 PHE A C 1
ATOM 2939 O O . PHE A 1 389 ? 3.964 -1.421 -20.577 1.00 89.62 389 PHE A O 1
ATOM 2946 N N . MET A 1 390 ? 5.002 -1.266 -22.545 1.00 89.25 390 MET A N 1
ATOM 2947 C CA . MET A 1 390 ? 5.299 0.163 -22.432 1.00 89.25 390 MET A CA 1
ATOM 2948 C C . MET A 1 390 ? 4.024 1.018 -22.363 1.00 89.25 390 MET A C 1
ATOM 2950 O O . MET A 1 390 ? 3.920 1.897 -21.509 1.00 89.25 390 MET A O 1
ATOM 2954 N N . VAL A 1 391 ? 3.026 0.744 -23.210 1.00 90.50 391 VAL A N 1
ATOM 2955 C CA . VAL A 1 391 ? 1.719 1.425 -23.161 1.00 90.50 391 VAL A CA 1
ATOM 2956 C C . VAL A 1 391 ? 0.995 1.121 -21.848 1.00 90.50 391 VAL A C 1
ATOM 2958 O O . VAL A 1 391 ? 0.487 2.037 -21.199 1.00 90.50 391 VAL A O 1
ATOM 2961 N N . LEU A 1 392 ? 0.993 -0.144 -21.415 1.00 93.00 392 LEU A N 1
ATOM 2962 C CA . LEU A 1 392 ? 0.424 -0.545 -20.128 1.00 93.00 392 LEU A CA 1
ATOM 2963 C C . LEU A 1 392 ? 1.118 0.166 -18.959 1.00 93.00 392 LEU A C 1
ATOM 2965 O O . LEU A 1 392 ? 0.445 0.663 -18.060 1.00 93.00 392 LEU A O 1
ATOM 2969 N N . PHE A 1 393 ? 2.446 0.271 -18.981 1.00 94.88 393 PHE A N 1
ATOM 2970 C CA . PHE A 1 393 ? 3.215 0.992 -17.974 1.00 94.88 393 PHE A CA 1
ATOM 2971 C C . PHE A 1 393 ? 2.802 2.466 -17.901 1.00 94.88 393 PHE A C 1
ATOM 2973 O O . PHE A 1 393 ? 2.564 2.974 -16.807 1.00 94.88 393 PHE A O 1
ATOM 2980 N N . VAL A 1 394 ? 2.656 3.145 -19.046 1.00 94.94 394 VAL A N 1
ATOM 2981 C CA . VAL A 1 394 ? 2.187 4.541 -19.092 1.00 94.94 394 VAL A CA 1
ATOM 2982 C C . VAL A 1 394 ? 0.782 4.666 -18.496 1.00 94.94 394 VAL A C 1
ATOM 2984 O O . VAL A 1 394 ? 0.544 5.568 -17.692 1.00 94.94 394 VAL A O 1
ATOM 2987 N N . ALA A 1 395 ? -0.129 3.741 -18.814 1.00 95.12 395 ALA A N 1
ATOM 2988 C CA . ALA A 1 395 ? -1.472 3.723 -18.236 1.00 95.12 395 ALA A CA 1
ATOM 2989 C C . ALA A 1 395 ? -1.448 3.514 -16.708 1.00 95.12 395 ALA A C 1
ATOM 2991 O O . ALA A 1 395 ? -2.133 4.224 -15.972 1.00 95.12 395 ALA A O 1
ATOM 2992 N N . LEU A 1 396 ? -0.618 2.592 -16.210 1.00 96.00 396 LEU A N 1
ATOM 2993 C CA . LEU A 1 396 ? -0.449 2.346 -14.774 1.00 96.00 396 LEU A CA 1
ATOM 2994 C C . LEU A 1 396 ? 0.166 3.557 -14.059 1.00 96.00 396 LEU A C 1
ATOM 2996 O O . LEU A 1 396 ? -0.300 3.934 -12.984 1.00 96.00 396 LEU A O 1
ATOM 3000 N N . ALA A 1 397 ? 1.164 4.208 -14.659 1.00 96.06 397 ALA A N 1
ATOM 3001 C CA . ALA A 1 397 ? 1.770 5.426 -14.128 1.00 96.06 397 ALA A CA 1
ATOM 3002 C C . ALA A 1 397 ? 0.766 6.592 -14.072 1.00 96.06 397 ALA A C 1
ATOM 3004 O O . ALA A 1 397 ? 0.727 7.315 -13.075 1.00 96.06 397 ALA A O 1
ATOM 3005 N N . ALA A 1 398 ? -0.100 6.729 -15.084 1.00 94.50 398 ALA A N 1
ATOM 3006 C CA . ALA A 1 398 ? -1.165 7.733 -15.112 1.00 94.50 398 ALA A CA 1
ATOM 3007 C C . ALA A 1 398 ? -2.185 7.559 -13.971 1.00 94.50 398 ALA A C 1
ATOM 3009 O O . ALA A 1 398 ? -2.742 8.545 -13.497 1.00 94.50 398 ALA A O 1
ATOM 3010 N N . VAL A 1 399 ? -2.389 6.330 -13.483 1.00 94.00 399 VAL A N 1
ATOM 3011 C CA . VAL A 1 399 ? -3.184 6.054 -12.272 1.00 94.00 399 VAL A CA 1
ATOM 3012 C C . VAL A 1 399 ? -2.357 6.268 -10.999 1.00 94.00 399 VAL A C 1
ATOM 3014 O O . VAL A 1 399 ? -2.847 6.817 -10.008 1.00 94.00 399 VAL A O 1
ATOM 3017 N N . LYS A 1 400 ? -1.087 5.853 -11.006 1.00 94.62 400 LYS A N 1
ATOM 3018 C CA . LYS A 1 400 ? -0.233 5.848 -9.813 1.00 94.62 400 LYS A CA 1
ATOM 3019 C C . LYS A 1 400 ? 0.198 7.242 -9.357 1.00 94.62 400 LYS A C 1
ATOM 3021 O O . LYS A 1 400 ? 0.267 7.482 -8.151 1.00 94.62 400 LYS A O 1
ATOM 3026 N N . ILE A 1 401 ? 0.456 8.165 -10.284 1.00 95.62 401 ILE A N 1
ATOM 3027 C CA . ILE A 1 401 ? 0.860 9.544 -9.966 1.00 95.62 401 ILE A CA 1
ATOM 3028 C C . ILE A 1 401 ? -0.235 10.279 -9.159 1.00 95.62 401 ILE A C 1
ATOM 3030 O O . ILE A 1 401 ? 0.071 10.754 -8.060 1.00 95.62 401 ILE A O 1
ATOM 3034 N N . PRO A 1 402 ? -1.514 10.324 -9.597 1.00 94.31 402 PRO A N 1
ATOM 3035 C CA . PRO A 1 402 ? -2.604 10.866 -8.783 1.00 94.31 402 PRO A CA 1
ATOM 3036 C C . PRO A 1 402 ? -2.734 10.184 -7.420 1.00 94.31 402 PRO A C 1
ATOM 3038 O O . PRO A 1 402 ? -2.971 10.849 -6.413 1.00 94.31 402 PRO A O 1
ATOM 3041 N N . LEU A 1 403 ? -2.538 8.864 -7.363 1.00 92.88 403 LEU A N 1
ATOM 3042 C CA . LEU A 1 403 ? -2.633 8.095 -6.124 1.00 92.88 403 LEU A CA 1
ATOM 3043 C C . LEU A 1 403 ? -1.541 8.476 -5.111 1.00 92.88 403 LEU A C 1
ATOM 3045 O O . LEU A 1 403 ? -1.821 8.581 -3.915 1.00 92.88 403 LEU A O 1
ATOM 3049 N N . HIS A 1 404 ? -0.315 8.746 -5.569 1.00 94.88 404 HIS A N 1
ATOM 3050 C CA . HIS A 1 404 ? 0.734 9.316 -4.719 1.00 94.88 404 HIS A CA 1
ATOM 3051 C C . HIS A 1 404 ? 0.348 10.692 -4.187 1.00 94.88 404 HIS A C 1
ATOM 3053 O O . HIS A 1 404 ? 0.526 10.942 -2.996 1.00 94.88 404 HIS A O 1
ATOM 3059 N N . LEU A 1 405 ? -0.230 11.552 -5.030 1.00 93.88 405 LEU A N 1
ATOM 3060 C CA . LEU A 1 405 ? -0.674 12.884 -4.624 1.00 93.88 405 LEU A CA 1
ATOM 3061 C C . LEU A 1 405 ? -1.808 12.810 -3.587 1.00 93.88 405 LEU A C 1
ATOM 3063 O O . LEU A 1 405 ? -1.778 13.517 -2.582 1.00 93.88 405 LEU A O 1
ATOM 3067 N N . MET A 1 406 ? -2.768 11.899 -3.762 1.00 91.56 406 MET A N 1
ATOM 3068 C CA . MET A 1 406 ? -3.820 11.628 -2.774 1.00 91.56 406 MET A CA 1
ATOM 3069 C C . MET A 1 406 ? -3.251 11.098 -1.451 1.00 91.56 406 MET A C 1
ATOM 3071 O O . MET A 1 406 ? -3.639 11.543 -0.375 1.00 91.56 406 MET A O 1
ATOM 3075 N N . LEU A 1 407 ? -2.298 10.165 -1.498 1.00 90.50 407 LEU A N 1
ATOM 3076 C CA . LEU A 1 407 ? -1.638 9.663 -0.291 1.00 90.50 407 LEU A CA 1
ATOM 3077 C C . LEU A 1 407 ? -0.814 10.753 0.406 1.00 90.50 407 LEU A C 1
ATOM 3079 O O . LEU A 1 407 ? -0.780 10.780 1.638 1.00 90.50 407 LEU A O 1
ATOM 3083 N N . ALA A 1 408 ? -0.180 11.645 -0.359 1.00 91.88 408 ALA A N 1
ATOM 3084 C CA . ALA A 1 408 ? 0.562 12.781 0.166 1.00 91.88 408 ALA A CA 1
ATOM 3085 C C . ALA A 1 408 ? -0.374 13.774 0.865 1.00 91.88 408 ALA A C 1
ATOM 3087 O O . ALA A 1 408 ? -0.152 14.093 2.030 1.00 91.88 408 ALA A O 1
ATOM 3088 N N . THR A 1 409 ? -1.478 14.174 0.223 1.00 90.56 409 THR A N 1
ATOM 3089 C CA . THR A 1 409 ? -2.466 15.086 0.830 1.00 90.56 409 THR A CA 1
ATOM 3090 C C . THR A 1 409 ? -3.069 14.504 2.104 1.00 90.56 409 THR A C 1
ATOM 3092 O O . THR A 1 409 ? -3.189 15.211 3.106 1.00 90.56 409 THR A O 1
ATOM 3095 N N . VAL A 1 410 ? -3.377 13.203 2.115 1.00 87.31 410 VAL A N 1
ATOM 3096 C CA . VAL A 1 410 ? -3.810 12.486 3.320 1.00 87.31 410 VAL A CA 1
ATOM 3097 C C . VAL A 1 410 ? -2.743 12.606 4.415 1.00 87.31 410 VAL A C 1
ATOM 3099 O O . VAL A 1 410 ? -3.021 13.103 5.503 1.00 87.31 410 VAL A O 1
ATOM 3102 N N . ARG A 1 411 ? -1.491 12.251 4.135 1.00 87.06 411 ARG A N 1
ATOM 3103 C CA . ARG A 1 411 ? -0.415 12.342 5.135 1.00 87.06 411 ARG A CA 1
ATOM 3104 C C . ARG A 1 411 ? -0.189 13.768 5.651 1.00 87.06 411 ARG A C 1
ATOM 3106 O O . ARG A 1 411 ? -0.022 13.941 6.856 1.00 87.06 411 ARG A O 1
ATOM 3113 N N . THR A 1 412 ? -0.246 14.781 4.788 1.00 90.44 412 THR A N 1
ATOM 3114 C CA . THR A 1 412 ? -0.141 16.194 5.185 1.00 90.44 412 THR A CA 1
ATOM 3115 C C . THR A 1 412 ? -1.289 16.603 6.097 1.00 90.44 412 THR A C 1
ATOM 3117 O O . THR A 1 412 ? -1.054 17.190 7.147 1.00 90.44 412 THR A O 1
ATOM 3120 N N . GLN A 1 413 ? -2.526 16.238 5.764 1.00 86.50 413 GLN A N 1
ATOM 3121 C CA . GLN A 1 413 ? -3.685 16.526 6.612 1.00 86.50 413 GLN A CA 1
ATOM 3122 C C . GLN A 1 413 ? -3.595 15.835 7.984 1.00 86.50 413 GLN A C 1
ATOM 3124 O O . GLN A 1 413 ? -3.919 16.465 8.992 1.00 86.50 413 GLN A O 1
ATOM 3129 N N . ASP A 1 414 ? -3.136 14.578 8.048 1.00 83.12 414 ASP A N 1
ATOM 3130 C CA . ASP A 1 414 ? -2.932 13.863 9.320 1.00 83.12 414 ASP A CA 1
ATOM 3131 C C . ASP A 1 414 ? -1.883 14.580 10.184 1.00 83.12 414 ASP A C 1
ATOM 3133 O O . ASP A 1 414 ? -2.088 14.794 11.381 1.00 83.12 414 ASP A O 1
ATOM 3137 N N . TYR A 1 415 ? -0.785 15.021 9.564 1.00 86.31 415 TYR A N 1
ATOM 3138 C CA . TYR A 1 415 ? 0.265 15.769 10.248 1.00 86.31 415 TYR A CA 1
ATOM 3139 C C . TYR A 1 415 ? -0.210 17.156 10.715 1.00 86.31 415 TYR A C 1
ATOM 3141 O O . TYR A 1 415 ? 0.052 17.552 11.850 1.00 86.31 415 TYR A O 1
ATOM 3149 N N . CYS A 1 416 ? -0.988 17.881 9.908 1.00 84.38 416 CYS A N 1
ATOM 3150 C CA . CYS A 1 416 ? -1.589 19.152 10.320 1.00 84.38 416 CYS A CA 1
ATOM 3151 C C . CYS A 1 416 ? -2.533 18.980 11.520 1.00 84.38 416 CYS A C 1
ATOM 3153 O O . CYS A 1 416 ? -2.464 19.761 12.469 1.00 84.38 416 CYS A O 1
ATOM 3155 N N . ARG A 1 417 ? -3.377 17.937 11.527 1.00 79.75 417 ARG A N 1
ATOM 3156 C CA . ARG A 1 417 ? -4.254 17.617 12.671 1.00 79.75 417 ARG A CA 1
ATOM 3157 C C . ARG A 1 417 ? -3.451 17.295 13.928 1.00 79.75 417 ARG A C 1
ATOM 3159 O O . ARG A 1 417 ? -3.809 17.757 15.010 1.00 79.75 417 ARG A O 1
ATOM 3166 N N . TYR A 1 418 ? -2.348 16.559 13.784 1.00 80.44 418 TYR A N 1
ATOM 3167 C CA . TYR A 1 418 ? -1.410 16.313 14.878 1.00 80.44 418 TYR A CA 1
ATOM 3168 C C . TYR A 1 418 ? -0.867 17.626 15.464 1.00 80.44 418 TYR A C 1
ATOM 3170 O O . TYR A 1 418 ? -0.880 17.806 16.682 1.00 80.44 418 TYR A O 1
ATOM 3178 N N . LEU A 1 419 ? -0.438 18.567 14.615 1.00 81.00 419 LEU A N 1
ATOM 3179 C CA . LEU A 1 419 ? 0.080 19.862 15.065 1.00 81.00 419 LEU A CA 1
ATOM 3180 C C . LEU A 1 419 ? -0.973 20.693 15.810 1.00 81.00 419 LEU A C 1
ATOM 3182 O O . LEU A 1 419 ? -0.645 21.314 16.821 1.00 81.00 419 LEU A O 1
ATOM 3186 N N . VAL A 1 420 ? -2.225 20.691 15.343 1.00 78.25 420 VAL A N 1
ATOM 3187 C CA . VAL A 1 420 ? -3.336 21.381 16.020 1.00 78.25 420 VAL A CA 1
ATOM 3188 C C . VAL A 1 420 ? -3.603 20.761 17.390 1.00 78.25 420 VAL A C 1
ATOM 3190 O O . VAL A 1 420 ? -3.613 21.482 18.384 1.00 78.25 420 VAL A O 1
ATOM 3193 N N . SER A 1 421 ? -3.727 19.431 17.466 1.00 72.12 421 SER A N 1
ATOM 3194 C CA . SER A 1 421 ? -3.924 18.716 18.735 1.00 72.12 421 SER A CA 1
ATOM 3195 C C . SER A 1 421 ? -2.802 19.011 19.733 1.00 72.12 421 SER A C 1
ATOM 3197 O O . SER A 1 421 ? -3.080 19.307 20.893 1.00 72.12 421 SER A O 1
ATOM 3199 N N . LYS A 1 422 ? -1.544 19.012 19.274 1.00 74.62 422 LYS A N 1
ATOM 3200 C CA . LYS A 1 422 ? -0.384 19.335 20.112 1.00 74.62 422 LYS A CA 1
ATOM 3201 C C . LYS A 1 422 ? -0.467 20.755 20.679 1.00 74.62 422 LYS A C 1
ATOM 3203 O O . LYS A 1 422 ? -0.228 20.931 21.870 1.00 74.62 422 LYS A O 1
ATOM 3208 N N . LYS A 1 423 ? -0.830 21.751 19.857 1.00 74.50 423 LYS A N 1
ATOM 3209 C CA . LYS A 1 423 ? -1.001 23.145 20.305 1.00 74.50 423 LYS A CA 1
ATOM 3210 C C . LYS A 1 423 ? -2.095 23.265 21.367 1.00 74.50 423 LYS A C 1
ATOM 3212 O O . LYS A 1 423 ? -1.838 23.859 22.407 1.00 74.50 423 LYS A O 1
ATOM 3217 N N . SER A 1 424 ? -3.262 22.656 21.149 1.00 64.50 424 SER A N 1
ATOM 3218 C CA . SER A 1 424 ? -4.373 22.685 22.112 1.00 64.50 424 SER A CA 1
ATOM 3219 C C . SER A 1 424 ? -3.999 22.071 23.464 1.00 64.50 424 SER A C 1
ATOM 3221 O O . SER A 1 424 ? -4.320 22.648 24.499 1.00 64.50 424 SER A O 1
ATOM 3223 N N . THR A 1 425 ? -3.267 20.950 23.479 1.00 63.75 425 THR A N 1
ATOM 3224 C CA . THR A 1 425 ? -2.772 20.341 24.726 1.00 63.75 425 THR A CA 1
ATOM 3225 C C . THR A 1 425 ? -1.764 21.243 25.441 1.00 63.75 425 THR A C 1
ATOM 3227 O O . THR A 1 425 ? -1.837 21.395 26.656 1.00 63.75 425 THR A O 1
ATOM 3230 N N . THR A 1 426 ? -0.844 21.883 24.711 1.00 65.62 426 THR A N 1
ATOM 3231 C CA . THR A 1 426 ? 0.115 22.826 25.310 1.00 65.62 426 THR A CA 1
ATOM 3232 C C . THR A 1 426 ? -0.581 24.053 25.903 1.00 65.62 426 THR A C 1
ATOM 3234 O O . THR A 1 426 ? -0.219 24.475 26.997 1.00 65.62 426 THR A O 1
ATOM 3237 N N . THR A 1 427 ? -1.603 24.596 25.234 1.00 58.62 427 THR A N 1
ATOM 3238 C CA . THR A 1 427 ? -2.397 25.720 25.755 1.00 58.62 427 THR A CA 1
ATOM 3239 C C . THR A 1 427 ? -3.202 25.324 26.996 1.00 58.62 427 THR A C 1
ATOM 3241 O O . THR A 1 427 ? -3.202 26.080 27.960 1.00 58.62 427 THR A O 1
ATOM 3244 N N . ALA A 1 428 ? -3.810 24.131 27.019 1.00 54.16 428 ALA A N 1
ATOM 3245 C CA . ALA A 1 428 ? -4.563 23.635 28.175 1.00 54.16 428 ALA A CA 1
ATOM 3246 C C . ALA A 1 428 ? -3.680 23.453 29.427 1.00 54.16 428 ALA A C 1
ATOM 3248 O O . ALA A 1 428 ? -4.067 23.868 30.518 1.00 54.16 428 ALA A O 1
ATOM 3249 N N . ILE A 1 429 ? -2.466 22.910 29.264 1.00 56.03 429 ILE A N 1
ATOM 3250 C CA . ILE A 1 429 ? -1.494 22.748 30.362 1.00 56.03 429 ILE A CA 1
ATOM 3251 C C . ILE A 1 429 ? -0.976 24.111 30.854 1.00 56.03 429 ILE A C 1
ATOM 3253 O O . ILE A 1 429 ? -0.775 24.313 32.051 1.00 56.03 429 ILE A O 1
ATOM 3257 N N . ALA A 1 430 ? -0.780 25.071 29.945 1.00 54.12 430 ALA A N 1
ATOM 3258 C CA . ALA A 1 430 ? -0.367 26.423 30.315 1.00 54.12 430 ALA A CA 1
ATOM 3259 C C . ALA A 1 430 ? -1.450 27.164 31.122 1.00 54.12 430 ALA A C 1
ATOM 3261 O O . ALA A 1 430 ? -1.114 27.925 32.024 1.00 54.12 430 ALA A O 1
ATOM 3262 N N . THR A 1 431 ? -2.736 26.913 30.850 1.00 51.94 431 THR A N 1
ATOM 3263 C CA . THR A 1 431 ? -3.847 27.492 31.623 1.00 51.94 431 THR A CA 1
ATOM 3264 C C . THR A 1 431 ? -4.063 26.835 32.989 1.00 51.94 431 THR A C 1
ATOM 3266 O O . THR A 1 431 ? -4.514 27.512 33.905 1.00 51.94 431 THR A O 1
ATOM 3269 N N . THR A 1 432 ? -3.715 25.555 33.172 1.00 49.78 432 THR A N 1
ATOM 3270 C CA . THR A 1 432 ? -3.839 24.870 34.475 1.00 49.78 432 THR A CA 1
ATOM 3271 C C . THR A 1 432 ? -2.669 25.147 35.420 1.00 49.78 432 THR A C 1
ATOM 3273 O O . THR A 1 432 ? -2.853 25.127 36.630 1.00 49.78 432 THR A O 1
ATOM 3276 N N . ASN A 1 433 ? -1.484 25.475 34.895 1.00 47.38 433 ASN A N 1
ATOM 3277 C CA . ASN A 1 433 ? -0.300 25.790 35.709 1.00 47.38 433 ASN A CA 1
ATOM 3278 C C . ASN A 1 433 ? -0.213 27.270 36.135 1.00 47.38 433 ASN A C 1
ATOM 3280 O O . ASN A 1 433 ? 0.799 27.692 36.686 1.00 47.38 433 ASN A O 1
ATOM 3284 N N . GLY A 1 434 ? -1.261 28.062 35.888 1.00 41.84 434 GLY A N 1
ATOM 3285 C CA . GLY A 1 434 ? -1.352 29.459 36.321 1.00 41.84 434 GLY A CA 1
ATOM 3286 C C . GLY A 1 434 ? -1.777 29.653 37.779 1.00 41.84 434 GLY A C 1
ATOM 3287 O O . GLY A 1 434 ? -1.946 30.797 38.187 1.00 41.84 434 GLY A O 1
ATOM 3288 N N . ASN A 1 435 ? -1.992 28.581 38.553 1.00 45.97 435 ASN A N 1
ATOM 3289 C CA . ASN A 1 435 ? -2.461 28.703 39.933 1.00 45.97 435 ASN A CA 1
ATOM 3290 C C . ASN A 1 435 ? -2.045 27.508 40.814 1.00 45.97 435 ASN A C 1
ATOM 3292 O O . ASN A 1 435 ? -2.869 26.639 41.089 1.00 45.97 435 ASN A O 1
ATOM 3296 N N . SER A 1 436 ? -0.774 27.417 41.221 1.00 38.12 436 SER A N 1
ATOM 3297 C CA . SER A 1 436 ? -0.352 26.839 42.519 1.00 38.12 436 SER A CA 1
ATOM 3298 C C . SER A 1 436 ? 1.169 26.870 42.698 1.00 38.12 436 SER A C 1
ATOM 3300 O O . SER A 1 436 ? 1.941 26.540 41.798 1.00 38.12 436 SER A O 1
ATOM 3302 N N . ASP A 1 437 ? 1.562 27.276 43.901 1.00 36.06 437 ASP A N 1
ATOM 3303 C CA . ASP A 1 437 ? 2.915 27.296 44.433 1.00 36.06 437 ASP A CA 1
ATOM 3304 C C . ASP A 1 437 ? 3.563 25.906 44.509 1.00 36.06 437 ASP A C 1
ATOM 3306 O O . ASP A 1 437 ? 2.905 24.902 44.759 1.00 36.06 437 ASP A O 1
ATOM 3310 N N . GLY A 1 438 ? 4.893 25.899 44.386 1.00 38.69 438 GLY A N 1
ATOM 3311 C CA . GLY A 1 438 ? 5.792 25.132 45.251 1.00 38.69 438 GLY A CA 1
ATOM 3312 C C . GLY A 1 438 ? 5.668 23.602 45.308 1.00 38.69 438 GLY A C 1
ATOM 3313 O O . GLY A 1 438 ? 4.831 23.053 46.009 1.00 38.69 438 GLY A O 1
ATOM 3314 N N . ASN A 1 439 ? 6.716 22.953 44.789 1.00 37.69 439 ASN A N 1
ATOM 3315 C CA . ASN A 1 439 ? 7.231 21.644 45.211 1.00 37.69 439 ASN A CA 1
ATOM 3316 C C . ASN A 1 439 ? 6.439 20.398 44.761 1.00 37.69 439 ASN A C 1
ATOM 3318 O O . ASN A 1 439 ? 5.377 20.071 45.278 1.00 37.69 439 ASN A O 1
ATOM 3322 N N . GLY A 1 440 ? 7.025 19.612 43.853 1.00 28.48 440 GLY A N 1
ATOM 3323 C CA . GLY A 1 440 ? 6.481 18.302 43.501 1.00 28.48 440 GLY A CA 1
ATOM 3324 C C . GLY A 1 440 ? 7.264 17.605 42.398 1.00 28.48 440 GLY A C 1
ATOM 3325 O O . GLY A 1 440 ? 7.398 18.121 41.293 1.00 28.48 440 GLY A O 1
ATOM 3326 N N . ASN A 1 441 ? 7.791 16.424 42.722 1.00 31.19 441 ASN A N 1
ATOM 3327 C CA . ASN A 1 441 ? 8.447 15.477 41.825 1.00 31.19 441 ASN A CA 1
ATOM 3328 C C . ASN A 1 441 ? 7.807 15.414 40.428 1.00 31.19 441 ASN A C 1
ATOM 3330 O O . ASN A 1 441 ? 6.618 15.129 40.297 1.00 31.19 441 ASN A O 1
ATOM 3334 N N . LYS A 1 442 ? 8.643 15.537 39.388 1.00 31.34 442 LYS A N 1
ATOM 3335 C CA . LYS A 1 442 ? 8.350 15.028 38.042 1.00 31.34 442 LYS A CA 1
ATOM 3336 C C . LYS A 1 442 ? 8.175 13.508 38.139 1.00 31.34 442 LYS A C 1
ATOM 3338 O O . LYS A 1 442 ? 9.142 12.762 38.024 1.00 31.34 442 LYS A O 1
ATOM 3343 N N . LYS A 1 443 ? 6.956 13.050 38.417 1.00 30.86 443 LYS A N 1
ATOM 3344 C CA . LYS A 1 443 ? 6.526 11.707 38.038 1.00 30.86 443 LYS A CA 1
ATOM 3345 C C . LYS A 1 443 ? 5.968 11.808 36.632 1.00 30.86 443 LYS A C 1
ATOM 3347 O O . LYS A 1 443 ? 5.082 12.616 36.368 1.00 30.86 443 LYS A O 1
ATOM 3352 N N . ASP A 1 444 ? 6.571 11.023 35.756 1.00 35.62 444 ASP A N 1
ATOM 3353 C CA . ASP A 1 444 ? 6.188 10.843 34.370 1.00 35.62 444 ASP A CA 1
ATOM 3354 C C . ASP A 1 444 ? 4.720 10.407 34.301 1.00 35.62 444 ASP A C 1
ATOM 3356 O O . ASP A 1 444 ? 4.373 9.269 34.614 1.00 35.62 444 ASP A O 1
ATOM 3360 N N . ASP A 1 445 ? 3.848 11.348 33.947 1.00 32.50 445 ASP A N 1
ATOM 3361 C CA . ASP A 1 445 ? 2.469 11.053 33.592 1.00 32.50 445 ASP A CA 1
ATOM 3362 C C . ASP A 1 445 ? 2.485 10.508 32.158 1.00 32.50 445 ASP A C 1
ATOM 3364 O O . ASP A 1 445 ? 2.592 11.252 31.176 1.00 32.50 445 ASP A O 1
ATOM 3368 N N . ASP A 1 446 ? 2.456 9.179 32.052 1.00 32.38 446 ASP A N 1
ATOM 3369 C CA . ASP A 1 446 ? 2.361 8.385 30.821 1.00 32.38 446 ASP A CA 1
ATOM 3370 C C . ASP A 1 446 ? 0.961 8.522 30.177 1.00 32.38 446 ASP A C 1
ATOM 3372 O O . ASP A 1 446 ? 0.304 7.562 29.761 1.00 32.38 446 ASP A O 1
ATOM 3376 N N . GLY A 1 447 ? 0.491 9.766 30.056 1.00 30.69 447 GLY A N 1
ATOM 3377 C CA . GLY A 1 447 ? -0.664 10.139 29.261 1.00 30.69 447 GLY A CA 1
ATOM 3378 C C . GLY A 1 447 ? -0.400 9.765 27.808 1.00 30.69 447 GLY A C 1
ATOM 3379 O O . GLY A 1 447 ? 0.367 10.429 27.105 1.00 30.69 447 GLY A O 1
ATOM 3380 N N . LYS A 1 448 ? -1.025 8.671 27.363 1.00 36.00 448 LYS A N 1
ATOM 3381 C CA . LYS A 1 448 ? -1.007 8.136 25.994 1.00 36.00 448 LYS A CA 1
ATOM 3382 C C . LYS A 1 448 ? -1.223 9.278 24.991 1.00 36.00 448 LYS A C 1
ATOM 3384 O O . LYS A 1 448 ? -2.352 9.679 24.708 1.00 36.00 448 LYS A O 1
ATOM 3389 N N . LYS A 1 449 ? -0.124 9.831 24.462 1.00 36.31 449 LYS A N 1
ATOM 3390 C CA . LYS A 1 449 ? -0.155 10.911 23.467 1.00 36.31 449 LYS A CA 1
ATOM 3391 C C . LYS A 1 449 ? -0.993 10.426 22.283 1.00 36.31 449 LYS A C 1
ATOM 3393 O O . LYS A 1 449 ? -0.749 9.313 21.809 1.00 36.31 449 LYS A O 1
ATOM 3398 N N . PRO A 1 450 ? -1.964 11.210 21.787 1.00 34.50 450 PRO A N 1
ATOM 3399 C CA . PRO A 1 450 ? -2.785 10.773 20.674 1.00 34.50 450 PRO A CA 1
ATOM 3400 C C . PRO A 1 450 ? -1.875 10.549 19.462 1.00 34.50 450 PRO A C 1
ATOM 3402 O O . PRO A 1 450 ? -1.278 11.483 18.921 1.00 34.50 450 PRO A O 1
ATOM 3405 N N . ASN A 1 451 ? -1.736 9.290 19.044 1.00 38.69 451 ASN A N 1
ATOM 3406 C CA . ASN A 1 451 ? -1.144 8.942 17.758 1.00 38.69 451 ASN A CA 1
ATOM 3407 C C . ASN A 1 451 ? -2.134 9.381 16.674 1.00 38.69 451 ASN A C 1
ATOM 3409 O O . ASN A 1 451 ? -2.982 8.611 16.237 1.00 38.69 451 ASN A O 1
ATOM 3413 N N . VAL A 1 452 ? -2.071 10.657 16.290 1.00 48.81 452 VAL A N 1
ATOM 3414 C CA . VAL A 1 452 ? -2.962 11.234 15.268 1.00 48.81 452 VAL A CA 1
ATOM 3415 C C . VAL A 1 452 ? -2.573 10.759 13.857 1.00 48.81 452 VAL A C 1
ATOM 3417 O O . VAL A 1 452 ? -3.405 10.766 12.955 1.00 48.81 452 VAL A O 1
ATOM 3420 N N . ALA A 1 453 ? -1.334 10.291 13.659 1.00 49.34 453 ALA A N 1
ATOM 3421 C CA . ALA A 1 453 ? -0.889 9.686 12.407 1.00 49.34 453 ALA A CA 1
ATOM 3422 C C . ALA A 1 453 ? -1.041 8.160 12.460 1.00 49.34 453 ALA A C 1
ATOM 3424 O O . ALA A 1 453 ? -0.389 7.485 13.259 1.00 49.34 453 ALA A O 1
ATOM 3425 N N . LEU A 1 454 ? -1.876 7.608 11.575 1.00 54.06 454 LEU A N 1
ATOM 3426 C CA . LEU A 1 454 ? -2.018 6.159 11.447 1.00 54.06 454 LEU A CA 1
ATOM 3427 C C . LEU A 1 454 ? -0.683 5.536 11.007 1.00 54.06 454 LEU A C 1
ATOM 3429 O O . LEU A 1 454 ? -0.061 6.025 10.046 1.00 54.06 454 LEU A O 1
ATOM 3433 N N . PRO A 1 455 ? -0.233 4.457 11.672 1.00 56.34 455 PRO A N 1
ATOM 3434 C CA . PRO A 1 455 ? 0.981 3.760 11.278 1.00 56.34 455 PRO A CA 1
ATOM 3435 C C . PRO A 1 455 ? 0.871 3.253 9.834 1.00 56.34 455 PRO A C 1
ATOM 3437 O O . PRO A 1 455 ? -0.214 3.001 9.310 1.00 56.34 455 PRO A O 1
ATOM 3440 N N . ALA A 1 456 ? 2.013 3.136 9.153 1.00 57.34 456 ALA A N 1
ATOM 3441 C CA . ALA A 1 456 ? 2.046 2.566 7.811 1.00 57.34 456 ALA A CA 1
ATOM 3442 C C . ALA A 1 456 ? 1.605 1.094 7.846 1.00 57.34 456 ALA A C 1
ATOM 3444 O O . ALA A 1 456 ? 2.245 0.269 8.502 1.00 57.34 456 ALA A O 1
ATOM 3445 N N . VAL A 1 457 ? 0.532 0.785 7.120 1.00 70.19 457 VAL A N 1
ATOM 3446 C CA . VAL A 1 457 ? 0.048 -0.583 6.900 1.00 70.19 457 VAL A CA 1
ATOM 3447 C C . VAL A 1 457 ? 0.913 -1.330 5.882 1.00 70.19 457 VAL A C 1
ATOM 3449 O O . VAL A 1 457 ? 1.609 -0.697 5.080 1.00 70.19 457 VAL A O 1
ATOM 3452 N N . GLY A 1 458 ? 0.888 -2.665 5.925 1.00 71.06 458 GLY A N 1
ATOM 3453 C CA . GLY A 1 458 ? 1.711 -3.527 5.066 1.00 71.06 458 GLY A CA 1
ATOM 3454 C C . GLY A 1 458 ? 1.515 -3.246 3.574 1.00 71.06 458 GLY A C 1
ATOM 3455 O O . GLY A 1 458 ? 2.487 -3.202 2.824 1.00 71.06 458 GLY A O 1
ATOM 3456 N N . GLU A 1 459 ? 0.287 -2.917 3.169 1.00 81.25 459 GLU A N 1
ATOM 3457 C CA . GLU A 1 459 ? -0.073 -2.544 1.799 1.00 81.25 459 GLU A CA 1
ATOM 3458 C C . GLU A 1 459 ? 0.683 -1.303 1.328 1.00 81.25 459 GLU A C 1
ATOM 3460 O O . GLU A 1 459 ? 1.206 -1.271 0.221 1.00 81.25 459 GLU A O 1
ATOM 3465 N N . GLY A 1 460 ? 0.817 -0.285 2.182 1.00 84.00 460 GLY A N 1
ATOM 3466 C CA . GLY A 1 460 ? 1.541 0.933 1.813 1.00 84.00 460 GLY A CA 1
ATOM 3467 C C . GLY A 1 460 ? 3.022 0.667 1.539 1.00 84.00 460 GLY A C 1
ATOM 3468 O O . GLY A 1 460 ? 3.582 1.227 0.602 1.00 84.00 460 GLY A O 1
ATOM 3469 N N . LYS A 1 461 ? 3.634 -0.221 2.327 1.00 83.94 461 LYS A N 1
ATOM 3470 C CA . LYS A 1 461 ? 5.053 -0.580 2.206 1.00 83.94 461 LYS A CA 1
ATOM 3471 C C . LYS A 1 461 ? 5.316 -1.453 0.985 1.00 83.94 461 LYS A C 1
ATOM 3473 O O . LYS A 1 461 ? 6.262 -1.198 0.248 1.00 83.94 461 LYS A O 1
ATOM 3478 N N . LEU A 1 462 ? 4.459 -2.450 0.745 1.00 88.31 462 LEU A N 1
ATOM 3479 C CA . LEU A 1 462 ? 4.539 -3.271 -0.463 1.00 88.31 462 LEU A CA 1
ATOM 3480 C C . LEU A 1 462 ? 4.314 -2.424 -1.722 1.00 88.31 462 LEU A C 1
ATOM 3482 O O . LEU A 1 462 ? 4.972 -2.659 -2.734 1.00 88.31 462 LEU A O 1
ATOM 3486 N N . ALA A 1 463 ? 3.436 -1.418 -1.661 1.00 92.69 463 ALA A N 1
ATOM 3487 C CA . ALA A 1 463 ? 3.212 -0.518 -2.783 1.00 92.69 463 ALA A CA 1
ATOM 3488 C C . ALA A 1 463 ? 4.483 0.251 -3.173 1.00 92.69 463 ALA A C 1
ATOM 3490 O O . ALA A 1 463 ? 4.863 0.219 -4.344 1.00 92.69 463 ALA A O 1
ATOM 3491 N N . THR A 1 464 ? 5.147 0.905 -2.211 1.00 91.19 464 THR A N 1
ATOM 3492 C CA . THR A 1 464 ? 6.406 1.631 -2.460 1.00 91.19 464 THR A CA 1
ATOM 3493 C C . THR A 1 464 ? 7.508 0.671 -2.920 1.00 91.19 464 THR A C 1
ATOM 3495 O O . THR A 1 464 ? 8.111 0.896 -3.963 1.00 91.19 464 THR A O 1
ATOM 3498 N N . CYS A 1 465 ? 7.693 -0.459 -2.226 1.00 91.12 465 CYS A N 1
ATOM 3499 C CA . CYS A 1 465 ? 8.677 -1.482 -2.594 1.00 91.12 465 CYS A CA 1
ATOM 3500 C C . CYS A 1 465 ? 8.505 -1.965 -4.042 1.00 91.12 465 CYS A C 1
ATOM 3502 O O . CYS A 1 465 ? 9.470 -2.032 -4.798 1.00 91.12 465 CYS A O 1
ATOM 3504 N N . SER A 1 466 ? 7.281 -2.321 -4.439 1.00 94.25 466 SER A N 1
ATOM 3505 C CA . SER A 1 466 ? 7.021 -2.847 -5.785 1.00 94.25 466 SER A CA 1
ATOM 3506 C C . SER A 1 466 ? 7.319 -1.799 -6.859 1.00 94.25 466 SER A C 1
ATOM 3508 O O . SER A 1 466 ? 7.882 -2.129 -7.898 1.00 94.25 466 SER A O 1
ATOM 3510 N N . GLU A 1 467 ? 6.995 -0.530 -6.596 1.00 96.06 467 GLU A N 1
ATOM 3511 C CA . GLU A 1 467 ? 7.305 0.585 -7.498 1.00 96.06 467 GLU A CA 1
ATOM 3512 C C . GLU A 1 467 ? 8.813 0.816 -7.631 1.00 96.06 467 GLU A C 1
ATOM 3514 O O . GLU A 1 467 ? 9.321 0.922 -8.744 1.00 96.06 467 GLU A O 1
ATOM 3519 N N . ASN A 1 468 ? 9.545 0.834 -6.516 1.00 94.50 468 ASN A N 1
ATOM 3520 C CA . ASN A 1 468 ? 10.993 1.033 -6.519 1.00 94.50 468 ASN A CA 1
ATOM 3521 C C . ASN A 1 468 ? 11.712 -0.079 -7.294 1.00 94.50 468 ASN A C 1
ATOM 3523 O O . ASN A 1 468 ? 12.593 0.199 -8.110 1.00 94.50 468 ASN A O 1
ATOM 3527 N N . VAL A 1 469 ? 11.292 -1.335 -7.110 1.00 94.69 469 VAL A N 1
ATOM 3528 C CA . VAL A 1 469 ? 11.824 -2.477 -7.871 1.00 94.69 469 VAL A CA 1
ATOM 3529 C C . VAL A 1 469 ? 11.449 -2.372 -9.354 1.00 94.69 469 VAL A C 1
ATOM 3531 O O . VAL A 1 469 ? 12.279 -2.658 -10.216 1.00 94.69 469 VAL A O 1
ATOM 3534 N N . ALA A 1 470 ? 10.243 -1.902 -9.686 1.00 96.44 470 ALA A N 1
ATOM 3535 C CA . ALA A 1 470 ? 9.864 -1.643 -11.075 1.00 96.44 470 ALA A CA 1
ATOM 3536 C C . ALA A 1 470 ? 10.770 -0.574 -11.718 1.00 96.44 470 ALA A C 1
ATOM 3538 O O . ALA A 1 470 ? 11.274 -0.785 -12.823 1.00 96.44 470 ALA A O 1
ATOM 3539 N N . CYS A 1 471 ? 11.044 0.524 -11.004 1.00 94.94 471 CYS A N 1
ATOM 3540 C CA . CYS A 1 471 ? 11.965 1.590 -11.413 1.00 94.94 471 CYS A CA 1
ATOM 3541 C C . CYS A 1 471 ? 13.431 1.133 -11.497 1.00 94.94 471 CYS A C 1
ATOM 3543 O O . CYS A 1 471 ? 14.197 1.700 -12.270 1.00 94.94 471 CYS A O 1
ATOM 3545 N N . MET A 1 472 ? 13.824 0.100 -10.749 1.00 95.31 472 MET A N 1
ATOM 3546 C CA . MET A 1 472 ? 15.141 -0.535 -10.859 1.00 95.31 472 MET A CA 1
ATOM 3547 C C . MET A 1 472 ? 15.267 -1.385 -12.134 1.00 95.31 472 MET A C 1
ATOM 3549 O O . MET A 1 472 ? 16.324 -1.398 -12.761 1.00 95.31 472 MET A O 1
ATOM 3553 N N . ILE A 1 473 ? 14.202 -2.091 -12.530 1.00 96.19 473 ILE A N 1
ATOM 3554 C CA . ILE A 1 473 ? 14.211 -3.020 -13.675 1.00 96.19 473 ILE A CA 1
ATOM 3555 C C . ILE A 1 473 ? 13.978 -2.295 -15.009 1.00 96.19 473 ILE A C 1
ATOM 3557 O O . ILE A 1 473 ? 14.600 -2.638 -16.018 1.00 96.19 473 ILE A O 1
ATOM 3561 N N . ALA A 1 474 ? 13.120 -1.270 -15.018 1.00 94.31 474 ALA A N 1
ATOM 3562 C CA . ALA A 1 474 ? 12.752 -0.516 -16.217 1.00 94.31 474 ALA A CA 1
ATOM 3563 C C . ALA A 1 474 ? 13.949 0.024 -17.042 1.00 94.31 474 ALA A C 1
ATOM 3565 O O . ALA A 1 474 ? 13.898 -0.111 -18.267 1.00 94.31 474 ALA A O 1
ATOM 3566 N N . PRO A 1 475 ? 15.051 0.547 -16.445 1.00 94.44 475 PRO A N 1
ATOM 3567 C CA . PRO A 1 475 ? 16.255 0.955 -17.175 1.00 94.44 475 PRO A CA 1
ATOM 3568 C C . PRO A 1 475 ? 16.799 -0.130 -18.100 1.00 94.44 475 PRO A C 1
ATOM 3570 O O . PRO A 1 475 ? 17.071 0.111 -19.275 1.00 94.44 475 PRO A O 1
ATOM 3573 N N . LEU A 1 476 ? 16.931 -1.344 -17.566 1.00 91.94 476 LEU A N 1
ATOM 3574 C CA . LEU A 1 476 ? 17.482 -2.484 -18.286 1.00 91.94 476 LEU A CA 1
ATOM 3575 C C . LEU A 1 476 ? 16.474 -3.016 -19.307 1.00 91.94 476 LEU A C 1
ATOM 3577 O O . LEU A 1 476 ? 16.853 -3.297 -20.441 1.00 91.94 476 LEU A O 1
ATOM 3581 N N . ALA A 1 477 ? 15.190 -3.081 -18.940 1.00 90.81 477 ALA A N 1
ATOM 3582 C CA . ALA A 1 477 ? 14.113 -3.467 -19.852 1.00 90.81 477 ALA A CA 1
ATOM 3583 C C . ALA A 1 477 ? 14.085 -2.573 -21.103 1.00 90.81 477 ALA A C 1
ATOM 3585 O O . ALA A 1 477 ? 13.964 -3.052 -22.230 1.00 90.81 477 ALA A O 1
ATOM 3586 N N . TRP A 1 478 ? 14.232 -1.264 -20.904 1.00 90.44 478 TRP A N 1
ATOM 3587 C CA . TRP A 1 478 ? 14.278 -0.277 -21.975 1.00 90.44 478 TRP A CA 1
ATOM 3588 C C . TRP A 1 478 ? 15.561 -0.369 -22.815 1.00 90.44 478 TRP A C 1
ATOM 3590 O O . TRP A 1 478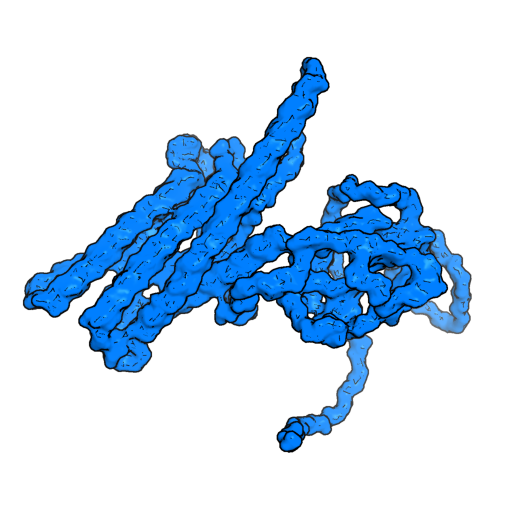 ? 15.480 -0.299 -24.041 1.00 90.44 478 TRP A O 1
ATOM 3600 N N . PHE A 1 479 ? 16.722 -0.594 -22.189 1.00 88.81 479 PHE A N 1
ATOM 3601 C CA . PHE A 1 479 ? 17.988 -0.790 -22.901 1.00 88.81 479 PHE A CA 1
ATOM 3602 C C . PHE A 1 479 ? 17.950 -2.019 -23.824 1.00 88.81 479 PHE A C 1
ATOM 3604 O O . PHE A 1 479 ? 18.286 -1.924 -25.005 1.00 88.81 479 PHE A O 1
ATOM 3611 N N . PHE A 1 480 ? 17.506 -3.173 -23.312 1.00 86.06 480 PHE A N 1
ATOM 3612 C CA . PHE A 1 480 ? 17.473 -4.415 -24.090 1.00 86.06 480 PHE A CA 1
ATOM 3613 C C . PHE A 1 480 ? 16.431 -4.394 -25.214 1.00 86.06 480 PHE A C 1
ATOM 3615 O O . PHE A 1 480 ? 16.642 -5.047 -26.235 1.00 86.06 480 PHE A O 1
ATOM 3622 N N . ALA A 1 481 ? 15.368 -3.586 -25.087 1.00 81.31 481 ALA A N 1
ATOM 3623 C CA . ALA A 1 481 ? 14.325 -3.445 -26.111 1.00 81.31 481 ALA A CA 1
ATOM 3624 C C . ALA A 1 481 ? 14.861 -2.935 -27.461 1.00 81.31 481 ALA A C 1
ATOM 3626 O O . ALA A 1 481 ? 14.204 -3.074 -28.489 1.00 81.31 481 ALA A O 1
ATOM 3627 N N . ARG A 1 482 ? 16.071 -2.368 -27.472 1.00 77.75 482 ARG A N 1
ATOM 3628 C CA . ARG A 1 482 ? 16.766 -1.927 -28.679 1.00 77.75 482 ARG A CA 1
ATOM 3629 C C . ARG A 1 482 ? 17.255 -3.077 -29.573 1.00 77.75 482 ARG A C 1
ATOM 3631 O O . ARG A 1 482 ? 17.472 -2.849 -30.762 1.00 77.75 482 ARG A O 1
ATOM 3638 N N . PHE A 1 483 ? 17.480 -4.276 -29.032 1.00 76.94 483 PHE A N 1
ATOM 3639 C CA . PHE A 1 483 ? 18.090 -5.388 -29.770 1.00 76.94 483 PHE A CA 1
ATOM 3640 C C . PHE A 1 483 ? 17.016 -6.400 -30.217 1.00 76.94 483 PHE A C 1
ATOM 3642 O O . PHE A 1 483 ? 16.473 -7.104 -29.372 1.00 76.94 483 PHE A O 1
ATOM 3649 N N . PRO A 1 484 ? 16.706 -6.517 -31.523 1.00 61.50 484 PRO A N 1
ATOM 3650 C CA . PRO A 1 484 ? 15.494 -7.197 -31.994 1.00 61.50 484 PRO A CA 1
ATOM 3651 C C . PRO A 1 484 ? 15.498 -8.735 -31.932 1.00 61.50 484 PRO A C 1
ATOM 3653 O O . PRO A 1 484 ? 14.418 -9.312 -31.968 1.00 61.50 484 PRO A O 1
ATOM 3656 N N . VAL A 1 485 ? 16.654 -9.409 -31.849 1.00 64.38 485 VAL A N 1
ATOM 3657 C CA . VAL A 1 485 ? 16.722 -10.890 -31.874 1.00 64.38 485 VAL A CA 1
ATOM 3658 C C . VAL A 1 485 ? 16.826 -11.464 -30.454 1.00 64.38 485 VAL A C 1
ATOM 3660 O O . VAL A 1 485 ? 15.832 -11.947 -29.923 1.00 64.38 485 VAL A O 1
ATOM 3663 N N . ASP A 1 486 ? 17.978 -11.332 -29.788 1.00 62.66 486 ASP A N 1
ATOM 3664 C CA . ASP A 1 486 ? 18.174 -11.913 -28.446 1.00 62.66 486 ASP A CA 1
ATOM 3665 C C . ASP A 1 486 ? 17.718 -10.984 -27.304 1.00 62.66 486 ASP A C 1
ATOM 3667 O O . ASP A 1 486 ? 17.243 -11.434 -26.260 1.00 62.66 486 ASP A O 1
ATOM 3671 N N . GLY A 1 487 ? 17.816 -9.663 -27.496 1.00 62.09 487 GLY A N 1
ATOM 3672 C CA . GLY A 1 487 ? 17.425 -8.684 -26.473 1.00 62.09 487 GLY A CA 1
ATOM 3673 C C . GLY A 1 487 ? 15.920 -8.441 -26.381 1.00 62.09 487 GLY A C 1
ATOM 3674 O O . GLY A 1 487 ? 15.444 -8.055 -25.318 1.00 62.09 487 GLY A O 1
ATOM 3675 N N . GLY A 1 488 ? 15.156 -8.724 -27.440 1.00 72.50 488 GLY A N 1
ATOM 3676 C CA . GLY A 1 488 ? 13.707 -8.523 -27.479 1.00 72.50 488 GLY A CA 1
ATOM 3677 C C . GLY A 1 488 ? 12.964 -9.433 -26.501 1.00 72.50 488 GLY A C 1
ATOM 3678 O O . GLY A 1 488 ? 12.082 -8.973 -25.777 1.00 72.50 488 GLY A O 1
ATOM 3679 N N . VAL A 1 489 ? 13.375 -10.703 -26.401 1.00 81.81 489 VAL A N 1
ATOM 3680 C CA . VAL A 1 489 ? 12.796 -11.660 -25.441 1.00 81.81 489 VAL A CA 1
ATOM 3681 C C . VAL A 1 489 ? 13.080 -11.217 -24.007 1.00 81.81 489 VAL A C 1
ATOM 3683 O O . VAL A 1 489 ? 12.161 -11.139 -23.190 1.00 81.81 489 VAL A O 1
ATOM 3686 N N . LEU A 1 490 ? 14.335 -10.868 -23.707 1.00 85.12 490 LEU A N 1
ATOM 3687 C CA . LEU A 1 490 ? 14.718 -10.379 -22.384 1.00 85.12 490 LEU A CA 1
ATOM 3688 C C . LEU A 1 490 ? 13.977 -9.081 -22.036 1.00 85.12 490 LEU A C 1
ATOM 3690 O O . LEU A 1 490 ? 13.445 -8.954 -20.937 1.00 85.12 490 LEU A O 1
ATOM 3694 N N . ALA A 1 491 ? 13.877 -8.143 -22.976 1.00 85.62 491 ALA A N 1
ATOM 3695 C CA . ALA A 1 491 ? 13.140 -6.900 -22.791 1.00 85.62 491 ALA A CA 1
ATOM 3696 C C . ALA A 1 491 ? 11.657 -7.144 -22.497 1.00 85.62 491 ALA A C 1
ATOM 3698 O O . ALA A 1 491 ? 11.120 -6.521 -21.585 1.00 85.62 491 ALA A O 1
ATOM 3699 N N . ASN A 1 492 ? 11.010 -8.070 -23.210 1.00 86.06 492 ASN A N 1
ATOM 3700 C CA . ASN A 1 492 ? 9.616 -8.443 -22.966 1.00 86.06 492 ASN A CA 1
ATOM 3701 C C . ASN A 1 492 ? 9.421 -9.019 -21.561 1.00 86.06 492 ASN A C 1
ATOM 3703 O O . ASN A 1 492 ? 8.492 -8.620 -20.861 1.00 86.06 492 ASN A O 1
ATOM 3707 N N . VAL A 1 493 ? 10.312 -9.916 -21.124 1.00 89.62 493 VAL A N 1
ATOM 3708 C CA . VAL A 1 493 ? 10.268 -10.485 -19.768 1.00 89.62 493 VAL A CA 1
ATOM 3709 C C . VAL A 1 493 ? 10.434 -9.387 -18.720 1.00 89.62 493 VAL A C 1
ATOM 3711 O O . VAL A 1 493 ? 9.627 -9.295 -17.796 1.00 89.62 493 VAL A O 1
ATOM 3714 N N . LEU A 1 494 ? 11.439 -8.522 -18.874 1.00 92.88 494 LEU A N 1
ATOM 3715 C CA . LEU A 1 494 ? 11.703 -7.446 -17.920 1.00 92.88 494 LEU A CA 1
ATOM 3716 C C . LEU A 1 494 ? 10.551 -6.432 -17.874 1.00 92.88 494 LEU A C 1
ATOM 3718 O O . LEU A 1 494 ? 10.105 -6.085 -16.785 1.00 92.88 494 LEU A O 1
ATOM 3722 N N . TRP A 1 495 ? 10.005 -6.018 -19.021 1.00 92.12 495 TRP A N 1
ATOM 3723 C CA . TRP A 1 495 ? 8.835 -5.137 -19.077 1.00 92.12 495 TRP A CA 1
ATOM 3724 C C . TRP A 1 495 ? 7.571 -5.786 -18.506 1.00 92.12 495 TRP A C 1
ATOM 3726 O O . TRP A 1 495 ? 6.789 -5.107 -17.837 1.00 92.12 495 TRP A O 1
ATOM 3736 N N . GLY A 1 496 ? 7.384 -7.090 -18.719 1.00 92.94 496 GLY A N 1
ATOM 3737 C CA . GLY A 1 496 ? 6.311 -7.865 -18.101 1.00 92.94 496 GLY A CA 1
ATOM 3738 C C . GLY A 1 496 ? 6.416 -7.866 -16.575 1.00 92.94 496 GLY A C 1
ATOM 3739 O O . GLY A 1 496 ? 5.432 -7.573 -15.893 1.00 92.94 496 GLY A O 1
ATOM 3740 N N . ILE A 1 497 ? 7.618 -8.097 -16.034 1.00 95.12 497 ILE A N 1
ATOM 3741 C CA . ILE A 1 497 ? 7.896 -8.012 -14.591 1.00 95.12 497 ILE A CA 1
ATOM 3742 C C . ILE A 1 497 ? 7.642 -6.588 -14.077 1.00 95.12 497 ILE A C 1
ATOM 3744 O O . ILE A 1 497 ? 6.929 -6.417 -13.088 1.00 95.12 497 ILE A O 1
ATOM 3748 N N . THR A 1 498 ? 8.155 -5.560 -14.761 1.00 96.06 498 THR A N 1
ATOM 3749 C CA . THR A 1 498 ? 7.923 -4.149 -14.413 1.00 96.06 498 THR A CA 1
ATOM 3750 C C . THR A 1 498 ? 6.426 -3.829 -14.355 1.00 96.06 498 THR A C 1
ATOM 3752 O O . THR A 1 498 ? 5.970 -3.212 -13.394 1.00 96.06 498 THR A O 1
ATOM 3755 N N . CYS A 1 499 ? 5.631 -4.282 -15.330 1.00 96.00 499 CYS A N 1
ATOM 3756 C CA . CYS A 1 499 ? 4.182 -4.070 -15.330 1.00 96.00 499 CYS A CA 1
ATOM 3757 C C . CYS A 1 499 ? 3.483 -4.823 -14.194 1.00 96.00 499 CYS A C 1
ATOM 3759 O O . CYS A 1 499 ? 2.631 -4.242 -13.527 1.00 96.00 499 CYS A O 1
ATOM 3761 N N . ALA A 1 500 ? 3.851 -6.079 -13.925 1.00 95.62 500 ALA A N 1
ATOM 3762 C CA . ALA A 1 500 ? 3.284 -6.856 -12.821 1.00 95.62 500 ALA A CA 1
ATOM 3763 C C . ALA A 1 500 ? 3.555 -6.200 -11.452 1.00 95.62 500 ALA A C 1
ATOM 3765 O O . ALA A 1 500 ? 2.665 -6.118 -10.597 1.00 95.62 500 ALA A O 1
ATOM 3766 N N . LEU A 1 501 ? 4.763 -5.662 -11.263 1.00 96.44 501 LEU A N 1
ATOM 3767 C CA . LEU A 1 501 ? 5.132 -4.891 -10.077 1.00 96.44 501 LEU A CA 1
ATOM 3768 C C . LEU A 1 501 ? 4.345 -3.578 -9.979 1.00 96.44 501 LEU A C 1
ATOM 3770 O O . LEU A 1 501 ? 3.860 -3.239 -8.901 1.00 96.44 501 LEU A O 1
ATOM 3774 N N . MET A 1 502 ? 4.144 -2.869 -11.093 1.00 97.06 502 MET A N 1
ATOM 3775 C CA . MET A 1 502 ? 3.325 -1.651 -11.124 1.00 97.06 502 MET A CA 1
ATOM 3776 C C . MET A 1 502 ? 1.843 -1.926 -10.841 1.00 97.06 502 MET A C 1
ATOM 3778 O O . MET A 1 502 ? 1.223 -1.170 -10.098 1.00 97.06 502 MET A O 1
ATOM 3782 N N . ILE A 1 503 ? 1.279 -3.024 -11.356 1.00 95.81 503 ILE A N 1
ATOM 3783 C CA . ILE A 1 503 ? -0.086 -3.483 -11.042 1.00 95.81 503 ILE A CA 1
ATOM 3784 C C . ILE A 1 503 ? -0.222 -3.731 -9.537 1.00 95.81 503 ILE A C 1
ATOM 3786 O O . ILE A 1 503 ? -1.137 -3.208 -8.899 1.00 95.81 503 ILE A O 1
ATOM 3790 N N . THR A 1 504 ? 0.728 -4.475 -8.962 1.00 94.81 504 THR A N 1
ATOM 3791 C CA . THR A 1 504 ? 0.785 -4.734 -7.517 1.00 94.81 504 THR A CA 1
ATOM 3792 C C . THR A 1 504 ? 0.890 -3.425 -6.739 1.00 94.81 504 THR A C 1
ATOM 3794 O O . THR A 1 504 ? 0.168 -3.216 -5.766 1.00 94.81 504 THR A O 1
ATOM 3797 N N . SER A 1 505 ? 1.738 -2.500 -7.194 1.00 95.75 505 SER A N 1
ATOM 3798 C CA . SER A 1 505 ? 1.918 -1.202 -6.550 1.00 95.75 505 SER A CA 1
ATOM 3799 C C . SER A 1 505 ? 0.646 -0.351 -6.554 1.00 95.75 505 SER A C 1
ATOM 3801 O O . SER A 1 505 ? 0.293 0.236 -5.529 1.00 95.75 505 SER A O 1
ATOM 3803 N N . VAL A 1 506 ? -0.072 -0.301 -7.681 1.00 95.06 506 VAL A N 1
ATOM 3804 C CA . VAL A 1 506 ? -1.349 0.415 -7.803 1.00 95.06 506 VAL A CA 1
ATOM 3805 C C . VAL A 1 506 ? -2.398 -0.196 -6.872 1.00 95.06 506 VAL A C 1
ATOM 3807 O O . VAL A 1 506 ? -2.986 0.538 -6.078 1.00 95.06 506 VAL A O 1
ATOM 3810 N N . ASP A 1 507 ? -2.597 -1.520 -6.904 1.00 92.56 507 ASP A N 1
ATOM 3811 C CA . ASP A 1 507 ? -3.586 -2.201 -6.054 1.00 92.56 507 ASP A CA 1
ATOM 3812 C C . ASP A 1 507 ? -3.328 -1.949 -4.561 1.00 92.56 507 ASP A C 1
ATOM 3814 O O . ASP A 1 507 ? -4.210 -1.510 -3.818 1.00 92.56 507 ASP A O 1
ATOM 3818 N N . MET A 1 508 ? -2.081 -2.145 -4.131 1.00 91.06 508 MET A N 1
ATOM 3819 C CA . MET A 1 508 ? -1.681 -1.986 -2.736 1.00 91.06 508 MET A CA 1
ATOM 3820 C C . MET A 1 508 ? -1.759 -0.530 -2.272 1.00 91.06 508 MET A C 1
ATOM 3822 O O . MET A 1 508 ? -2.182 -0.254 -1.147 1.00 91.06 508 MET A O 1
ATOM 3826 N N . ALA A 1 509 ? -1.434 0.430 -3.139 1.00 91.88 509 ALA A N 1
ATOM 3827 C CA . ALA A 1 509 ? -1.593 1.843 -2.823 1.00 91.88 509 ALA A CA 1
ATOM 3828 C C . ALA A 1 509 ? -3.075 2.239 -2.690 1.00 91.88 509 ALA A C 1
ATOM 3830 O O . ALA A 1 509 ? -3.410 3.002 -1.782 1.00 91.88 509 ALA A O 1
ATOM 3831 N N . MET A 1 510 ? -3.975 1.684 -3.512 1.00 89.75 510 MET A N 1
ATOM 3832 C CA . MET A 1 510 ? -5.421 1.903 -3.374 1.00 89.75 510 MET A CA 1
ATOM 3833 C C . MET A 1 510 ? -5.957 1.301 -2.072 1.00 89.75 510 MET A C 1
ATOM 3835 O O . MET A 1 510 ? -6.713 1.962 -1.359 1.00 89.75 510 MET A O 1
ATOM 3839 N N . ARG A 1 511 ? -5.531 0.083 -1.709 1.00 84.12 511 ARG A N 1
ATOM 3840 C CA . ARG A 1 511 ? -5.875 -0.550 -0.422 1.00 84.12 511 ARG A CA 1
ATOM 3841 C C . ARG A 1 511 ? -5.351 0.264 0.763 1.00 84.12 511 ARG A C 1
ATOM 3843 O O . ARG A 1 511 ? -6.096 0.516 1.710 1.00 84.12 511 ARG A O 1
ATOM 3850 N N . SER A 1 512 ? -4.112 0.755 0.686 1.00 85.31 512 SER A N 1
ATOM 3851 C CA . SER A 1 512 ? -3.522 1.624 1.712 1.00 85.31 512 SER A CA 1
ATOM 3852 C C . SER A 1 512 ? -4.277 2.949 1.850 1.00 85.31 512 SER A C 1
ATOM 3854 O O . SER A 1 512 ? -4.546 3.394 2.968 1.00 85.31 512 SER A O 1
ATOM 3856 N N . LEU A 1 513 ? -4.65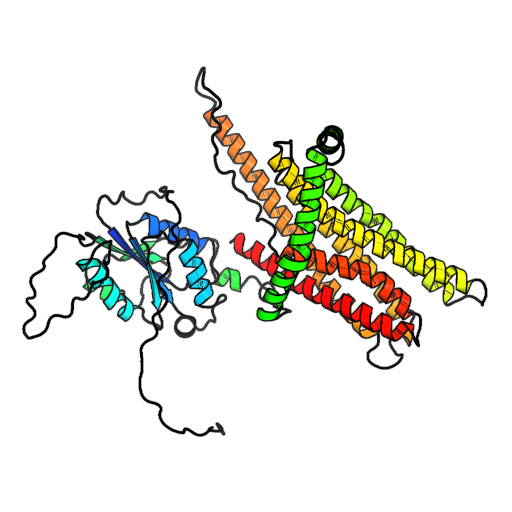9 3.571 0.730 1.00 86.00 513 LEU A N 1
ATOM 3857 C CA . LEU A 1 513 ? -5.464 4.789 0.726 1.00 86.00 513 LEU A CA 1
ATOM 3858 C C . LEU A 1 513 ? -6.846 4.532 1.336 1.00 86.00 513 LEU A C 1
ATOM 3860 O O . LEU A 1 513 ? -7.259 5.275 2.223 1.00 86.00 513 LEU A O 1
ATOM 3864 N N . ARG A 1 514 ? -7.521 3.447 0.934 1.00 79.56 514 ARG A N 1
ATOM 3865 C CA . ARG A 1 514 ? -8.809 3.017 1.500 1.00 79.56 514 ARG A CA 1
ATOM 3866 C C . ARG A 1 514 ? -8.710 2.840 3.011 1.00 79.56 514 ARG A C 1
ATOM 3868 O O . ARG A 1 514 ? -9.570 3.344 3.724 1.00 79.56 514 ARG A O 1
ATOM 3875 N N . HIS A 1 515 ? -7.672 2.161 3.501 1.00 75.12 515 HIS A N 1
ATOM 3876 C CA . HIS A 1 515 ? -7.444 1.976 4.933 1.00 75.12 515 HIS A CA 1
ATOM 3877 C C . HIS A 1 515 ? -7.305 3.322 5.662 1.00 75.12 515 HIS A C 1
ATOM 3879 O O . HIS A 1 515 ? -8.000 3.568 6.645 1.00 75.12 515 HIS A O 1
ATOM 3885 N N . LYS A 1 516 ? -6.455 4.223 5.151 1.00 75.94 516 LYS A N 1
ATOM 3886 C CA . LYS A 1 516 ? -6.226 5.544 5.761 1.00 75.94 516 LYS A CA 1
ATOM 3887 C C . LYS A 1 516 ? -7.464 6.429 5.735 1.00 75.94 516 LYS A C 1
ATOM 3889 O O . LYS A 1 516 ? -7.730 7.126 6.705 1.00 75.94 516 LYS A O 1
ATOM 3894 N N . LEU A 1 517 ? -8.222 6.406 4.640 1.00 74.75 517 LEU A N 1
ATOM 3895 C CA . LEU A 1 517 ? -9.475 7.143 4.546 1.00 74.75 517 LEU A CA 1
ATOM 3896 C C . LEU A 1 517 ? -10.504 6.566 5.513 1.00 74.75 517 LEU A C 1
ATOM 3898 O O . LEU A 1 517 ? -11.055 7.332 6.290 1.00 74.75 517 LEU A O 1
ATOM 3902 N N . ARG A 1 518 ? -10.701 5.241 5.543 1.00 64.44 518 ARG A N 1
ATOM 3903 C CA . ARG A 1 518 ? -11.637 4.582 6.470 1.00 64.44 518 ARG A CA 1
ATOM 3904 C C . ARG A 1 518 ? -11.364 4.916 7.927 1.00 64.44 518 ARG A C 1
ATOM 3906 O O . ARG A 1 518 ? -12.321 5.099 8.648 1.00 64.44 518 ARG A O 1
ATOM 3913 N N . ALA A 1 519 ? -10.102 5.017 8.331 1.00 60.44 519 ALA A N 1
ATOM 3914 C CA . ALA A 1 519 ? -9.729 5.304 9.713 1.00 60.44 519 ALA A CA 1
ATOM 3915 C C . ALA A 1 519 ? -9.807 6.798 10.104 1.00 60.44 519 ALA A C 1
ATOM 3917 O O . ALA A 1 519 ? -9.585 7.148 11.262 1.00 60.44 519 ALA A O 1
ATOM 3918 N N . ARG A 1 520 ? -10.096 7.700 9.153 1.00 59.00 520 ARG A N 1
ATOM 3919 C CA . ARG A 1 520 ? -10.445 9.109 9.438 1.00 59.00 520 ARG A CA 1
ATOM 3920 C C . ARG A 1 520 ? -11.914 9.296 9.769 1.00 59.00 520 ARG A C 1
ATOM 3922 O O . ARG A 1 520 ? -12.282 10.323 10.342 1.00 59.00 520 ARG A O 1
ATOM 3929 N N . TRP A 1 521 ? -12.701 8.326 9.341 1.00 44.56 521 TRP A N 1
ATOM 3930 C CA . TRP A 1 521 ? -14.094 8.141 9.658 1.00 44.56 521 TRP A CA 1
ATOM 3931 C C . TRP A 1 521 ? -14.170 7.002 10.719 1.00 44.56 521 TRP A C 1
ATOM 3933 O O . TRP A 1 521 ? -15.215 6.781 11.364 1.00 44.56 521 TRP A O 1
#

Foldseek 3Di:
DDDDDDDDDDDDDDDDPDDDDDDDDDADDDDDQDDPDPPCPFQEEEEEEDACFLPFVLNLVVVVVRVNNHDEYEYEHEAQQLCCVQPVDGGPDGSVVSVVVSVVNDHPQYHYDYDDHVACQVVCVVVVVCLQPFASDPDDDPDDDDDDDDDDPDDDDDDHDHGPAYEYEDAPPPPDGHNPVVCVVVVHHYYHDYRDPDDDPVVLVVPPPLSDFLDDPVVLVVVLVCCVPPPQVVLLVVLLVVLVVLCVDPVSVVCLQPPDALLVLLVVLLVLLVLLLVLLVLLLVLVVVLVPDDDPSNVVSLVSSVVSLQVNLVSLVSSLSSLSNSVSSVVVCVVVVHDHPPLVSVLSSLVSLLSSLLSLLVSLLVSLVVCCVPCVVLQPQDDRGLNVLSVLSNVLSVLVNVLSVLSNVLSVVLVVVLVVLVVVVVVVVVVVVPDDDDDDDPDDPPPPRPPSDDDQDSLQSLLSVLSSNLSSLSSQLVSLSPPRPVSRVVSSVSSVSSSVSSSSNSSSSSNRSSVSVSHVD

InterPro domains:
  IPR000462 CDP-alcohol phosphatidyltransferase [PF01066] (260-398)
  IPR004821 Cytidyltransferase-like domain [PF01467] (49-127)
  IPR014729 Rossmann-like alpha/beta/alpha sandwich fold [G3DSA:3.40.50.620] (39-207)
  IPR043130 CDP-alcohol phosphatidyltransferase, transmembrane domain [G3DSA:1.20.120.1760] (237-435)
  IPR050385 Archaeal FAD synthase [PTHR43793] (41-142)

pLDDT: mean 73.98, std 21.26, range [23.8, 97.06]

Sequence (521 aa):
MQQLQKFPVTSPIAHSVDAGVPVALLKPSCSCRSLGLPDFEEKTAVISVGCFDMFHRGHAKLLDTLMNAGHKLILGVHDDRSIFLNKGIRTGDPTITRVCNVRRMLRPQDEIFVVVDRDPTDCLKEVVPRLLRDGVDGGGDDYEETSGNFVDLSPRGEGSAAFERVVYMRGDDMPQFPGREYLESQGIEVIFLPYTQGVSATSLRNAWGCTIKVLDDRIAIALLEAHENHVYKPLRKSLERGVKNAASTRNGRAALANVVTPNRVTITSCAFTIPYVVAMLLACRQQQSSTHSSSSSSCSAVIASLAYCSLAASLAFVHDMLDRLDGAVAGAYRSLGLPHDGNYGAYLDAMCDKVFGITALVVWVSIVVVTLMKSPGMVMTSGVSAGVFMVLFVALAAVKIPLHLMLATVRTQDYCRYLVSKKSTTTAIATTNGNSDGNGNKKDDDGKKPNVALPAVGEGKLATCSENVACMIAPLAWFFARFPVDGGVLANVLWGITCALMITSVDMAMRSLRHKLRARW

Radius of gyration: 31.25 Å; chains: 1; bounding box: 77×73×84 Å

Organism: NCBI:txid41880